Protein AF-0000000079571658 (afdb_homodimer)

Foldseek 3Di:
DDDLDFDDPCVVVQVVLLVLLQPFPVGFLEQADQAFDDDFDPLLVVLLVVQVPFDDFAAQLFDPLLLVLVQVLCCVPFVQPDFDSLFKTKFQAVLVCLLQVCVLQVHAAPAEEEAAQQADSSNCNSCSNRHHHYDHDPDDVPVPLDAHAEYEAEACGPPQSAHDDLVSLQRRLVVCVVRVHQYEYEDAWQLQFDDDDGGHDCSNCSRNPPALPRYKYKYDCCNLRVCVVLRITMMGTDSVSSVSSSVSCSVVVRGRGPSSSSSSSSSSVDCVSSVVSSVLLNVLCVLQVVLCVLLQKDFGRSRIDFWTWIFNQDFQVVVQNVLSNLSYHWAQSVSRHDVRRGTTIGGSNTDPVSSNSSSVSSNVD/DDDLDFDDPCVVVQVVLLVLLQPFPVGFLEQADQAFDDDFDPLLVVLLVVQVPFDDFAAQLFDPLLLVLVQVLCCVPFVQPDFDSLFKTKFQAVLVCLLQVCVLQVHAAPAEEEAAQQADSSNCNSCSNRHHHYDHDPDDVPVPLDAHAEYEAEACGPPQSAHDDLVSLLRRLVVCVVRVHQYEYEDAWQLQFDDDDGGHDCSNCSRNPPALPRYKYKYDCCNLRVCVVLRITMMGTDSVSSVSSSVSCSVVVRGRGPSSSSSSSSSSVDCVSSVVSSVLLNVLCVLQVVLCVLLQKDFGRSRIDFWTWIFNQDFQVVVQNVLSNLSYHWAQSVSRHDVRRGTTIGGSNTDPVSSNSSSVSSNVD

Secondary structure (DSSP, 8-state):
-----PPP-GGGGGHHHHHHHHTSTT--EE-SS----SPPPHHHHHHHHHT----SPPPTT--HHHHHHHHHHHHHHH---S--GGGEEEES-HHHHHHHHHHHTT--TT-EEEE-SS--THHHHHHHHHTPEEEE-SSSTTTTT---SEEEEESS-TTT-----HHHHHHHHHHHHHHTPEEEEE-TTTT-B-SSSPPPPTTSHHHHTT--TTEEEEEESTTTTT-TTTT-EEEEE-HHHHHHHHHHHHHHT----HHHHHHHHHHHT--HHHHHHHHHHHHHHHHHHHHHHHTT-EEE--SBSSEEEEE-SS-HHHHHHHHHTTTEE-EEGGGG-GGGTTEEEEES-S-HHHHHHHHHHHHT-/-----PPP-GGGGGHHHHHHHHTSTT--EE-SS----SPPPHHHHHHHHHT----SPPPTT--HHHHHHHHHHHHHHH---S--GGGEEEES-HHHHHHHHHHHTT--TT-EEEE-SS--THHHHHHHHHTPEEEE-SSSTTTTT---SEEEEESS-TTT-----HHHHHHHHHHHHHHTPEEEEE-TTTT-B-SSSPPPPTTSHHHHTT--TTEEEEEESTTTTT-TTTT-EEEEE-HHHHHHHHHHHHHHT----HHHHHHHHHHHT--HHHHHHHHHHHHHHHHHHHHHHHTT-EEE--SBSSEEEEE-SS-HHHHHHHHHHTTEE-EEGGGG-GGGTTEEEEES-S-HHHHHHHHHHHHT-

Nearest PDB structures (foldseek):
  1j32-assembly1_B  TM=8.745E-01  e=1.721E-25  Phormidium lapideum
  1ynu-assembly1_A  TM=8.406E-01  e=1.042E-19  Malus domestica
  8kdk-assembly1_A  TM=8.411E-01  e=1.159E-17  Streptomyces caelestis
  8kdk-assembly1_D  TM=7.987E-01  e=8.345E-18  Streptomyces caelestis
  8kdl-assembly1_A  TM=8.110E-01  e=7.888E-17  Streptomyces lincolnensis

Sequence (730 aa):
MREIALPDFPWDTLAPYGDKARAYPGGIVDLSIGTPVDSTPEVVQEAVRKAADAPGYPPTIGIPPLRSALVEAAERLYGITGLTEDMVLPVIGTKEFIGTLPTLLGIGAGDTVMIPELAYPTYAVSAAFAGAESIAADGYTRLGPAPVALCWVNSPSNPTGRVLGADHLRKMVDESRRRGTILASDECYLDLYYGDERPLSVLHPDVRGDSFDGVLAVHSLSKRSNFAGLRGGFVMGDPALISRLTEVRKHLGFLVPRPVQEAMIAAYSDDAHVEQQRARYAQRRRVLSTALIDAGFTIDHSEAGLYLWSTRGEDCWETVDFLATRGILVAPGSFYGPTGAQHVRVALTGTDDAIAEAARRLRASMREIALPDFPWDTLAPYGDKARAYPGGIVDLSIGTPVDSTPEVVQEAVRKAADAPGYPPTIGIPPLRSALVEAAERLYGITGLTEDMVLPVIGTKEFIGTLPTLLGIGAGDTVMIPELAYPTYAVSAAFAGAESIAADGYTRLGPAPVALCWVNSPSNPTGRVLGADHLRKMVDESRRRGTILASDECYLDLYYGDERPLSVLHPDVRGDSFDGVLAVHSLSKRSNFAGLRGGFVMGDPALISRLTEVRKHLGFLVPRPVQEAMIAAYSDDAHVEQQRARYAQRRRVLSTALIDAGFTIDHSEAGLYLWSTRGEDCWETVDFLATRGILVAPGSFYGPTGAQHVRVALTGTDDAIAEAARRLRAS

pLDDT: mean 96.29, std 5.07, range [61.19, 98.94]

Radius of gyration: 26.67 Å; Cα contacts (8 Å, |Δi|>4): 1720; chains: 2; bounding box: 55×86×61 Å

Organism: NCBI:txid1891644

InterPro domains:
  IPR004839 Aminotransferase, class I/classII, large domain [PF00155] (28-362)
  IPR015421 Pyridoxal phosphate-dependent transferase, major domain [G3DSA:3.40.640.10] (40-269)
  IPR015422 Pyridoxal phosphate-dependent transferase, small domain [G3DSA:3.90.1150.10] (26-351)
  IPR015424 Pyridoxal phosphate-dependent transferase [SSF53383] (20-363)
  IPR019880 4-dedimethylamino-4-oxo-anhydrotetracycline transaminase OxyQ [TIGR03539] (6-363)
  IPR050881 LL-diaminopimelate aminotransferase [PTHR42832] (6-364)

Structure (mmCIF, N/CA/C/O backbone):
data_AF-0000000079571658-model_v1
#
loop_
_entity.id
_entity.type
_entity.pdbx_description
1 polymer 'Succinyldiaminopimelate transaminase'
#
loop_
_atom_site.group_PDB
_atom_site.id
_atom_site.type_symbol
_atom_site.label_atom_id
_atom_site.label_alt_id
_atom_site.label_comp_id
_atom_site.label_asym_id
_atom_site.label_entity_id
_atom_site.label_seq_id
_atom_site.pdbx_PDB_ins_code
_atom_site.Cartn_x
_atom_site.Cartn_y
_atom_site.Cartn_z
_atom_site.occupancy
_atom_site.B_iso_or_equiv
_atom_site.auth_seq_id
_atom_site.auth_comp_id
_atom_site.auth_asym_id
_atom_site.auth_atom_id
_atom_site.pdbx_PDB_model_num
ATOM 1 N N . MET A 1 1 ? -24.219 4.652 -2.309 1 61.81 1 MET A N 1
ATOM 2 C CA . MET A 1 1 ? -22.906 4.008 -2.463 1 61.81 1 MET A CA 1
ATOM 3 C C . MET A 1 1 ? -23.031 2.748 -3.312 1 61.81 1 MET A C 1
ATOM 5 O O . MET A 1 1 ? -23.953 1.953 -3.133 1 61.81 1 MET A O 1
ATOM 9 N N . ARG A 1 2 ? -22.266 2.789 -4.371 1 69.5 2 ARG A N 1
ATOM 10 C CA . ARG A 1 2 ? -22.359 1.663 -5.297 1 69.5 2 ARG A CA 1
ATOM 11 C C . ARG A 1 2 ? -21.703 0.417 -4.707 1 69.5 2 ARG A C 1
ATOM 13 O O . ARG A 1 2 ? -20.703 0.513 -4.004 1 69.5 2 ARG A O 1
ATOM 20 N N . GLU A 1 3 ? -22.484 -0.564 -4.695 1 71.81 3 GLU A N 1
ATOM 21 C CA . GLU A 1 3 ? -21.906 -1.846 -4.301 1 71.81 3 GLU A CA 1
ATOM 22 C C . GLU A 1 3 ? -20.797 -2.275 -5.262 1 71.81 3 GLU A C 1
ATOM 24 O O . GLU A 1 3 ? -20.984 -2.238 -6.48 1 71.81 3 GLU A O 1
ATOM 29 N N . ILE A 1 4 ? -19.609 -2.328 -4.762 1 78.5 4 ILE A N 1
ATOM 30 C CA . ILE A 1 4 ? -18.547 -2.891 -5.582 1 78.5 4 ILE A CA 1
ATOM 31 C C . ILE A 1 4 ? -18.734 -4.398 -5.723 1 78.5 4 ILE A C 1
ATOM 33 O O . ILE A 1 4 ? -18.719 -5.129 -4.73 1 78.5 4 ILE A O 1
ATOM 37 N N . ALA A 1 5 ? -19.125 -4.848 -6.93 1 74.75 5 ALA A N 1
ATOM 38 C CA . ALA A 1 5 ? -19.391 -6.258 -7.188 1 74.75 5 ALA A CA 1
ATOM 39 C C . ALA A 1 5 ? -18.094 -7.039 -7.371 1 74.75 5 ALA A C 1
ATOM 41 O O . ALA A 1 5 ? -17.578 -7.133 -8.484 1 74.75 5 ALA A O 1
ATOM 42 N N . LEU A 1 6 ? -17.594 -7.5 -6.227 1 82.88 6 LEU A N 1
ATOM 43 C CA . LEU A 1 6 ? -16.406 -8.352 -6.301 1 82.88 6 LEU A CA 1
ATOM 44 C C . LEU A 1 6 ? -16.797 -9.82 -6.355 1 82.88 6 LEU A C 1
ATOM 46 O O . LEU A 1 6 ? -17.844 -10.211 -5.84 1 82.88 6 LEU A O 1
ATOM 50 N N . PRO A 1 7 ? -16.031 -10.578 -7.137 1 76.31 7 PRO A N 1
ATOM 51 C CA . PRO A 1 7 ? -16.297 -12.016 -7.117 1 76.31 7 PRO A CA 1
ATOM 52 C C . PRO A 1 7 ? -16.188 -12.617 -5.723 1 76.31 7 PRO A C 1
ATOM 54 O O . PRO A 1 7 ? -15.555 -12.031 -4.84 1 76.31 7 PRO A O 1
ATOM 57 N N . ASP A 1 8 ? -16.984 -13.672 -5.496 1 72.38 8 ASP A N 1
ATOM 58 C CA . ASP A 1 8 ? -16.891 -14.367 -4.219 1 72.38 8 ASP A CA 1
ATOM 59 C C . ASP A 1 8 ? -15.453 -14.789 -3.926 1 72.38 8 ASP A C 1
ATOM 61 O O . ASP A 1 8 ? -14.688 -15.094 -4.848 1 72.38 8 ASP A O 1
ATOM 65 N N . PHE A 1 9 ? -15.203 -14.609 -2.654 1 70.44 9 PHE A N 1
ATOM 66 C CA . PHE A 1 9 ? -13.922 -15.148 -2.225 1 70.44 9 PHE A CA 1
ATOM 67 C C . PHE A 1 9 ? -13.992 -16.656 -2.068 1 70.44 9 PHE A C 1
ATOM 69 O O . PHE A 1 9 ? -14.484 -17.172 -1.055 1 70.44 9 PHE A O 1
ATOM 76 N N . PRO A 1 10 ? -13.586 -17.359 -3.006 1 75.5 10 PRO A N 1
ATOM 77 C CA . PRO A 1 10 ? -13.906 -18.781 -3.117 1 75.5 10 PRO A CA 1
ATOM 78 C C . PRO A 1 10 ? -13.219 -19.625 -2.053 1 75.5 10 PRO A C 1
ATOM 80 O O . PRO A 1 10 ? -13.602 -20.781 -1.825 1 75.5 10 PRO A O 1
ATOM 83 N N . TRP A 1 11 ? -12.375 -19.047 -1.311 1 80.31 11 TRP A N 1
ATOM 84 C CA . TRP A 1 11 ? -11.562 -19.844 -0.383 1 80.31 11 TRP A CA 1
ATOM 85 C C . TRP A 1 11 ? -12.398 -20.312 0.803 1 80.31 11 TRP A C 1
ATOM 87 O O . TRP A 1 11 ? -12.062 -21.297 1.458 1 80.31 11 TRP A O 1
ATOM 97 N N . ASP A 1 12 ? -13.492 -19.672 0.986 1 82.69 12 ASP A N 1
ATOM 98 C CA . ASP A 1 12 ? -14.383 -20.078 2.07 1 82.69 12 ASP A CA 1
ATOM 99 C C . ASP A 1 12 ? -14.984 -21.469 1.798 1 82.69 12 ASP A C 1
ATOM 101 O O . ASP A 1 12 ? -15.273 -22.203 2.732 1 82.69 12 ASP A O 1
ATOM 105 N N . THR A 1 13 ? -15.086 -21.75 0.561 1 88.88 13 THR A N 1
ATOM 106 C CA . THR A 1 13 ? -15.664 -23.031 0.182 1 88.88 13 THR A CA 1
ATOM 107 C C . THR A 1 13 ? -14.719 -24.188 0.532 1 88.88 13 THR A C 1
ATOM 109 O O . THR A 1 13 ? -15.133 -25.344 0.576 1 88.88 13 THR A O 1
ATOM 112 N N . LEU A 1 14 ? -13.531 -23.844 0.797 1 95.06 14 LEU A N 1
ATOM 113 C CA . LEU A 1 14 ? -12.508 -24.844 1.096 1 95.06 14 LEU A CA 1
ATOM 114 C C . LEU A 1 14 ? -12.539 -25.219 2.57 1 95.06 14 LEU A C 1
ATOM 116 O O . LEU A 1 14 ? -11.938 -26.234 2.969 1 95.06 14 LEU A O 1
ATOM 120 N N . ALA A 1 15 ? -13.305 -24.5 3.381 1 94.12 15 ALA A N 1
ATOM 121 C CA . ALA A 1 15 ? -13.242 -24.594 4.836 1 94.12 15 ALA A CA 1
ATOM 122 C C . ALA A 1 15 ? -13.586 -26 5.309 1 94.12 15 ALA A C 1
ATOM 124 O O . ALA A 1 15 ? -12.867 -26.578 6.129 1 94.12 15 ALA A O 1
ATOM 125 N N . PRO A 1 16 ? -14.648 -26.656 4.766 1 96.62 16 PRO A N 1
ATOM 126 C CA . PRO A 1 16 ? -14.977 -28.016 5.23 1 96.62 16 PRO A CA 1
AT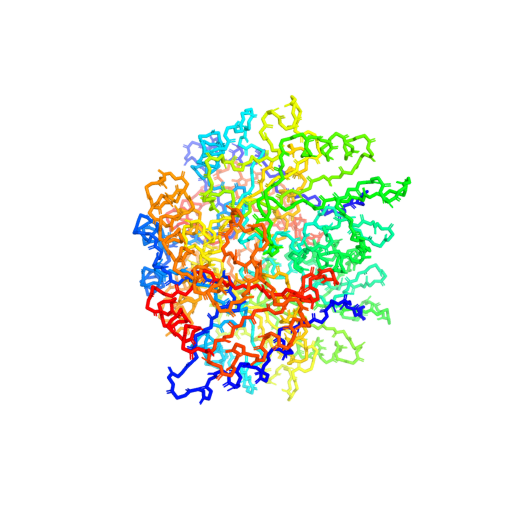OM 127 C C . PRO A 1 16 ? -13.875 -29.016 4.934 1 96.62 16 PRO A C 1
ATOM 129 O O . PRO A 1 16 ? -13.656 -29.953 5.711 1 96.62 16 PRO A O 1
ATOM 132 N N . TYR A 1 17 ? -13.211 -28.875 3.859 1 98.12 17 TYR A N 1
ATOM 133 C CA . TYR A 1 17 ? -12.117 -29.781 3.496 1 98.12 17 TYR A CA 1
ATOM 134 C C . TYR A 1 17 ? -10.898 -29.531 4.371 1 98.12 17 TYR A C 1
ATOM 136 O O . TYR A 1 17 ? -10.148 -30.453 4.68 1 98.12 17 TYR A O 1
ATOM 144 N N . GLY A 1 18 ? -10.719 -28.266 4.699 1 98.12 18 GLY A N 1
ATOM 145 C CA . GLY A 1 18 ? -9.695 -27.953 5.684 1 98.12 18 GLY A CA 1
ATOM 146 C C . GLY A 1 18 ? -9.938 -28.609 7.027 1 98.12 18 GLY A C 1
ATOM 147 O O . GLY A 1 18 ? -9.008 -29.156 7.633 1 98.12 18 GLY A O 1
ATOM 148 N N . ASP A 1 19 ? -11.148 -28.547 7.473 1 98 19 ASP A N 1
ATOM 149 C CA . ASP A 1 19 ? -11.523 -29.219 8.719 1 98 19 ASP A CA 1
ATOM 150 C C . ASP A 1 19 ? -11.266 -30.719 8.641 1 98 19 ASP A C 1
ATOM 152 O O . ASP A 1 19 ? -10.742 -31.312 9.586 1 98 19 ASP A O 1
ATOM 156 N N . LYS A 1 20 ? -11.633 -31.328 7.531 1 98 20 LYS A N 1
ATOM 157 C CA . LYS A 1 20 ? -11.406 -32.75 7.305 1 98 20 LYS A CA 1
ATOM 158 C C . LYS A 1 20 ? -9.922 -33.094 7.344 1 98 20 LYS A C 1
ATOM 160 O O . LYS A 1 20 ? -9.516 -34.062 7.98 1 98 20 LYS A O 1
ATOM 165 N N . ALA A 1 21 ? -9.148 -32.312 6.676 1 98.44 21 ALA A N 1
ATOM 166 C CA . ALA A 1 21 ? -7.707 -32.531 6.656 1 98.44 21 ALA A CA 1
ATOM 167 C C . ALA A 1 21 ? -7.109 -32.406 8.055 1 98.44 21 ALA A C 1
ATOM 169 O O . ALA A 1 21 ? -6.215 -33.156 8.43 1 98.44 21 ALA A O 1
ATOM 170 N N . ARG A 1 22 ? -7.574 -31.438 8.836 1 98.19 22 ARG A N 1
ATOM 171 C CA . ARG A 1 22 ? -7.074 -31.188 10.188 1 98.19 22 ARG A CA 1
ATOM 172 C C . ARG A 1 22 ? -7.41 -32.344 11.117 1 98.19 22 ARG A C 1
ATOM 174 O O . ARG A 1 22 ? -6.691 -32.594 12.086 1 98.19 22 ARG A O 1
ATOM 181 N N . ALA A 1 23 ? -8.492 -33.031 10.844 1 97.94 23 ALA A N 1
ATOM 182 C CA . ALA A 1 23 ? -8.953 -34.156 11.672 1 97.94 23 ALA A CA 1
ATOM 183 C C . ALA A 1 23 ? -8.109 -35.406 11.43 1 97.94 23 ALA A C 1
ATOM 185 O O . ALA A 1 23 ? -8.203 -36.375 12.188 1 97.94 23 ALA A O 1
ATOM 186 N N . TYR A 1 24 ? -7.32 -35.438 10.438 1 97.56 24 TYR A N 1
ATOM 187 C CA . TYR A 1 24 ? -6.434 -36.562 10.18 1 97.56 24 TYR A CA 1
ATOM 188 C C . TYR A 1 24 ? -5.5 -36.781 11.359 1 97.56 24 TYR A C 1
ATOM 190 O O . TYR A 1 24 ? -4.961 -35.844 11.938 1 97.56 24 TYR A O 1
ATOM 198 N N . PRO A 1 25 ? -5.324 -37.969 11.906 1 95.44 25 PRO A N 1
ATOM 199 C CA . PRO A 1 25 ? -4.52 -38.25 13.102 1 95.44 25 PRO A CA 1
ATOM 200 C C . PRO A 1 25 ? -3.123 -37.656 13.023 1 95.44 25 PRO A C 1
ATOM 202 O O . PRO A 1 25 ? -2.59 -37.188 14.039 1 95.44 25 PRO A O 1
ATOM 205 N N . GLY A 1 26 ? -2.557 -37.562 11.891 1 95.38 26 GLY A N 1
ATOM 206 C CA . GLY A 1 26 ? -1.237 -36.969 11.734 1 95.38 26 GLY A CA 1
ATOM 207 C C . GLY A 1 26 ? -1.28 -35.469 11.5 1 95.38 26 GLY A C 1
ATOM 208 O O . GLY A 1 26 ? -0.24 -34.812 11.305 1 95.38 26 GLY A O 1
ATOM 209 N N . GLY A 1 27 ? -2.426 -34.812 11.641 1 97.44 27 GLY A N 1
ATOM 210 C CA . GLY A 1 27 ? -2.584 -33.375 11.43 1 97.44 27 GLY A CA 1
ATOM 211 C C . GLY A 1 27 ? -2.58 -33 9.969 1 97.44 27 GLY A C 1
ATOM 212 O O . GLY A 1 27 ? -2.318 -33.812 9.094 1 97.44 27 GLY A O 1
ATOM 213 N N . ILE A 1 28 ? -2.748 -31.719 9.688 1 98.44 28 ILE A N 1
ATOM 214 C CA . ILE A 1 28 ? -2.932 -31.219 8.328 1 98.44 28 ILE A CA 1
ATOM 215 C C . ILE A 1 28 ? -1.572 -30.953 7.688 1 98.44 28 ILE A C 1
ATOM 217 O O . ILE A 1 28 ? -0.646 -30.484 8.352 1 98.44 28 ILE A O 1
ATOM 221 N N . VAL A 1 29 ? -1.389 -31.312 6.465 1 98.56 29 VAL A N 1
ATOM 222 C CA . VAL A 1 29 ? -0.41 -30.766 5.539 1 98.56 29 VAL A CA 1
ATOM 223 C C . VAL A 1 29 ? -1.108 -29.828 4.555 1 98.56 29 VAL A C 1
ATOM 225 O O . VAL A 1 29 ? -1.777 -30.281 3.623 1 98.56 29 VAL A O 1
ATOM 228 N N . ASP A 1 30 ? -0.963 -28.547 4.762 1 98.19 30 ASP A N 1
ATOM 229 C CA . ASP A 1 30 ? -1.67 -27.547 3.959 1 98.19 30 ASP A CA 1
ATOM 230 C C . ASP A 1 30 ? -0.84 -27.125 2.746 1 98.19 30 ASP A C 1
ATOM 232 O O . ASP A 1 30 ? 0.13 -26.375 2.881 1 98.19 30 ASP A O 1
ATOM 236 N N . LEU A 1 31 ? -1.195 -27.578 1.604 1 98.5 31 LEU A N 1
ATOM 237 C CA . LEU A 1 31 ? -0.548 -27.234 0.34 1 98.5 31 LEU A CA 1
ATOM 238 C C . LEU A 1 31 ? -1.499 -26.469 -0.572 1 98.5 31 LEU A C 1
ATOM 240 O O . LEU A 1 31 ? -1.4 -26.562 -1.798 1 98.5 31 LEU A O 1
ATOM 244 N N . SER A 1 32 ? -2.49 -25.781 0.061 1 96.88 32 SER A N 1
ATOM 245 C CA . SER A 1 32 ? -3.521 -25.078 -0.704 1 96.88 32 SER A CA 1
ATOM 246 C C . SER A 1 32 ? -3.062 -23.688 -1.107 1 96.88 32 SER A C 1
ATOM 248 O O . SER A 1 32 ? -3.576 -23.109 -2.07 1 96.88 32 SER A O 1
ATOM 250 N N . ILE A 1 33 ? -2.127 -23.062 -0.373 1 91.81 33 ILE A N 1
ATOM 251 C CA . ILE A 1 33 ? -1.762 -21.672 -0.605 1 91.81 33 ILE A CA 1
ATOM 252 C C . ILE A 1 33 ? -0.285 -21.578 -0.982 1 91.81 33 ILE A C 1
ATOM 254 O O . ILE A 1 33 ? 0.543 -22.328 -0.455 1 91.81 33 ILE A O 1
ATOM 258 N N . GLY A 1 34 ? 0.001 -20.688 -1.895 1 93.38 34 GLY A N 1
ATOM 259 C CA . GLY A 1 34 ? 1.367 -20.453 -2.34 1 93.38 34 GLY A CA 1
ATOM 260 C C . GLY A 1 34 ? 2.111 -19.453 -1.486 1 93.38 34 GLY A C 1
ATOM 261 O O . GLY A 1 34 ? 2.691 -18.5 -2.008 1 93.38 34 GLY A O 1
ATOM 262 N N . THR A 1 35 ? 2.17 -19.609 -0.169 1 95.56 35 THR A N 1
ATOM 263 C CA . THR A 1 35 ? 2.889 -18.719 0.743 1 95.56 35 THR A CA 1
ATOM 264 C C . THR A 1 35 ? 4.238 -19.328 1.127 1 95.56 35 THR A C 1
ATOM 266 O O . THR A 1 35 ? 4.297 -20.422 1.667 1 95.56 35 THR A O 1
ATOM 269 N N . PRO A 1 36 ? 5.336 -18.578 0.89 1 97.38 36 PRO A N 1
ATOM 270 C CA . PRO A 1 36 ? 6.648 -19.109 1.27 1 97.38 36 PRO A CA 1
ATOM 271 C C . PRO A 1 36 ? 6.766 -19.359 2.77 1 97.38 36 PRO A C 1
ATOM 273 O O . PRO A 1 36 ? 6.254 -18.594 3.578 1 97.38 36 PRO A O 1
ATOM 276 N N . VAL A 1 37 ? 7.441 -20.469 3.082 1 97.38 37 VAL A N 1
ATOM 277 C CA . VAL A 1 37 ? 7.559 -20.844 4.488 1 97.38 37 VAL A CA 1
ATOM 278 C C . VAL A 1 37 ? 9.023 -20.797 4.918 1 97.38 37 VAL A C 1
ATOM 280 O O . VAL A 1 37 ? 9.328 -20.828 6.113 1 97.38 37 VAL A O 1
ATOM 283 N N . ASP A 1 38 ? 9.906 -20.812 3.922 1 98.31 38 ASP A N 1
ATOM 284 C CA . ASP A 1 38 ? 11.336 -20.75 4.246 1 98.31 38 ASP A CA 1
ATOM 285 C C . ASP A 1 38 ? 11.734 -19.344 4.676 1 98.31 38 ASP A C 1
ATOM 287 O O . ASP A 1 38 ? 11.109 -18.359 4.281 1 98.31 38 ASP A O 1
ATOM 291 N N . SER A 1 39 ? 12.797 -19.281 5.43 1 98.56 39 SER A N 1
ATOM 292 C CA . SER A 1 39 ? 13.219 -18 5.992 1 98.56 39 SER A CA 1
ATOM 293 C C . SER A 1 39 ? 13.562 -17 4.895 1 98.56 39 SER A C 1
ATOM 295 O O . SER A 1 39 ? 14.094 -17.375 3.852 1 98.56 39 SER A O 1
ATOM 297 N N . THR A 1 40 ? 13.258 -15.734 5.18 1 98.88 40 THR A N 1
ATOM 298 C CA . THR A 1 40 ? 13.797 -14.664 4.348 1 98.88 40 THR A CA 1
ATOM 299 C C . THR A 1 40 ? 15.32 -14.719 4.32 1 98.88 40 THR A C 1
ATOM 301 O O . THR A 1 40 ? 15.961 -14.93 5.352 1 98.88 40 THR A O 1
ATOM 304 N N . PRO A 1 41 ? 15.898 -14.562 3.117 1 98.81 41 PRO A N 1
ATOM 305 C CA . PRO A 1 41 ? 17.359 -14.633 3.037 1 98.81 41 PRO A CA 1
ATOM 306 C C . PRO A 1 41 ? 18.047 -13.664 3.992 1 98.81 41 PRO A C 1
ATOM 308 O O . PRO A 1 41 ? 17.578 -12.539 4.184 1 98.81 41 PRO A O 1
ATOM 311 N N . GLU A 1 42 ? 19.203 -14.094 4.504 1 98.69 42 GLU A N 1
ATOM 312 C CA . GLU A 1 42 ? 19.922 -13.312 5.508 1 98.69 42 GLU A CA 1
ATOM 313 C C . GLU A 1 42 ? 20.297 -11.938 4.969 1 98.69 42 GLU A C 1
ATOM 315 O O . GLU A 1 42 ? 20.219 -10.938 5.691 1 98.69 42 GLU A O 1
ATOM 320 N N . VAL A 1 43 ? 20.75 -11.797 3.717 1 98.81 43 VAL A N 1
ATOM 321 C CA . VAL A 1 43 ? 21.141 -10.516 3.131 1 98.81 43 VAL A CA 1
ATOM 322 C C . VAL A 1 43 ? 19.969 -9.555 3.133 1 98.81 43 VAL A C 1
ATOM 324 O O . VAL A 1 43 ? 20.141 -8.352 3.32 1 98.81 43 VAL A O 1
ATOM 327 N N . VAL A 1 44 ? 18.781 -10.055 2.951 1 98.94 44 VAL A N 1
ATOM 328 C CA . VAL A 1 44 ? 17.547 -9.266 2.949 1 98.94 44 VAL A CA 1
ATOM 329 C C . VAL A 1 44 ? 17.219 -8.836 4.375 1 98.94 44 VAL A C 1
ATOM 331 O O . VAL A 1 44 ? 16.891 -7.668 4.617 1 98.94 44 VAL A O 1
ATOM 334 N N . GLN A 1 45 ? 17.281 -9.797 5.332 1 98.94 45 GLN A N 1
ATOM 335 C CA . GLN A 1 45 ? 17.016 -9.484 6.734 1 98.94 45 GLN A CA 1
ATOM 336 C C . GLN A 1 45 ? 17.953 -8.391 7.242 1 98.94 45 GLN A C 1
ATOM 338 O O . GLN A 1 45 ? 17.531 -7.473 7.941 1 98.94 45 GLN A O 1
ATOM 343 N N . GLU A 1 46 ? 19.219 -8.492 6.883 1 98.94 46 GLU A N 1
ATOM 344 C CA . GLU A 1 46 ? 20.203 -7.516 7.309 1 98.94 46 GLU A CA 1
ATOM 345 C C . GLU A 1 46 ? 19.875 -6.121 6.785 1 98.94 46 GLU A C 1
ATOM 347 O O . GLU A 1 46 ? 20.047 -5.129 7.496 1 98.94 46 GLU A O 1
ATOM 352 N N . ALA A 1 47 ? 19.453 -6.023 5.531 1 98.94 47 ALA A N 1
ATOM 353 C CA . ALA A 1 47 ? 19.047 -4.746 4.945 1 98.94 47 ALA A CA 1
ATOM 354 C C . ALA A 1 47 ? 17.891 -4.121 5.719 1 98.94 47 ALA A C 1
ATOM 356 O O . ALA A 1 47 ? 17.875 -2.908 5.953 1 98.94 47 ALA A O 1
ATOM 357 N N . VAL A 1 48 ? 16.891 -4.938 6.141 1 98.94 48 VAL A N 1
ATOM 358 C CA . VAL A 1 48 ? 15.773 -4.449 6.938 1 98.94 48 VAL A CA 1
ATOM 359 C C . VAL A 1 48 ? 16.281 -3.904 8.266 1 98.94 48 VAL A C 1
ATOM 361 O O . VAL A 1 48 ? 15.93 -2.793 8.672 1 98.94 48 VAL A O 1
ATOM 364 N N . ARG A 1 49 ? 17.141 -4.676 8.922 1 98.94 49 ARG A N 1
ATOM 365 C CA . ARG A 1 49 ? 17.656 -4.285 10.227 1 98.94 49 ARG A CA 1
ATOM 366 C C . ARG A 1 49 ? 18.422 -2.967 10.148 1 98.94 49 ARG A C 1
ATOM 368 O O . ARG A 1 49 ? 18.25 -2.098 11.008 1 98.94 49 ARG A O 1
ATOM 375 N N . LYS A 1 50 ? 19.172 -2.779 9.094 1 98.81 50 LYS A N 1
ATOM 376 C CA . LYS A 1 50 ? 20 -1.593 8.93 1 98.81 50 LYS A CA 1
ATOM 377 C C . LYS A 1 50 ? 19.156 -0.361 8.633 1 98.81 50 LYS A C 1
ATOM 379 O O . LYS A 1 50 ? 19.578 0.769 8.891 1 98.81 50 LYS A O 1
ATOM 384 N N . ALA A 1 51 ? 17.953 -0.598 8.148 1 98.81 51 ALA A N 1
ATOM 385 C CA . ALA A 1 51 ? 17.109 0.511 7.703 1 98.81 51 ALA A CA 1
ATOM 386 C C . ALA A 1 51 ? 15.969 0.767 8.695 1 98.81 51 ALA A C 1
ATOM 388 O O . ALA A 1 51 ? 14.961 1.374 8.344 1 98.81 51 ALA A O 1
ATOM 389 N N . ALA A 1 52 ? 16.156 0.321 9.945 1 98.81 52 ALA A N 1
ATOM 390 C CA . ALA A 1 52 ? 15.094 0.392 10.945 1 98.81 52 ALA A CA 1
ATOM 391 C C . ALA A 1 52 ? 14.797 1.84 11.312 1 98.81 52 ALA A C 1
ATOM 393 O O . ALA A 1 52 ? 13.672 2.162 11.719 1 98.81 52 ALA A O 1
ATOM 394 N N . ASP A 1 53 ? 15.773 2.775 11.289 1 98.81 53 ASP A N 1
ATOM 395 C CA . ASP A 1 53 ? 15.531 4.203 11.492 1 98.81 53 ASP A CA 1
ATOM 396 C C . ASP A 1 53 ? 15.016 4.852 10.211 1 98.81 53 ASP A C 1
ATOM 398 O O . ASP A 1 53 ? 15.789 5.133 9.289 1 98.81 53 ASP A O 1
ATOM 402 N N . ALA A 1 54 ? 13.711 5.07 10.156 1 98.44 54 ALA A N 1
ATOM 403 C CA . ALA A 1 54 ? 13.047 5.547 8.945 1 98.44 54 ALA A CA 1
ATOM 404 C C . ALA A 1 54 ? 12.062 6.672 9.266 1 98.44 54 ALA A C 1
ATOM 406 O O . ALA A 1 54 ? 10.859 6.527 9.062 1 98.44 54 ALA A O 1
ATOM 407 N N . PRO A 1 55 ? 12.547 7.828 9.664 1 97.88 55 PRO A N 1
ATOM 408 C CA . PRO A 1 55 ? 11.664 8.891 10.141 1 97.88 55 PRO A CA 1
ATOM 409 C C . PRO A 1 55 ? 10.953 9.633 9.008 1 97.88 55 PRO A C 1
ATOM 411 O O . PRO A 1 55 ? 9.82 10.094 9.172 1 97.88 55 PRO A O 1
ATOM 414 N N . GLY A 1 56 ? 11.594 9.805 7.801 1 96.94 56 GLY A N 1
ATOM 415 C CA . GLY A 1 56 ? 11.039 10.594 6.715 1 96.94 56 GLY A CA 1
ATOM 416 C C . GLY A 1 56 ? 10.367 9.75 5.645 1 96.94 56 GLY A C 1
ATOM 417 O O . GLY A 1 56 ? 10.594 8.539 5.566 1 96.94 56 GLY A O 1
ATOM 418 N N . TYR A 1 57 ? 9.523 10.391 4.828 1 96.31 57 TYR A N 1
ATOM 419 C CA . TYR A 1 57 ? 8.82 9.711 3.746 1 96.31 57 TYR A CA 1
ATOM 420 C C . TYR A 1 57 ? 9.781 9.32 2.633 1 96.31 57 TYR A C 1
ATOM 422 O O . TYR A 1 57 ? 10.602 10.125 2.195 1 96.31 57 TYR A O 1
ATOM 430 N N . PRO A 1 58 ? 9.68 8.055 2.17 1 95.88 58 PRO A N 1
ATOM 431 C CA . PRO A 1 58 ? 10.414 7.719 0.951 1 95.88 58 PRO A CA 1
ATOM 432 C C . PRO A 1 58 ? 9.727 8.234 -0.314 1 95.88 58 PRO A C 1
ATOM 434 O O . PRO A 1 58 ? 8.523 8.477 -0.31 1 95.88 58 PRO A O 1
ATOM 437 N N . PRO A 1 59 ? 10.539 8.469 -1.352 1 94.69 59 PRO A N 1
ATOM 438 C CA . PRO A 1 59 ? 9.875 8.844 -2.602 1 94.69 59 PRO A CA 1
ATOM 439 C C . PRO A 1 59 ? 9.055 7.707 -3.199 1 94.69 59 PRO A C 1
ATOM 441 O O . PRO A 1 59 ? 9.453 6.543 -3.121 1 94.69 59 PRO A O 1
ATOM 444 N N . THR A 1 60 ? 7.961 8.023 -3.861 1 95.12 60 THR A N 1
ATOM 445 C CA . THR A 1 60 ? 7.102 7.047 -4.527 1 95.12 60 THR A CA 1
ATOM 446 C C . THR A 1 60 ? 7.879 6.281 -5.594 1 95.12 60 THR A C 1
ATOM 448 O O . THR A 1 60 ? 7.68 5.078 -5.766 1 95.12 60 THR A O 1
ATOM 451 N N . ILE A 1 61 ? 8.844 6.91 -6.281 1 97.31 61 ILE A N 1
ATOM 452 C CA . ILE A 1 61 ? 9.586 6.324 -7.395 1 97.31 61 ILE A CA 1
ATOM 453 C C . ILE A 1 61 ? 10.688 5.414 -6.855 1 97.31 61 ILE A C 1
ATOM 455 O O . ILE A 1 61 ? 11.336 4.699 -7.617 1 97.31 61 ILE A O 1
ATOM 459 N N . GLY A 1 62 ? 10.852 5.387 -5.562 1 97.75 62 GLY A N 1
ATOM 460 C CA . GLY A 1 62 ? 11.969 4.668 -4.969 1 97.75 62 GLY A CA 1
ATOM 461 C C . GLY A 1 62 ? 13.211 5.531 -4.793 1 97.75 62 GLY A C 1
ATOM 462 O O . GLY A 1 62 ? 13.438 6.457 -5.57 1 97.75 62 GLY A O 1
ATOM 463 N N . ILE A 1 63 ? 13.977 5.195 -3.762 1 97.94 63 ILE A N 1
ATOM 464 C CA . ILE A 1 63 ? 15.25 5.883 -3.566 1 97.94 63 ILE A CA 1
ATOM 465 C C . ILE A 1 63 ? 16.172 5.586 -4.742 1 97.94 63 ILE A C 1
ATOM 467 O O . ILE A 1 63 ? 16.047 4.559 -5.406 1 97.94 63 ILE A O 1
ATOM 471 N N . PRO A 1 64 ? 17.109 6.457 -4.973 1 97.62 64 PRO A N 1
ATOM 472 C CA . PRO A 1 64 ? 17.938 6.336 -6.18 1 97.62 64 PRO A CA 1
ATOM 473 C C . PRO A 1 64 ? 18.625 4.98 -6.285 1 97.62 64 PRO A C 1
ATOM 475 O O . PRO A 1 64 ? 18.578 4.34 -7.34 1 97.62 64 PRO A O 1
ATOM 478 N N . PRO A 1 65 ? 19.219 4.434 -5.211 1 98.56 65 PRO A N 1
ATOM 479 C CA . PRO A 1 65 ? 19.875 3.131 -5.344 1 98.56 65 PRO A CA 1
ATOM 480 C C . PRO A 1 65 ? 18.891 2.018 -5.715 1 98.56 65 PRO A C 1
ATOM 482 O O . PRO A 1 65 ? 19.266 1.06 -6.395 1 98.56 65 PRO A O 1
ATOM 485 N N . LEU A 1 66 ? 17.625 2.131 -5.312 1 98.75 66 LEU A N 1
ATOM 486 C CA . LEU A 1 66 ? 16.641 1.111 -5.664 1 98.75 66 LEU A CA 1
ATOM 487 C C . LEU A 1 66 ? 16.344 1.136 -7.156 1 98.75 66 LEU A C 1
ATOM 489 O O . LEU A 1 66 ? 16.312 0.088 -7.809 1 98.75 66 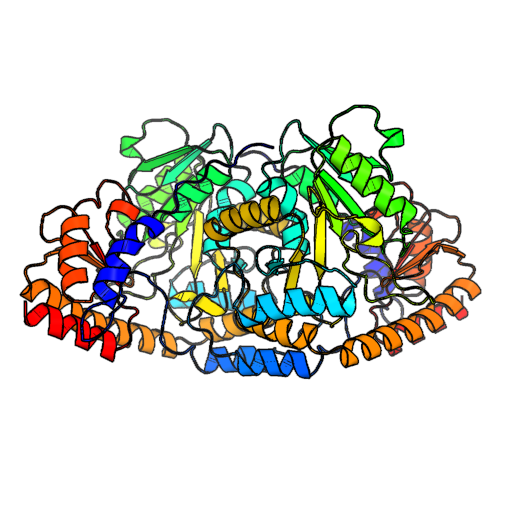LEU A O 1
ATOM 493 N N . ARG A 1 67 ? 16.109 2.273 -7.711 1 98.31 67 ARG A N 1
ATOM 494 C CA . ARG A 1 67 ? 15.805 2.393 -9.133 1 98.31 67 ARG A CA 1
ATOM 495 C C . ARG A 1 67 ? 16.938 1.82 -9.984 1 98.31 67 ARG A C 1
ATOM 497 O O . ARG A 1 67 ? 16.688 1.104 -10.953 1 98.31 67 ARG A O 1
ATOM 504 N N . SER A 1 68 ? 18.188 2.146 -9.547 1 98.5 68 SER A N 1
ATOM 505 C CA . SER A 1 68 ? 19.344 1.601 -10.25 1 98.5 68 SER A CA 1
ATOM 506 C C . SER A 1 68 ? 19.391 0.081 -10.141 1 98.5 68 SER A C 1
ATOM 508 O O . SER A 1 68 ? 19.672 -0.611 -11.117 1 98.5 68 SER A O 1
ATOM 510 N N . ALA A 1 69 ? 19.109 -0.393 -8.953 1 98.56 69 ALA A N 1
ATOM 511 C CA . ALA A 1 69 ? 19.141 -1.833 -8.711 1 98.56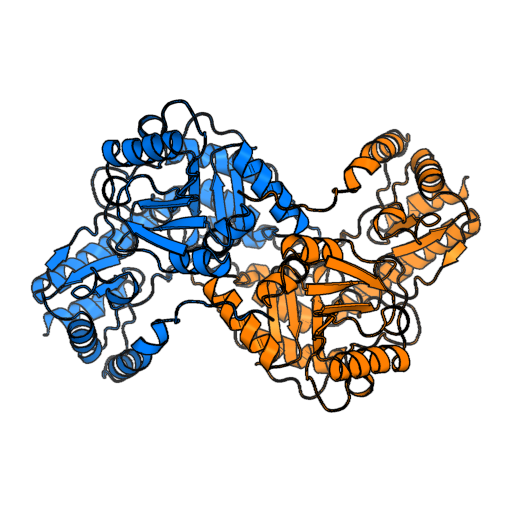 69 ALA A CA 1
ATOM 512 C C . ALA A 1 69 ? 18.094 -2.557 -9.562 1 98.56 69 ALA A C 1
ATOM 514 O O . ALA A 1 69 ? 18.359 -3.656 -10.062 1 98.56 69 ALA A O 1
ATOM 515 N N . LEU A 1 70 ? 16.953 -1.978 -9.719 1 98.56 70 LEU A N 1
ATOM 516 C CA . LEU A 1 70 ? 15.875 -2.59 -10.5 1 98.56 70 LEU A CA 1
ATOM 517 C C . LEU A 1 70 ? 16.266 -2.699 -11.969 1 98.56 70 LEU A C 1
ATOM 519 O O . LEU A 1 70 ? 16.078 -3.752 -12.586 1 98.56 70 LEU A O 1
ATOM 523 N N . VAL A 1 71 ? 16.797 -1.628 -12.492 1 98.69 71 VAL A N 1
ATOM 524 C CA . VAL A 1 71 ? 17.203 -1.603 -13.898 1 98.69 71 VAL A CA 1
ATOM 525 C C . VAL A 1 71 ? 18.328 -2.617 -14.133 1 98.69 71 VAL A C 1
ATOM 527 O O . VAL A 1 71 ? 18.266 -3.4 -15.078 1 98.69 71 VAL A O 1
ATOM 530 N N . GLU A 1 72 ? 19.297 -2.594 -13.25 1 98.44 72 GLU A N 1
ATOM 531 C CA . GLU A 1 72 ? 20.438 -3.506 -13.375 1 98.44 72 GLU A CA 1
ATOM 532 C C . GLU A 1 72 ? 19.984 -4.961 -13.281 1 98.44 72 GLU A C 1
ATOM 534 O O . GLU A 1 72 ? 20.438 -5.805 -14.055 1 98.44 72 GLU A O 1
ATOM 539 N N . ALA A 1 73 ? 19.156 -5.262 -12.352 1 97.69 73 ALA A N 1
ATOM 540 C CA . ALA A 1 73 ? 18.656 -6.625 -12.164 1 97.69 73 ALA A CA 1
ATOM 541 C C . ALA A 1 73 ? 17.875 -7.09 -13.383 1 97.69 73 ALA A C 1
ATOM 543 O O . ALA A 1 73 ? 18.016 -8.242 -13.812 1 97.69 73 ALA A O 1
ATOM 544 N N . ALA A 1 74 ? 17.016 -6.211 -13.953 1 98.19 74 ALA A N 1
ATOM 545 C CA . ALA A 1 74 ? 16.203 -6.562 -15.125 1 98.19 74 ALA A CA 1
ATOM 546 C C . ALA A 1 74 ? 17.094 -6.965 -16.297 1 98.19 74 ALA A C 1
ATOM 548 O O . ALA A 1 74 ? 16.797 -7.918 -17.016 1 98.19 74 ALA A O 1
ATOM 549 N N . GLU A 1 75 ? 18.141 -6.246 -16.438 1 98.19 75 GLU A N 1
ATOM 550 C CA . GLU A 1 75 ? 19.062 -6.559 -17.516 1 98.19 75 GLU A CA 1
ATOM 551 C C . GLU A 1 75 ? 19.844 -7.836 -17.219 1 98.19 75 GLU A C 1
ATOM 553 O O . GLU A 1 75 ? 19.938 -8.727 -18.078 1 98.19 75 GLU A O 1
ATOM 558 N N . ARG A 1 76 ? 20.375 -7.961 -16.062 1 96.94 76 ARG A N 1
ATOM 559 C CA . ARG A 1 76 ? 21.234 -9.07 -15.688 1 96.94 76 ARG A CA 1
ATOM 560 C C . ARG A 1 76 ? 20.453 -10.375 -15.625 1 96.94 76 ARG A C 1
ATOM 562 O O . ARG A 1 76 ? 20.922 -11.414 -16.109 1 96.94 76 ARG A O 1
ATOM 569 N N . LEU A 1 77 ? 19.297 -10.336 -15.07 1 94.88 77 LEU A N 1
ATOM 570 C CA . LEU A 1 77 ? 18.547 -11.547 -14.766 1 94.88 77 LEU A CA 1
ATOM 571 C C . LEU A 1 77 ? 17.656 -11.938 -15.945 1 94.88 77 LEU A C 1
ATOM 573 O O . LEU A 1 77 ? 17.484 -13.133 -16.219 1 94.88 77 LEU A O 1
ATOM 577 N N . TYR A 1 78 ? 17.125 -10.953 -16.672 1 96.62 78 TYR A N 1
ATOM 578 C CA . TYR A 1 78 ? 16.047 -11.273 -17.609 1 96.62 78 TYR A CA 1
ATOM 579 C C . TYR A 1 78 ? 16.422 -10.836 -19.016 1 96.62 78 TYR A C 1
ATOM 581 O O . TYR A 1 78 ? 15.617 -10.992 -19.953 1 96.62 78 TYR A O 1
ATOM 589 N N . GLY A 1 79 ? 17.609 -10.227 -19.172 1 97.5 79 GLY A N 1
ATOM 590 C CA . GLY A 1 79 ? 18.078 -9.828 -20.484 1 97.5 79 GLY A CA 1
ATOM 591 C C . GLY A 1 79 ? 17.297 -8.664 -21.062 1 97.5 79 GLY A C 1
ATOM 592 O O . GLY A 1 79 ? 17.266 -8.477 -22.281 1 97.5 79 GLY A O 1
ATOM 593 N N . ILE A 1 80 ? 16.625 -7.926 -20.234 1 98.38 80 ILE A N 1
ATOM 594 C CA . ILE A 1 80 ? 15.852 -6.77 -20.688 1 98.38 80 ILE A CA 1
ATOM 595 C C . ILE A 1 80 ? 16.781 -5.578 -20.906 1 98.38 80 ILE A C 1
ATOM 597 O O . ILE A 1 80 ? 17.281 -4.988 -19.938 1 98.38 80 ILE A O 1
ATOM 601 N N . THR A 1 81 ? 17.016 -5.234 -22.094 1 98.19 81 THR A N 1
ATOM 602 C CA . THR A 1 81 ? 17.938 -4.148 -22.422 1 98.19 81 THR A CA 1
ATOM 603 C C . THR A 1 81 ? 17.172 -2.861 -22.719 1 98.19 81 THR A C 1
ATOM 605 O O . THR A 1 81 ? 15.992 -2.9 -23.062 1 98.19 81 THR A O 1
ATOM 608 N N . GLY A 1 82 ? 17.828 -1.732 -22.5 1 97.88 82 GLY A N 1
ATOM 609 C CA . GLY A 1 82 ? 17.266 -0.451 -22.891 1 97.88 82 GLY A CA 1
ATOM 610 C C . GLY A 1 82 ? 16.391 0.16 -21.797 1 97.88 82 GLY A C 1
ATOM 611 O O . GLY A 1 82 ? 15.867 1.267 -21.969 1 97.88 82 GLY A O 1
ATOM 612 N N . LEU A 1 83 ? 16.219 -0.5 -20.703 1 98 83 LEU A N 1
ATOM 613 C CA . LEU A 1 83 ? 15.461 0.045 -19.594 1 98 83 LEU A CA 1
ATOM 614 C C . LEU A 1 83 ? 16.219 1.193 -18.922 1 98 83 LEU A C 1
ATOM 616 O O . LEU A 1 83 ? 17.422 1.113 -18.734 1 98 83 LEU A O 1
ATOM 620 N N . THR A 1 84 ? 15.57 2.275 -18.688 1 98.44 84 THR A N 1
ATOM 621 C CA . THR A 1 84 ? 16.094 3.375 -17.875 1 98.44 84 THR A CA 1
ATOM 622 C C . THR A 1 84 ? 15.32 3.51 -16.578 1 98.44 84 THR A C 1
ATOM 624 O O . THR A 1 84 ? 14.297 2.85 -16.391 1 98.44 84 THR A O 1
ATOM 627 N N . GLU A 1 85 ? 15.812 4.297 -15.688 1 98.38 85 GLU A N 1
ATOM 628 C CA . GLU A 1 85 ? 15.273 4.383 -14.336 1 98.38 85 GLU A CA 1
ATOM 629 C C . GLU A 1 85 ? 13.852 4.945 -14.344 1 98.38 85 GLU A C 1
ATOM 631 O O . GLU A 1 85 ? 13.07 4.691 -13.422 1 98.38 85 GLU A O 1
ATOM 636 N N . ASP A 1 86 ? 13.484 5.73 -15.328 1 98.06 86 ASP A N 1
ATOM 637 C CA . ASP A 1 86 ? 12.141 6.289 -15.406 1 98.06 86 ASP A CA 1
ATOM 638 C C . ASP A 1 86 ? 11.148 5.262 -15.953 1 98.06 86 ASP A C 1
ATOM 640 O O . ASP A 1 86 ? 9.961 5.555 -16.109 1 98.06 86 ASP A O 1
ATOM 644 N N . MET A 1 87 ? 11.664 4.012 -16.234 1 98.81 87 MET A N 1
ATOM 645 C CA . MET A 1 87 ? 10.82 2.951 -16.766 1 98.81 87 MET A CA 1
ATOM 646 C C . MET A 1 87 ? 10.539 1.885 -15.719 1 98.81 87 MET A C 1
ATOM 648 O O . MET A 1 87 ? 10.055 0.797 -16.047 1 98.81 87 MET A O 1
ATOM 652 N N . VAL A 1 88 ? 10.938 2.158 -14.477 1 98.81 88 VAL A N 1
ATOM 653 C CA . VAL A 1 88 ? 10.68 1.226 -13.383 1 98.81 88 VAL A CA 1
ATOM 654 C C . VAL A 1 88 ? 9.977 1.951 -12.242 1 98.81 88 VAL A C 1
ATOM 656 O O . VAL A 1 88 ? 10.219 3.139 -12.008 1 98.81 88 VAL A O 1
ATOM 659 N N . LEU A 1 89 ? 9.102 1.294 -11.547 1 98.88 89 LEU A N 1
ATOM 660 C CA . LEU A 1 89 ? 8.352 1.82 -10.406 1 98.88 89 LEU A CA 1
ATOM 661 C C . LEU A 1 89 ? 8.164 0.749 -9.344 1 98.88 89 LEU A C 1
ATOM 663 O O . LEU A 1 89 ? 7.523 -0.275 -9.586 1 98.88 89 LEU A O 1
ATOM 667 N N . PRO A 1 90 ? 8.789 0.925 -8.109 1 98.75 90 PRO A N 1
ATOM 668 C CA . PRO A 1 90 ? 8.539 -0.029 -7.027 1 98.75 90 PRO A CA 1
ATOM 669 C C . PRO A 1 90 ? 7.094 0.001 -6.539 1 98.75 90 PRO A C 1
ATOM 671 O O . PRO A 1 90 ? 6.445 1.05 -6.578 1 98.75 90 PRO A O 1
ATOM 674 N N . VAL A 1 91 ? 6.605 -1.113 -6.117 1 98.31 91 VAL A N 1
ATOM 675 C CA . VAL A 1 91 ? 5.23 -1.211 -5.641 1 98.31 91 VAL A CA 1
ATOM 676 C C . VAL A 1 91 ? 5.195 -2.008 -4.34 1 98.31 91 VAL A C 1
ATOM 678 O O . VAL A 1 91 ? 6.152 -2.705 -4 1 98.31 91 VAL A O 1
ATOM 681 N N . ILE A 1 92 ? 4.16 -1.868 -3.531 1 95.31 92 ILE A N 1
ATOM 682 C CA . ILE A 1 92 ? 3.99 -2.477 -2.215 1 95.31 92 ILE A CA 1
ATOM 683 C C . ILE A 1 92 ? 3.291 -3.826 -2.355 1 95.31 92 ILE A C 1
ATOM 685 O O . ILE A 1 92 ? 2.117 -3.963 -2.004 1 95.31 92 ILE A O 1
ATOM 689 N N . GLY A 1 93 ? 4.008 -4.828 -2.783 1 94.5 93 GLY A N 1
ATOM 690 C CA . GLY A 1 93 ? 3.416 -6.086 -3.209 1 94.5 93 GLY A CA 1
ATOM 691 C C . GLY A 1 93 ? 2.709 -5.988 -4.547 1 94.5 93 GLY A C 1
ATOM 692 O O . GLY A 1 93 ? 2.088 -4.969 -4.855 1 94.5 93 GLY A O 1
ATOM 693 N N . THR A 1 94 ? 2.791 -7.043 -5.297 1 97.81 94 THR A N 1
ATOM 694 C CA . THR A 1 94 ? 2.293 -6.941 -6.664 1 97.81 94 THR A CA 1
ATOM 695 C C . THR A 1 94 ? 0.802 -7.262 -6.723 1 97.81 94 THR A C 1
ATOM 697 O O . THR A 1 94 ? 0.12 -6.895 -7.68 1 97.81 94 THR A O 1
ATOM 700 N N . LYS A 1 95 ? 0.239 -7.938 -5.68 1 97.38 95 LYS A N 1
ATOM 701 C CA . LYS A 1 95 ? -1.209 -8.117 -5.68 1 97.38 95 LYS A CA 1
ATOM 702 C C . LYS A 1 95 ? -1.933 -6.777 -5.641 1 97.38 95 LYS A C 1
ATOM 704 O O . LYS A 1 95 ? -2.908 -6.57 -6.367 1 97.38 95 LYS A O 1
ATOM 709 N N . GLU A 1 96 ? -1.45 -5.859 -4.789 1 97.38 96 GLU A N 1
ATOM 710 C CA . GLU A 1 96 ? -2.014 -4.512 -4.73 1 97.38 96 GLU A CA 1
ATOM 711 C C . GLU A 1 96 ? -1.963 -3.836 -6.098 1 97.38 96 GLU A C 1
ATOM 713 O O . GLU A 1 96 ? -2.953 -3.256 -6.547 1 97.38 96 GLU A O 1
ATOM 718 N N . PHE A 1 97 ? -0.81 -3.922 -6.746 1 98.62 97 PHE A N 1
ATOM 719 C CA . PHE A 1 97 ? -0.628 -3.273 -8.039 1 98.62 97 PHE A CA 1
ATOM 720 C C . PHE A 1 97 ? -1.549 -3.887 -9.086 1 98.62 97 PHE A C 1
ATOM 722 O O . PHE A 1 97 ? -2.246 -3.168 -9.805 1 98.62 97 PHE A O 1
ATOM 729 N N . ILE A 1 98 ? -1.545 -5.238 -9.148 1 98.75 98 ILE A N 1
ATOM 730 C CA . ILE A 1 98 ? -2.383 -5.953 -10.102 1 98.75 98 ILE A CA 1
ATOM 731 C C . ILE A 1 98 ? -3.854 -5.625 -9.852 1 98.75 98 ILE A C 1
ATOM 733 O O . ILE A 1 98 ? -4.598 -5.312 -10.781 1 98.75 98 ILE A O 1
ATOM 737 N N . GLY A 1 99 ? -4.258 -5.656 -8.641 1 97.88 99 GLY A N 1
ATOM 738 C CA . GLY A 1 99 ? -5.641 -5.414 -8.266 1 97.88 99 GLY A CA 1
ATOM 739 C C . GLY A 1 99 ? -6.117 -4.012 -8.594 1 97.88 99 GLY A C 1
ATOM 740 O O . GLY A 1 99 ? -7.309 -3.789 -8.82 1 97.88 99 GLY A O 1
ATOM 741 N N . THR A 1 100 ? -5.168 -3.029 -8.703 1 98 100 THR A N 1
ATOM 742 C CA . THR A 1 100 ? -5.59 -1.642 -8.859 1 98 100 THR A CA 1
ATOM 743 C C . THR A 1 100 ? -5.195 -1.112 -10.234 1 98 100 THR A C 1
ATOM 745 O O . THR A 1 100 ? -5.582 -0.006 -10.617 1 98 100 THR A O 1
ATOM 748 N N . LEU A 1 101 ? -4.477 -1.871 -11.016 1 98.62 101 LEU A N 1
ATOM 749 C CA . LEU A 1 101 ? -3.877 -1.387 -12.258 1 98.62 101 LEU A CA 1
ATOM 750 C C . LEU A 1 101 ? -4.941 -0.825 -13.188 1 98.62 101 LEU A C 1
ATOM 752 O O . LEU A 1 101 ? -4.812 0.298 -13.68 1 98.62 101 LEU A O 1
ATOM 756 N N . PRO A 1 102 ? -6.105 -1.558 -13.453 1 98.19 102 PRO A N 1
ATOM 757 C CA . PRO A 1 102 ? -7.102 -0.971 -14.352 1 98.19 102 PRO A CA 1
ATOM 758 C C . PRO A 1 102 ? -7.605 0.388 -13.867 1 98.19 102 PRO A C 1
ATOM 760 O O . PRO A 1 102 ? -7.691 1.333 -14.656 1 98.19 102 PRO A O 1
ATOM 763 N N . THR A 1 103 ? -7.859 0.487 -12.555 1 96.94 103 THR A N 1
ATOM 764 C CA . THR A 1 103 ? -8.367 1.729 -11.977 1 96.94 103 THR A CA 1
ATOM 765 C C . THR A 1 103 ? -7.34 2.85 -12.125 1 96.94 103 THR A C 1
ATOM 767 O O . THR A 1 103 ? -7.688 3.977 -12.477 1 96.94 103 THR A O 1
ATOM 770 N N . LEU A 1 104 ? -6.074 2.562 -11.875 1 97.5 104 LEU A N 1
ATOM 771 C CA . LEU A 1 104 ? -5.004 3.551 -11.945 1 97.5 104 LEU A CA 1
ATOM 772 C C . LEU A 1 104 ? -4.805 4.031 -13.383 1 97.5 104 LEU A C 1
ATOM 774 O O . LEU A 1 104 ? -4.289 5.129 -13.609 1 97.5 104 LEU A O 1
ATOM 778 N N . LEU A 1 105 ? -5.18 3.197 -14.305 1 97.44 105 LEU A N 1
ATOM 779 C CA . LEU A 1 105 ? -5.012 3.535 -15.711 1 97.44 105 LEU A CA 1
ATOM 780 C C . LEU A 1 105 ? -6.266 4.203 -16.266 1 97.44 105 LEU A C 1
ATOM 782 O O . LEU A 1 105 ? -6.332 4.52 -17.453 1 97.44 105 LEU A O 1
ATOM 786 N N . GLY A 1 106 ? -7.316 4.359 -15.477 1 95.38 106 GLY A N 1
ATOM 787 C CA . GLY A 1 106 ? -8.547 5.012 -15.906 1 95.38 106 GLY A CA 1
ATOM 788 C C . GLY A 1 106 ? -9.477 4.086 -16.656 1 95.38 106 GLY A C 1
ATOM 789 O O . GLY A 1 106 ? -10.375 4.543 -17.375 1 95.38 106 GLY A O 1
ATOM 790 N N . ILE A 1 107 ? -9.18 2.775 -16.625 1 96.75 107 ILE A N 1
ATOM 791 C CA . ILE A 1 107 ? -10.07 1.768 -17.188 1 96.75 107 ILE A CA 1
ATOM 792 C C . ILE A 1 107 ? -11.312 1.624 -16.312 1 96.75 107 ILE A C 1
ATOM 794 O O . ILE A 1 107 ? -11.211 1.623 -15.078 1 96.75 107 ILE A O 1
ATOM 798 N N . GLY A 1 108 ? -12.469 1.488 -16.891 1 94.62 108 GLY A N 1
ATOM 799 C CA . GLY A 1 108 ? -13.711 1.443 -16.141 1 94.62 108 GLY A CA 1
ATOM 800 C C . GLY A 1 108 ? -14.891 0.949 -16.938 1 94.62 108 GLY A C 1
ATOM 801 O O . GLY A 1 108 ? -14.734 0.084 -17.812 1 94.62 108 GLY A O 1
ATOM 802 N N . ALA A 1 109 ? -16.078 1.488 -16.547 1 92.88 109 ALA A N 1
ATOM 803 C CA . ALA A 1 109 ? -17.328 1.077 -17.172 1 92.88 109 ALA A CA 1
ATOM 804 C C . ALA A 1 109 ? -17.234 1.217 -18.703 1 92.88 109 ALA A C 1
ATOM 806 O O . ALA A 1 109 ? -16.828 2.258 -19.203 1 92.88 109 ALA A O 1
ATOM 807 N N . GLY A 1 110 ? -17.594 0.151 -19.375 1 94.69 110 GLY A N 1
ATOM 808 C CA . GLY A 1 110 ? -17.578 0.153 -20.844 1 94.69 110 GLY A CA 1
ATOM 809 C C . GLY A 1 110 ? -16.297 -0.431 -21.406 1 94.69 110 GLY A C 1
ATOM 810 O O . GLY A 1 110 ? -16.234 -0.737 -22.609 1 94.69 110 GLY A O 1
ATOM 811 N N . ASP A 1 111 ? -15.297 -0.583 -20.578 1 96.75 111 ASP A N 1
ATOM 812 C CA . ASP A 1 111 ? -14.031 -1.161 -21.031 1 96.75 111 ASP A CA 1
ATOM 813 C C . ASP A 1 111 ? -13.992 -2.664 -20.766 1 96.75 111 ASP A C 1
ATOM 815 O O . ASP A 1 111 ? -14.773 -3.18 -19.969 1 96.75 111 ASP A O 1
ATOM 819 N N . THR A 1 112 ? -13.102 -3.312 -21.516 1 96.94 112 THR A N 1
ATOM 820 C CA . THR A 1 112 ? -12.922 -4.754 -21.375 1 96.94 112 THR A CA 1
ATOM 821 C C . THR A 1 112 ? -11.484 -5.09 -21.016 1 96.94 112 THR A C 1
ATOM 823 O O . THR A 1 112 ? -10.547 -4.512 -21.562 1 96.94 112 THR A O 1
ATOM 826 N N . VAL A 1 113 ? -11.336 -5.949 -20.031 1 97.88 113 VAL A N 1
ATOM 827 C CA . VAL A 1 113 ? -10.055 -6.512 -19.641 1 97.88 113 VAL A CA 1
ATOM 828 C C . VAL A 1 113 ? -10 -7.992 -20.016 1 97.88 113 VAL A C 1
ATOM 830 O O . VAL A 1 113 ? -10.867 -8.773 -19.609 1 97.88 113 VAL A O 1
ATOM 833 N N . MET A 1 114 ? -9.023 -8.359 -20.828 1 98 114 MET A N 1
ATOM 834 C CA . MET A 1 114 ? -8.836 -9.758 -21.188 1 98 114 MET A CA 1
ATOM 835 C C . MET A 1 114 ? -7.922 -10.461 -20.188 1 98 114 MET A C 1
ATOM 837 O O . MET A 1 114 ? -6.852 -9.953 -19.859 1 98 114 MET A O 1
ATOM 841 N N . ILE A 1 115 ? -8.367 -11.617 -19.672 1 97.62 115 ILE A N 1
ATOM 842 C CA . ILE A 1 115 ? -7.586 -12.422 -18.734 1 97.62 115 ILE A CA 1
ATOM 843 C C . ILE A 1 115 ? -7.441 -13.844 -19.281 1 97.62 115 ILE A C 1
ATOM 845 O O . ILE A 1 115 ? -8.242 -14.281 -20.109 1 97.62 115 ILE A O 1
ATOM 849 N N . PRO A 1 116 ? -6.395 -14.594 -18.828 1 97.31 116 PRO A N 1
ATOM 850 C CA . PRO A 1 116 ? -6.285 -15.992 -19.25 1 97.31 116 PRO A CA 1
ATOM 851 C C . PRO A 1 116 ? -7.488 -16.828 -18.828 1 97.31 116 PRO A C 1
ATOM 853 O O . PRO A 1 116 ? -8.148 -16.516 -17.828 1 97.31 116 PRO A O 1
ATOM 856 N N . GLU A 1 117 ? -7.754 -17.938 -19.562 1 96.25 117 GLU A N 1
ATOM 857 C CA . GLU A 1 117 ? -8.859 -18.844 -19.25 1 96.25 117 GLU A CA 1
ATOM 858 C C . GLU A 1 117 ? -8.672 -19.484 -17.875 1 96.25 117 GLU A C 1
ATOM 860 O O . GLU A 1 117 ? -9.648 -19.688 -17.156 1 96.25 117 GLU A O 1
ATOM 865 N N . LEU A 1 118 ? -7.5 -19.906 -17.578 1 97.06 118 LEU A N 1
ATOM 866 C CA . LEU A 1 118 ? -7.066 -20.25 -16.234 1 97.06 118 LEU A CA 1
ATOM 867 C C . LEU A 1 118 ? -6.168 -19.156 -15.656 1 97.06 118 LEU A C 1
ATOM 869 O O . LEU A 1 118 ? -5.066 -18.938 -16.156 1 97.06 118 LEU A O 1
ATOM 873 N N . ALA A 1 119 ? -6.711 -18.484 -14.641 1 96.5 119 ALA A N 1
ATOM 874 C CA . ALA A 1 119 ? -6.051 -17.234 -14.281 1 96.5 119 ALA A CA 1
ATOM 875 C C . ALA A 1 119 ? -5.941 -17.078 -12.766 1 96.5 119 ALA A C 1
ATOM 877 O O . ALA A 1 119 ? -6.805 -17.562 -12.023 1 96.5 119 ALA A O 1
ATOM 878 N N . TYR A 1 120 ? -4.844 -16.453 -12.336 1 96.25 120 TYR A N 1
ATOM 879 C CA . TYR A 1 120 ? -4.828 -15.859 -11.008 1 96.25 120 TYR A CA 1
ATOM 880 C C . TYR A 1 120 ? -6.07 -15 -10.773 1 96.25 120 TYR A C 1
ATOM 882 O O . TYR A 1 120 ? -6.363 -14.094 -11.555 1 96.25 120 TYR A O 1
ATOM 890 N N . PRO A 1 121 ? -6.816 -15.188 -9.703 1 94.94 121 PRO A N 1
ATOM 891 C CA . PRO A 1 121 ? -8.148 -14.609 -9.539 1 94.94 121 PRO A CA 1
ATOM 892 C C . PRO A 1 121 ? -8.125 -13.086 -9.469 1 94.94 121 PRO A C 1
ATOM 894 O O . PRO A 1 121 ? -9.102 -12.43 -9.836 1 94.94 121 PRO A O 1
ATOM 897 N N . THR A 1 122 ? -7.027 -12.484 -9.055 1 96.75 122 THR A N 1
ATOM 898 C CA . THR A 1 122 ? -6.945 -11.047 -8.828 1 96.75 122 THR A CA 1
ATOM 899 C C . THR A 1 122 ? -7.117 -10.281 -10.141 1 96.75 122 THR A C 1
ATOM 901 O O . THR A 1 122 ? -7.488 -9.102 -10.133 1 96.75 122 THR A O 1
ATOM 904 N N . TYR A 1 123 ? -6.848 -10.922 -11.312 1 97.94 123 TYR A N 1
ATOM 905 C CA . TYR A 1 123 ? -7.039 -10.234 -12.586 1 97.94 123 TYR A CA 1
ATOM 906 C C . TYR A 1 123 ? -8.508 -9.859 -12.789 1 97.94 123 TYR A C 1
ATOM 908 O O . TYR A 1 123 ? -8.82 -8.719 -13.133 1 97.94 123 TYR A O 1
ATOM 916 N N . ALA A 1 124 ? -9.383 -10.852 -12.547 1 96.44 124 ALA A N 1
ATOM 917 C CA . ALA A 1 124 ? -10.812 -10.586 -12.68 1 96.44 124 ALA A CA 1
ATOM 918 C C . ALA A 1 124 ? -11.289 -9.617 -11.602 1 96.44 124 ALA A C 1
ATOM 920 O O . ALA A 1 124 ? -12.148 -8.773 -11.859 1 96.44 124 ALA A O 1
ATOM 921 N N . VAL A 1 125 ? -10.773 -9.773 -10.414 1 96.12 125 VAL A N 1
ATOM 922 C CA . VAL A 1 125 ? -11.086 -8.875 -9.32 1 96.12 125 VAL A CA 1
ATOM 923 C C . VAL A 1 125 ? -10.75 -7.438 -9.711 1 96.12 125 VAL A C 1
ATOM 925 O O . VAL A 1 125 ? -11.523 -6.516 -9.453 1 96.12 125 VAL A O 1
ATOM 928 N N . SER A 1 126 ? -9.57 -7.219 -10.32 1 97.31 126 SER A N 1
ATOM 929 C CA . SER A 1 126 ? -9.125 -5.883 -10.695 1 97.31 126 SER A CA 1
ATOM 930 C C . SER A 1 126 ? -10.07 -5.25 -11.711 1 97.31 126 SER A C 1
ATOM 932 O O . SER A 1 126 ? -10.352 -4.055 -11.641 1 97.31 126 SER A O 1
ATOM 934 N N . ALA A 1 127 ? -10.547 -6.027 -12.695 1 97.19 127 ALA A N 1
ATOM 935 C CA . ALA A 1 127 ? -11.516 -5.539 -13.672 1 97.19 127 ALA A CA 1
ATOM 936 C C . ALA A 1 127 ? -12.82 -5.129 -12.992 1 97.19 127 ALA A C 1
ATOM 938 O O . ALA A 1 127 ? -13.336 -4.031 -13.219 1 97.19 127 ALA A O 1
ATOM 939 N N . ALA A 1 128 ? -13.289 -6.035 -12.133 1 96.62 128 ALA A N 1
ATOM 940 C CA . ALA A 1 128 ? -14.539 -5.773 -11.422 1 96.62 128 ALA A CA 1
ATOM 941 C C . ALA A 1 128 ? -14.43 -4.52 -10.555 1 96.62 128 ALA A C 1
ATOM 943 O O . ALA A 1 128 ? -15.344 -3.691 -10.539 1 96.62 128 ALA A O 1
ATOM 944 N N . PHE A 1 129 ? -13.367 -4.359 -9.867 1 96.62 129 PHE A N 1
ATOM 945 C CA . PHE A 1 129 ? -13.141 -3.213 -8.992 1 96.62 129 PHE A CA 1
ATOM 946 C C . PHE A 1 129 ? -13.156 -1.913 -9.789 1 96.62 129 PHE A C 1
ATOM 948 O O . PHE A 1 129 ? -13.672 -0.896 -9.312 1 96.62 129 PHE A O 1
ATOM 955 N N . ALA A 1 130 ? -12.602 -1.941 -10.977 1 95.94 130 ALA A N 1
ATOM 956 C CA . ALA A 1 130 ? -12.562 -0.771 -11.852 1 95.94 130 ALA A CA 1
ATOM 957 C C . ALA A 1 130 ? -13.922 -0.509 -12.492 1 95.94 130 ALA A C 1
ATOM 959 O O . ALA A 1 130 ? -14.133 0.533 -13.117 1 95.94 130 ALA A O 1
ATOM 960 N N . GLY A 1 131 ? -14.852 -1.472 -12.375 1 94.81 131 GLY A N 1
ATOM 961 C CA . GLY A 1 131 ? -16.141 -1.378 -13.047 1 94.81 131 GLY A CA 1
ATOM 962 C C . GLY A 1 131 ? -16.094 -1.846 -14.484 1 94.81 131 GLY A C 1
ATOM 963 O O . GLY A 1 131 ? -17.031 -1.585 -15.258 1 94.81 131 GLY A O 1
ATOM 964 N N . ALA A 1 132 ? -15 -2.494 -14.898 1 96.44 132 ALA A N 1
ATOM 965 C CA . ALA A 1 132 ? -14.844 -3.021 -16.25 1 96.44 132 ALA A CA 1
ATOM 966 C C . ALA A 1 132 ? -15.312 -4.469 -16.328 1 96.44 132 ALA A C 1
ATOM 968 O O . ALA A 1 132 ? -15.602 -5.098 -15.312 1 96.44 132 ALA A O 1
ATOM 969 N N . GLU A 1 133 ? -15.445 -4.93 -17.547 1 95.62 133 GLU A N 1
ATOM 970 C CA . GLU A 1 133 ? -15.781 -6.332 -17.797 1 95.62 133 GLU A CA 1
ATOM 971 C C . GLU A 1 133 ? -14.531 -7.152 -18.109 1 95.62 133 GLU A C 1
ATOM 973 O O . GLU A 1 133 ? -13.633 -6.684 -18.797 1 95.62 133 GLU A O 1
ATOM 978 N N . SER A 1 134 ? -14.469 -8.305 -17.531 1 96.19 134 SER A N 1
ATOM 979 C CA . SER A 1 134 ? -13.375 -9.195 -17.891 1 96.19 134 SER A CA 1
ATOM 980 C C . SER A 1 134 ? -13.836 -10.281 -18.859 1 96.19 134 SER A C 1
ATOM 982 O O . SER A 1 134 ? -14.977 -10.758 -18.766 1 96.19 134 SER A O 1
ATOM 984 N N . ILE A 1 135 ? -13.023 -10.617 -19.797 1 96.12 135 ILE A N 1
ATOM 985 C CA . ILE A 1 135 ? -13.266 -11.719 -20.719 1 96.12 135 ILE A CA 1
ATOM 986 C C . ILE A 1 135 ? -12.102 -12.711 -20.656 1 96.12 135 ILE A C 1
ATOM 988 O O . ILE A 1 135 ? -10.938 -12.305 -20.609 1 96.12 135 ILE A O 1
ATOM 992 N N . ALA A 1 136 ? -12.43 -14.008 -20.578 1 95.88 136 ALA A N 1
ATOM 993 C CA . ALA A 1 136 ? -11.406 -15.047 -20.516 1 95.88 136 ALA A CA 1
ATOM 994 C C . ALA A 1 136 ? -11.031 -15.539 -21.906 1 95.88 136 ALA A C 1
ATOM 996 O O . ALA A 1 136 ? -11.883 -16.016 -22.656 1 95.88 136 ALA A O 1
ATOM 997 N N . ALA A 1 137 ? -9.789 -15.336 -22.25 1 95.69 137 ALA A N 1
ATOM 998 C CA . ALA A 1 137 ? -9.258 -15.812 -23.531 1 95.69 137 ALA A CA 1
ATOM 999 C C . ALA A 1 137 ? -7.738 -15.93 -23.484 1 95.69 137 ALA A C 1
ATOM 1001 O O . ALA A 1 137 ? -7.062 -15.094 -22.875 1 95.69 137 ALA A O 1
ATOM 1002 N N . ASP A 1 138 ? -7.168 -16.938 -24.109 1 93.69 138 ASP A N 1
ATOM 1003 C CA . ASP A 1 138 ? -5.719 -17.125 -24.125 1 93.69 138 ASP A CA 1
ATOM 1004 C C . ASP A 1 138 ? -5.09 -16.453 -25.344 1 93.69 138 ASP A C 1
ATOM 1006 O O . ASP A 1 138 ? -3.879 -16.531 -25.547 1 93.69 138 ASP A O 1
ATOM 1010 N N . GLY A 1 139 ? -5.91 -15.773 -26.141 1 91.06 139 GLY A N 1
ATOM 1011 C CA . GLY A 1 139 ? -5.473 -15.062 -27.344 1 91.06 139 GLY A CA 1
ATOM 1012 C C . GLY A 1 139 ? -6.57 -14.234 -27.969 1 91.06 139 GLY A C 1
ATOM 1013 O O . GLY A 1 139 ? -7.738 -14.344 -27.594 1 91.06 139 GLY A O 1
ATOM 1014 N N . TYR A 1 140 ? -6.199 -13.422 -28.875 1 91.06 140 TYR A N 1
ATOM 1015 C CA . TYR A 1 140 ? -7.109 -12.453 -29.484 1 91.06 140 TYR A CA 1
ATOM 1016 C C . TYR A 1 140 ? -7.977 -13.125 -30.547 1 91.06 140 TYR A C 1
ATOM 1018 O O . TYR A 1 140 ? -9.016 -12.586 -30.938 1 91.06 140 TYR A O 1
ATOM 1026 N N . THR A 1 141 ? -7.488 -14.188 -31.109 1 85.25 141 THR A N 1
ATOM 1027 C CA . THR A 1 141 ? -8.188 -14.844 -32.219 1 85.25 141 THR A CA 1
ATOM 1028 C C . THR A 1 141 ? -9.641 -15.125 -31.828 1 85.25 141 THR A C 1
ATOM 1030 O O . THR A 1 141 ? -10.539 -15 -32.656 1 85.25 141 THR A O 1
ATOM 1033 N N . ARG A 1 142 ? -9.961 -15.352 -30.625 1 81.06 142 ARG A N 1
ATOM 1034 C CA . ARG A 1 142 ? -11.297 -15.734 -30.18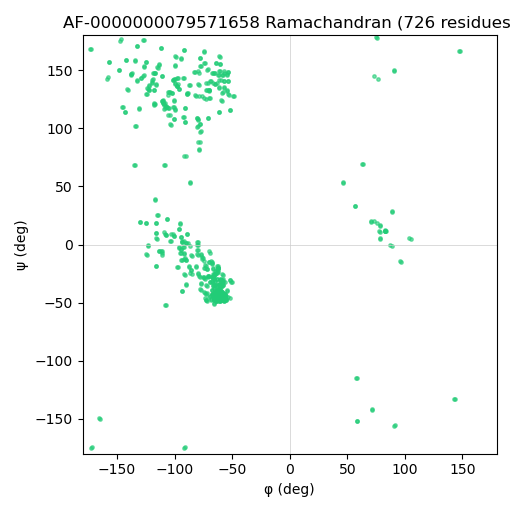8 1 81.06 142 ARG A CA 1
ATOM 1035 C C . ARG A 1 142 ? -12.141 -14.508 -29.844 1 81.06 142 ARG A C 1
ATOM 1037 O O . ARG A 1 142 ? -13.344 -14.625 -29.625 1 81.06 142 ARG A O 1
ATOM 1044 N N . LEU A 1 143 ? -11.617 -13.344 -29.703 1 85.69 143 LEU A N 1
ATOM 1045 C CA . LEU A 1 143 ? -12.352 -12.188 -29.203 1 85.69 143 LEU A CA 1
ATOM 1046 C C . LEU A 1 143 ? -12.875 -11.336 -30.359 1 85.69 143 LEU A C 1
ATOM 1048 O O . LEU A 1 143 ? -13.773 -10.516 -30.172 1 85.69 143 LEU A O 1
ATOM 1052 N N . GLY A 1 144 ? -12.633 -11.602 -31.625 1 80.12 144 GLY A N 1
ATOM 1053 C CA . GLY A 1 144 ? -13.062 -10.719 -32.719 1 80.12 144 GLY A CA 1
ATOM 1054 C C . GLY A 1 144 ? -12.508 -9.312 -32.594 1 80.12 144 GLY A C 1
ATOM 1055 O O . GLY A 1 144 ? -11.43 -9.117 -32.031 1 80.12 144 GLY A O 1
ATOM 1056 N N . PRO A 1 145 ? -13.234 -8.312 -33.125 1 81.06 145 PRO A N 1
ATOM 1057 C CA . PRO A 1 145 ? -12.719 -6.945 -33.219 1 81.06 145 PRO A CA 1
ATOM 1058 C C . PRO A 1 145 ? -13.039 -6.098 -32 1 81.06 145 PRO A C 1
ATOM 1060 O O . PRO A 1 145 ? -12.617 -4.941 -31.922 1 81.06 145 PRO A O 1
ATOM 1063 N N . ALA A 1 146 ? -13.664 -6.648 -31.078 1 86.38 146 ALA A N 1
ATOM 1064 C CA . ALA A 1 146 ? -14.062 -5.867 -29.906 1 86.38 146 ALA A CA 1
ATOM 1065 C C . ALA A 1 146 ? -12.836 -5.309 -29.188 1 86.38 146 ALA A C 1
ATOM 1067 O O . ALA A 1 146 ? -11.828 -6 -29.031 1 86.38 146 ALA A O 1
ATOM 1068 N N . PRO A 1 147 ? -12.922 -4.027 -28.828 1 93.31 147 PRO A N 1
ATOM 1069 C CA . PRO A 1 147 ? -11.781 -3.387 -28.172 1 93.31 147 PRO A CA 1
ATOM 1070 C C . PRO A 1 147 ? -11.469 -3.979 -26.797 1 93.31 147 PRO A C 1
ATOM 1072 O O . PRO A 1 147 ? -12.383 -4.336 -26.062 1 93.31 147 PRO A O 1
ATOM 1075 N N . VAL A 1 148 ? -10.242 -4.18 -26.484 1 97.25 148 VAL A N 1
ATOM 1076 C CA . VAL A 1 148 ? -9.695 -4.59 -25.203 1 97.25 148 VAL A CA 1
ATOM 1077 C C . VAL A 1 148 ? -8.773 -3.504 -24.656 1 97.25 148 VAL A C 1
ATOM 1079 O O . VAL A 1 148 ? -7.812 -3.109 -25.328 1 97.25 148 VAL A O 1
ATOM 1082 N N . ALA A 1 149 ? -9.172 -3.023 -23.438 1 98.12 149 ALA A N 1
ATOM 1083 C CA . ALA A 1 149 ? -8.375 -1.94 -22.875 1 98.12 149 ALA A CA 1
ATOM 1084 C C . ALA A 1 149 ? -7.074 -2.471 -22.281 1 98.12 149 ALA A C 1
ATOM 1086 O O . ALA A 1 149 ? -6.027 -1.827 -22.375 1 98.12 149 ALA A O 1
ATOM 1087 N N . LEU A 1 150 ? -7.109 -3.592 -21.641 1 98.69 150 LEU A N 1
ATOM 1088 C CA . LEU A 1 150 ? -5.988 -4.215 -20.938 1 98.69 150 LEU A CA 1
ATOM 1089 C C . LEU A 1 150 ? -6 -5.727 -21.141 1 98.69 150 LEU A C 1
ATOM 1091 O O . LEU A 1 150 ? -7.059 -6.359 -21.062 1 98.69 150 LEU A O 1
ATOM 1095 N N . CYS A 1 151 ? -4.848 -6.289 -21.469 1 98.38 151 CYS A N 1
ATOM 1096 C CA . CYS A 1 151 ? -4.652 -7.73 -21.609 1 98.38 151 CYS A CA 1
ATOM 1097 C C . CYS A 1 151 ? -3.643 -8.234 -20.594 1 98.38 151 CYS A C 1
ATOM 1099 O O . CYS A 1 151 ? -2.488 -7.805 -20.578 1 98.38 151 CYS A O 1
ATOM 1101 N N . TRP A 1 152 ? -4.082 -9.188 -19.719 1 98.69 152 TRP A N 1
ATOM 1102 C CA . TRP A 1 152 ? -3.17 -9.828 -18.781 1 98.69 152 TRP A CA 1
ATOM 1103 C C . TRP A 1 152 ? -2.537 -11.07 -19.406 1 98.69 152 TRP A C 1
ATOM 1105 O O . TRP A 1 152 ? -3.236 -11.906 -19.984 1 98.69 152 TRP A O 1
ATOM 1115 N N . VAL A 1 153 ? -1.243 -11.164 -19.312 1 98.5 153 VAL A N 1
ATOM 1116 C CA . VAL A 1 153 ? -0.463 -12.367 -19.609 1 98.5 153 VAL A CA 1
ATOM 1117 C C . VAL A 1 153 ? 0.232 -12.852 -18.328 1 98.5 153 VAL A C 1
ATOM 1119 O O . VAL A 1 153 ? 0.66 -12.039 -17.5 1 98.5 153 VAL A O 1
ATOM 1122 N N . ASN A 1 154 ? 0.238 -14.094 -18.109 1 98.56 154 ASN A N 1
ATOM 1123 C CA . ASN A 1 154 ? 0.892 -14.703 -16.953 1 98.56 154 ASN A CA 1
ATOM 1124 C C . ASN A 1 154 ? 1.713 -15.93 -17.359 1 98.56 154 ASN A C 1
ATOM 1126 O O . ASN A 1 154 ? 1.157 -17 -17.609 1 98.56 154 ASN A O 1
ATOM 1130 N N . SER A 1 155 ? 2.986 -15.727 -17.438 1 97.81 155 SER A N 1
ATOM 1131 C CA . SER A 1 155 ? 3.934 -16.766 -17.844 1 97.81 155 SER A CA 1
ATOM 1132 C C . SER A 1 155 ? 5.258 -16.609 -17.094 1 97.81 155 SER A C 1
ATOM 1134 O O . SER A 1 155 ? 5.973 -15.625 -17.281 1 97.81 155 SER A O 1
ATOM 1136 N N . PRO A 1 156 ? 5.695 -17.609 -16.281 1 97.5 156 PRO A N 1
ATOM 1137 C CA . PRO A 1 156 ? 4.977 -18.828 -15.93 1 97.5 156 PRO A CA 1
ATOM 1138 C C . PRO A 1 156 ? 3.654 -18.562 -15.219 1 97.5 156 PRO A C 1
ATOM 1140 O O . PRO A 1 156 ? 3.535 -17.578 -14.484 1 97.5 156 PRO A O 1
ATOM 1143 N N . SER A 1 157 ? 2.727 -19.453 -15.43 1 97.44 157 SER A N 1
ATOM 1144 C CA . SER A 1 157 ? 1.354 -19.125 -15.055 1 97.44 157 SER A CA 1
ATOM 1145 C C . SER A 1 157 ? 1.003 -19.703 -13.688 1 97.44 157 SER A C 1
ATOM 1147 O O . SER A 1 157 ? 1.561 -20.719 -13.273 1 97.44 157 SER A O 1
ATOM 1149 N N . ASN A 1 158 ? 0.272 -19.078 -12.898 1 97.31 158 ASN A N 1
ATOM 1150 C CA . ASN A 1 158 ? -0.584 -19.578 -11.836 1 97.31 158 ASN A CA 1
ATOM 1151 C C . ASN A 1 158 ? -2.008 -19.828 -12.328 1 97.31 158 ASN A C 1
ATOM 1153 O O . ASN A 1 158 ? -2.703 -18.875 -12.711 1 97.31 158 ASN A O 1
ATOM 1157 N N . PRO A 1 159 ? -2.461 -21 -12.453 1 97.31 159 PRO A N 1
ATOM 1158 C CA . PRO A 1 159 ? -2.123 -22.125 -11.555 1 97.31 159 PRO A CA 1
ATOM 1159 C C . PRO A 1 159 ? -1.28 -23.188 -12.242 1 97.31 159 PRO A C 1
ATOM 1161 O O . PRO A 1 159 ? -0.792 -24.109 -11.586 1 97.31 159 PRO A O 1
ATOM 1164 N N . THR A 1 160 ? -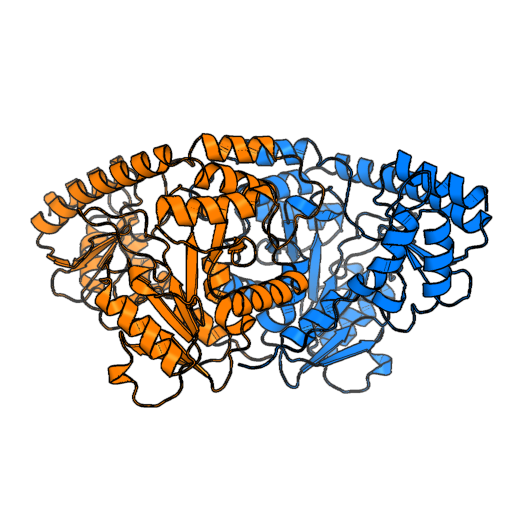1.009 -23.141 -13.516 1 97.44 160 THR A N 1
ATOM 1165 C CA . THR A 1 160 ? -0.634 -24.328 -14.25 1 97.44 160 THR A CA 1
ATOM 1166 C C . THR A 1 160 ? 0.88 -24.516 -14.25 1 97.44 160 THR A C 1
ATOM 1168 O O . THR A 1 160 ? 1.376 -25.625 -14.492 1 97.44 160 THR A O 1
ATOM 1171 N N . GLY A 1 161 ? 1.572 -23.391 -14.102 1 96.81 161 GLY A N 1
ATOM 1172 C CA . GLY A 1 161 ? 3.018 -23.453 -14.25 1 96.81 161 GLY A CA 1
ATOM 1173 C C . GLY A 1 161 ? 3.465 -23.5 -15.695 1 96.81 161 GLY A C 1
ATOM 1174 O O . GLY A 1 161 ? 4.656 -23.656 -15.977 1 96.81 161 GLY A O 1
ATOM 1175 N N . ARG A 1 162 ? 2.51 -23.359 -16.609 1 96.38 162 ARG A N 1
ATOM 1176 C CA . ARG A 1 162 ? 2.822 -23.375 -18.047 1 96.38 162 ARG A CA 1
ATOM 1177 C C . ARG A 1 162 ? 3.695 -22.172 -18.422 1 96.38 162 ARG A C 1
ATOM 1179 O O . ARG A 1 162 ? 3.486 -21.062 -17.922 1 96.38 162 ARG A O 1
ATOM 1186 N N . VAL A 1 163 ? 4.695 -22.406 -19.266 1 97.38 163 VAL A N 1
ATOM 1187 C CA . VAL A 1 163 ? 5.574 -21.375 -19.797 1 97.38 163 VAL A CA 1
ATOM 1188 C C . VAL A 1 163 ? 5.266 -21.125 -21.266 1 97.38 163 VAL A C 1
ATOM 1190 O O . VAL A 1 163 ? 5.305 -22.062 -22.078 1 97.38 163 VAL A O 1
ATOM 1193 N N . LEU A 1 164 ? 4.875 -19.875 -21.578 1 96.62 164 LEU A N 1
ATOM 1194 C CA . LEU A 1 164 ? 4.621 -19.516 -22.969 1 96.62 164 LEU A CA 1
ATOM 1195 C C . LEU A 1 164 ? 5.926 -19.234 -23.703 1 96.62 164 LEU A C 1
ATOM 1197 O O . LEU A 1 164 ? 6.848 -18.641 -23.156 1 96.62 164 LEU A O 1
ATOM 1201 N N . GLY A 1 165 ? 6.047 -19.703 -24.906 1 95.31 165 GLY A N 1
ATOM 1202 C CA . GLY A 1 165 ? 7.238 -19.5 -25.719 1 95.31 165 GLY A CA 1
ATOM 1203 C C . GLY A 1 165 ? 7.344 -18.078 -26.266 1 95.31 165 GLY A C 1
ATOM 1204 O O . GLY A 1 165 ? 6.371 -17.328 -26.234 1 95.31 165 GLY A O 1
ATOM 1205 N N . ALA A 1 166 ? 8.516 -17.734 -26.75 1 96.94 166 ALA A N 1
ATOM 1206 C CA . ALA A 1 166 ? 8.812 -16.406 -27.266 1 96.94 166 ALA A CA 1
ATOM 1207 C C . ALA A 1 166 ? 7.871 -16.031 -28.406 1 96.94 166 ALA A C 1
ATOM 1209 O O . ALA A 1 166 ? 7.406 -14.891 -28.484 1 96.94 166 ALA A O 1
ATOM 1210 N N . ASP A 1 167 ? 7.613 -16.938 -29.297 1 97.06 167 ASP A N 1
ATOM 1211 C CA . ASP A 1 167 ? 6.766 -16.656 -30.453 1 97.06 167 ASP A CA 1
ATOM 1212 C C . ASP A 1 167 ? 5.355 -16.266 -30.016 1 97.06 167 ASP A C 1
ATOM 1214 O O . ASP A 1 167 ? 4.785 -15.305 -30.531 1 97.06 167 ASP A O 1
ATOM 1218 N N . HIS A 1 168 ? 4.84 -17.047 -29.125 1 96.38 168 HIS A N 1
ATOM 1219 C CA . HIS A 1 168 ? 3.502 -16.75 -28.625 1 96.38 168 HIS A CA 1
ATOM 1220 C C . HIS A 1 168 ? 3.457 -15.391 -27.938 1 96.38 168 HIS A C 1
ATOM 1222 O O . HIS A 1 168 ? 2.539 -14.602 -28.188 1 96.38 168 HIS A O 1
ATOM 1228 N N . LEU A 1 169 ? 4.395 -15.094 -27.094 1 98.25 169 LEU A N 1
ATOM 1229 C CA . LEU A 1 169 ? 4.457 -13.82 -26.375 1 98.25 169 LEU A CA 1
ATOM 1230 C C . LEU A 1 169 ? 4.59 -12.656 -27.359 1 98.25 169 LEU A C 1
ATOM 1232 O O . LEU A 1 169 ? 3.941 -11.625 -27.188 1 98.25 169 LEU A O 1
ATOM 1236 N N . ARG A 1 170 ? 5.414 -12.852 -28.328 1 98.12 170 ARG A N 1
ATOM 1237 C CA . ARG A 1 170 ? 5.594 -11.828 -29.344 1 98.12 170 ARG A CA 1
ATOM 1238 C C . ARG A 1 170 ? 4.285 -11.531 -30.078 1 98.12 170 ARG A C 1
ATOM 1240 O O . ARG A 1 170 ? 3.945 -10.375 -30.312 1 98.12 170 ARG A O 1
ATOM 1247 N N . LYS A 1 171 ? 3.584 -12.57 -30.438 1 97.06 171 LYS A N 1
ATOM 1248 C CA . LYS A 1 171 ? 2.291 -12.406 -31.094 1 97.06 171 LYS A CA 1
ATOM 1249 C C . LYS A 1 171 ? 1.325 -11.617 -30.203 1 97.06 171 LYS A C 1
ATOM 1251 O O . LYS A 1 171 ? 0.58 -10.766 -30.703 1 97.06 171 LYS A O 1
ATOM 1256 N N . MET A 1 172 ? 1.322 -11.953 -28.922 1 97.44 172 MET A N 1
ATOM 1257 C CA . MET A 1 172 ? 0.468 -11.234 -27.969 1 97.44 172 MET A CA 1
ATOM 1258 C C . MET A 1 172 ? 0.844 -9.758 -27.906 1 97.44 172 MET A C 1
ATOM 1260 O O . MET A 1 172 ? -0.031 -8.891 -27.906 1 97.44 172 MET A O 1
ATOM 1264 N N . VAL A 1 173 ? 2.146 -9.391 -27.859 1 98.5 173 VAL A N 1
ATOM 1265 C CA . VAL A 1 173 ? 2.639 -8.016 -27.797 1 98.5 173 VAL A CA 1
ATOM 1266 C C . VAL A 1 173 ? 2.258 -7.277 -29.078 1 98.5 173 VAL A C 1
ATOM 1268 O O . VAL A 1 173 ? 1.678 -6.188 -29.031 1 98.5 173 VAL A O 1
ATOM 1271 N N . ASP A 1 174 ? 2.518 -7.914 -30.203 1 97.62 174 ASP A N 1
ATOM 1272 C CA . ASP A 1 174 ? 2.266 -7.289 -31.484 1 97.62 174 ASP A CA 1
ATOM 1273 C C . ASP A 1 174 ? 0.777 -7.004 -31.688 1 97.62 174 ASP A C 1
ATOM 1275 O O . ASP A 1 174 ? 0.4 -5.918 -32.125 1 97.62 174 ASP A O 1
ATOM 1279 N N . GLU A 1 175 ? -0.024 -7.988 -31.406 1 96.56 175 GLU A N 1
ATOM 1280 C CA . GLU A 1 175 ? -1.464 -7.82 -31.562 1 96.56 175 GLU A CA 1
ATOM 1281 C C . GLU A 1 175 ? -2.008 -6.758 -30.609 1 96.56 175 GLU A C 1
ATOM 1283 O O . GLU A 1 175 ? -2.895 -5.984 -30.984 1 96.56 175 GLU A O 1
ATOM 1288 N N . SER A 1 176 ? -1.524 -6.727 -29.359 1 97.69 176 SER A N 1
ATOM 1289 C CA . SER A 1 176 ? -1.934 -5.695 -28.422 1 97.69 176 SER A CA 1
ATOM 1290 C C . SER A 1 176 ? -1.603 -4.301 -28.938 1 97.69 176 SER A C 1
ATOM 1292 O O . SER A 1 176 ? -2.439 -3.398 -28.891 1 97.69 176 SER A O 1
ATOM 1294 N N . ARG A 1 177 ? -0.434 -4.148 -29.5 1 97.38 177 ARG A N 1
ATOM 1295 C CA . ARG A 1 177 ? -0.015 -2.865 -30.047 1 97.38 177 ARG A CA 1
ATOM 1296 C C . ARG A 1 177 ? -0.895 -2.463 -31.234 1 97.38 177 ARG A C 1
ATOM 1298 O O . ARG A 1 177 ? -1.328 -1.312 -31.328 1 97.38 177 ARG A O 1
ATOM 1305 N N . ARG A 1 178 ? -1.108 -3.4 -32.062 1 95.69 178 ARG A N 1
ATOM 1306 C CA . ARG A 1 178 ? -1.948 -3.137 -33.219 1 95.69 178 ARG A CA 1
ATOM 1307 C C . ARG A 1 178 ? -3.332 -2.652 -32.812 1 95.69 178 ARG A C 1
ATOM 1309 O O . ARG A 1 178 ? -3.912 -1.775 -33.438 1 95.69 178 ARG A O 1
ATOM 1316 N N . ARG A 1 179 ? -3.838 -3.139 -31.75 1 95.69 179 ARG A N 1
ATOM 1317 C CA . ARG A 1 179 ? -5.195 -2.855 -31.297 1 95.69 179 ARG A CA 1
ATOM 1318 C C . ARG A 1 179 ? -5.223 -1.651 -30.359 1 95.69 179 ARG A C 1
ATOM 1320 O O . ARG A 1 179 ? -6.297 -1.134 -30.031 1 95.69 179 ARG A O 1
ATOM 1327 N N . GLY A 1 180 ? -4.059 -1.213 -29.906 1 96.5 180 GLY A N 1
ATOM 1328 C CA . GLY A 1 180 ? -4.008 -0.17 -28.891 1 96.5 180 GLY A CA 1
ATOM 1329 C C . GLY A 1 180 ? -4.297 -0.681 -27.5 1 96.5 180 GLY A C 1
ATOM 1330 O O . GLY A 1 180 ? -4.703 0.087 -26.625 1 96.5 180 GLY A O 1
ATOM 1331 N N . THR A 1 181 ? -4.227 -2 -27.281 1 97.94 181 THR A N 1
ATOM 1332 C CA . THR A 1 181 ? -4.426 -2.656 -25.984 1 97.94 181 THR A CA 1
ATOM 1333 C C . THR A 1 181 ? -3.15 -2.602 -25.156 1 97.94 181 THR A C 1
ATOM 1335 O O . THR A 1 181 ? -2.062 -2.908 -25.641 1 97.94 181 THR A O 1
ATOM 1338 N N . ILE A 1 182 ? -3.252 -2.133 -23.891 1 98.75 182 ILE A N 1
ATOM 1339 C CA . ILE A 1 182 ? -2.125 -2.266 -22.984 1 98.75 182 ILE A CA 1
ATOM 1340 C C . ILE A 1 182 ? -1.931 -3.734 -22.609 1 98.75 182 ILE A C 1
ATOM 1342 O O . ILE A 1 182 ? -2.891 -4.426 -22.266 1 98.75 182 ILE A O 1
ATOM 1346 N N . LEU A 1 183 ? -0.786 -4.285 -22.781 1 98.88 183 LEU A N 1
ATOM 1347 C CA . LEU A 1 183 ? -0.474 -5.637 -22.344 1 98.88 183 LEU A CA 1
ATOM 1348 C C . LEU A 1 183 ? 0.321 -5.613 -21.047 1 98.88 183 LEU A C 1
ATOM 1350 O O . LEU A 1 183 ? 1.383 -4.992 -20.969 1 98.88 183 LEU A O 1
ATOM 1354 N N . ALA A 1 184 ? -0.181 -6.176 -19.984 1 98.94 184 ALA A N 1
ATOM 1355 C CA . ALA A 1 184 ? 0.511 -6.348 -18.703 1 98.94 184 ALA A CA 1
ATOM 1356 C C . ALA A 1 184 ? 0.831 -7.816 -18.453 1 98.94 184 ALA A C 1
ATOM 1358 O O . ALA A 1 184 ? -0.064 -8.664 -18.453 1 98.94 184 ALA A O 1
ATOM 1359 N N . SER A 1 185 ? 2.078 -8.109 -18.234 1 98.94 185 SER A N 1
ATOM 1360 C CA . SER A 1 185 ? 2.52 -9.469 -17.953 1 98.94 185 SER A CA 1
ATOM 1361 C C . SER A 1 185 ? 2.871 -9.648 -16.484 1 98.94 185 SER A C 1
ATOM 1363 O O . SER A 1 185 ? 3.744 -8.945 -15.961 1 98.94 185 SER A O 1
ATOM 1365 N N . ASP A 1 186 ? 2.127 -10.531 -15.797 1 98.69 186 ASP A N 1
ATOM 1366 C CA . ASP A 1 186 ? 2.463 -10.953 -14.438 1 98.69 186 ASP A CA 1
ATOM 1367 C C . ASP A 1 186 ? 3.551 -12.023 -14.453 1 98.69 186 ASP A C 1
ATOM 1369 O O . ASP A 1 186 ? 3.287 -13.18 -14.781 1 98.69 186 ASP A O 1
ATOM 1373 N N . GLU A 1 187 ? 4.738 -11.617 -14.016 1 98.5 187 GLU A N 1
ATOM 1374 C CA . GLU A 1 187 ? 5.91 -12.469 -14.188 1 98.5 187 GLU A CA 1
ATOM 1375 C C . GLU A 1 187 ? 6.488 -12.891 -12.836 1 98.5 187 GLU A C 1
ATOM 1377 O O . GLU A 1 187 ? 7.707 -12.938 -12.664 1 98.5 187 GLU A O 1
ATOM 1382 N N . CYS A 1 188 ? 5.648 -13.164 -11.93 1 96.75 188 CYS A N 1
ATOM 1383 C CA . CYS A 1 188 ? 5.953 -13.492 -10.547 1 96.75 188 CYS A CA 1
ATOM 1384 C C . CYS A 1 188 ? 6.855 -14.711 -10.461 1 96.75 188 CYS A C 1
ATOM 1386 O O . CYS A 1 188 ? 7.66 -14.828 -9.531 1 96.75 188 CYS A O 1
ATOM 1388 N N . TYR A 1 189 ? 6.863 -15.617 -11.438 1 97.31 189 TYR A N 1
ATOM 1389 C CA . TYR A 1 189 ? 7.504 -16.922 -11.289 1 97.31 189 TYR A CA 1
ATOM 1390 C C . TYR A 1 189 ? 8.664 -17.078 -12.266 1 97.31 189 TYR A C 1
ATOM 1392 O O . TYR A 1 189 ? 9.133 -18.188 -12.523 1 97.31 189 TYR A O 1
ATOM 1400 N N . LEU A 1 190 ? 9.164 -15.961 -12.805 1 97.12 190 LEU A N 1
ATOM 1401 C CA . LEU A 1 190 ? 10.195 -16 -13.828 1 97.12 190 LEU A CA 1
ATOM 1402 C C . LEU A 1 190 ? 11.43 -16.734 -13.328 1 97.12 190 LEU A C 1
ATOM 1404 O O . LEU A 1 190 ? 12.133 -17.406 -14.102 1 97.12 190 LEU A O 1
ATOM 1408 N N . ASP A 1 191 ? 11.711 -16.656 -12.062 1 96.75 191 ASP A N 1
ATOM 1409 C CA . ASP A 1 191 ? 12.938 -17.203 -11.5 1 96.75 191 ASP A CA 1
ATOM 1410 C C . ASP A 1 191 ? 12.742 -18.625 -11.016 1 96.75 191 ASP A C 1
ATOM 1412 O O . ASP A 1 191 ? 13.695 -19.297 -10.625 1 96.75 191 ASP A O 1
ATOM 1416 N N . LEU A 1 192 ? 11.531 -19.109 -11.023 1 97.38 192 LEU A N 1
ATOM 1417 C CA . LEU A 1 192 ? 11.211 -20.406 -10.453 1 97.38 192 LEU A CA 1
ATOM 1418 C C . LEU A 1 192 ? 10.883 -21.406 -11.555 1 97.38 192 LEU A C 1
ATOM 1420 O O . LEU A 1 192 ? 9.758 -21.906 -11.641 1 97.38 192 LEU A O 1
ATOM 1424 N N . TYR A 1 193 ? 11.883 -21.766 -12.328 1 96.75 193 TYR A N 1
ATOM 1425 C CA . TYR A 1 193 ? 11.75 -22.703 -13.438 1 96.75 193 TYR A CA 1
ATOM 1426 C C . TYR A 1 193 ? 12.57 -23.969 -13.172 1 96.75 193 TYR A C 1
ATOM 1428 O O . TYR A 1 193 ? 13.578 -23.922 -12.469 1 96.75 193 TYR A O 1
ATOM 1436 N N . TYR A 1 194 ? 12.164 -25.094 -13.734 1 94.5 194 TYR A N 1
ATOM 1437 C CA . TYR A 1 194 ? 12.781 -26.391 -13.43 1 94.5 194 TYR A CA 1
ATOM 1438 C C . TYR A 1 194 ? 13.25 -27.078 -14.703 1 94.5 194 TYR A C 1
ATOM 1440 O O . TYR A 1 194 ? 13.922 -28.109 -14.641 1 94.5 194 TYR A O 1
ATOM 1448 N N . GLY A 1 195 ? 12.93 -26.562 -15.789 1 85.19 195 GLY A N 1
ATOM 1449 C CA . GLY A 1 195 ? 13.445 -27.062 -17.047 1 85.19 195 GLY A CA 1
ATOM 1450 C C . GLY A 1 195 ? 14.727 -26.391 -17.484 1 85.19 195 GLY A C 1
ATOM 1451 O O . GLY A 1 195 ? 15.336 -25.641 -16.719 1 85.19 195 GLY A O 1
ATOM 1452 N N . ASP A 1 196 ? 15.195 -26.703 -18.656 1 84.19 196 ASP A N 1
ATOM 1453 C CA . ASP A 1 196 ? 16.484 -26.25 -19.172 1 84.19 196 ASP A CA 1
ATOM 1454 C C . ASP A 1 196 ? 16.391 -24.812 -19.672 1 84.19 196 ASP A C 1
ATOM 1456 O O . ASP A 1 196 ? 17.391 -24.078 -19.656 1 84.19 196 ASP A O 1
ATOM 1460 N N . GLU A 1 197 ? 15.242 -24.453 -20.062 1 86.88 197 GLU A N 1
ATOM 1461 C CA . GLU A 1 197 ? 15.125 -23.109 -20.641 1 86.88 197 GLU A CA 1
ATOM 1462 C C . GLU A 1 197 ? 14.453 -22.156 -19.656 1 86.88 197 GLU A C 1
ATOM 1464 O O . GLU A 1 197 ? 13.406 -22.469 -19.094 1 86.88 197 GLU A O 1
ATOM 1469 N N . ARG A 1 198 ? 15.109 -21.016 -19.516 1 91.25 198 ARG A N 1
ATOM 1470 C CA . ARG A 1 198 ? 14.539 -19.969 -18.672 1 91.25 198 ARG A CA 1
ATOM 1471 C C . ARG A 1 198 ? 13.336 -19.328 -19.344 1 91.25 198 ARG A C 1
ATOM 1473 O O . ARG A 1 198 ? 13.391 -18.984 -20.531 1 91.25 198 ARG A O 1
ATOM 1480 N N . PRO A 1 199 ? 12.219 -19.156 -18.594 1 96.69 199 PRO A N 1
ATOM 1481 C CA . PRO A 1 199 ? 11.109 -18.359 -19.141 1 96.69 199 PRO A CA 1
ATOM 1482 C C . PRO A 1 199 ? 11.523 -16.938 -19.5 1 96.69 199 PRO A C 1
ATOM 1484 O O . PRO A 1 199 ? 12.359 -16.344 -18.812 1 96.69 199 PRO A O 1
ATOM 1487 N N . LEU A 1 200 ? 10.938 -16.391 -20.531 1 97.75 200 LEU A N 1
ATOM 1488 C CA . LEU A 1 200 ? 11.289 -15.055 -20.984 1 97.75 200 LEU A CA 1
ATOM 1489 C C . LEU A 1 200 ? 10.273 -14.031 -20.5 1 97.75 200 LEU A C 1
ATOM 1491 O O . LEU A 1 200 ? 9.07 -14.32 -20.453 1 97.75 200 LEU A O 1
ATOM 1495 N N . SER A 1 201 ? 10.773 -12.867 -20.141 1 98.62 201 SER A N 1
ATOM 1496 C CA . SER A 1 201 ? 9.906 -11.719 -19.922 1 98.62 201 SER A CA 1
ATOM 1497 C C . SER A 1 201 ? 9.328 -11.195 -21.234 1 98.62 201 SER A C 1
ATOM 1499 O O . SER A 1 201 ? 9.977 -11.273 -22.281 1 98.62 201 SER A O 1
ATOM 1501 N N . VAL A 1 202 ? 8.164 -10.609 -21.219 1 98.75 202 VAL A N 1
ATOM 1502 C CA . VAL A 1 202 ? 7.566 -9.961 -22.391 1 98.75 202 VAL A CA 1
ATOM 1503 C C . VAL A 1 202 ? 8.438 -8.789 -22.828 1 98.75 202 VAL A C 1
ATOM 1505 O O . VAL A 1 202 ? 8.328 -8.32 -23.969 1 98.75 202 VAL A O 1
ATOM 1508 N N . LEU A 1 203 ? 9.312 -8.32 -21.922 1 98.81 203 LEU A N 1
ATOM 1509 C CA . LEU A 1 203 ? 10.125 -7.152 -22.234 1 98.81 203 LEU A CA 1
ATOM 1510 C C . LEU A 1 203 ? 11.484 -7.566 -22.781 1 98.81 203 LEU A C 1
ATOM 1512 O O . LEU A 1 203 ? 12.32 -6.715 -23.094 1 98.81 203 LEU A O 1
ATOM 1516 N N . HIS A 1 204 ? 11.766 -8.867 -22.828 1 98.62 204 HIS A N 1
ATOM 1517 C CA . HIS A 1 204 ? 12.969 -9.328 -23.516 1 98.62 204 HIS A CA 1
ATOM 1518 C C . HIS A 1 204 ? 12.969 -8.875 -24.969 1 98.62 204 HIS A C 1
ATOM 1520 O O . HIS A 1 204 ? 11.93 -8.914 -25.641 1 98.62 204 HIS A O 1
ATOM 1526 N N . PRO A 1 205 ? 14.117 -8.477 -25.469 1 98.06 205 PRO A N 1
ATOM 1527 C CA . PRO A 1 205 ? 14.156 -7.977 -26.844 1 98.06 205 PRO A CA 1
ATOM 1528 C C . PRO A 1 205 ? 13.648 -8.992 -27.859 1 98.06 205 PRO A C 1
ATOM 1530 O O . PRO A 1 205 ? 13.07 -8.617 -28.891 1 98.06 205 PRO A O 1
ATOM 1533 N N . ASP A 1 206 ? 13.82 -10.242 -27.609 1 97.5 206 ASP A N 1
ATOM 1534 C CA . ASP A 1 206 ? 13.344 -11.297 -28.5 1 97.5 206 ASP A CA 1
ATOM 1535 C C . ASP A 1 206 ? 11.812 -11.352 -28.531 1 97.5 206 ASP A C 1
ATOM 1537 O O . ASP A 1 206 ? 11.227 -11.977 -29.406 1 97.5 206 ASP A O 1
ATOM 1541 N N . VAL A 1 207 ? 11.148 -10.742 -27.562 1 98.5 207 VAL A N 1
ATOM 1542 C CA . VAL A 1 207 ? 9.688 -10.758 -27.469 1 98.5 207 VAL A CA 1
ATOM 1543 C C . VAL A 1 207 ? 9.125 -9.391 -27.844 1 98.5 207 VAL A C 1
ATOM 1545 O O . VAL A 1 207 ? 8.328 -9.281 -28.781 1 98.5 207 VAL A O 1
ATOM 1548 N N . ARG A 1 208 ? 9.617 -8.32 -27.219 1 97.88 208 ARG A N 1
ATOM 1549 C CA . ARG A 1 208 ? 9.016 -6.996 -27.344 1 97.88 208 ARG A CA 1
ATOM 1550 C C . ARG A 1 208 ? 9.469 -6.309 -28.625 1 97.88 208 ARG A C 1
ATOM 1552 O O . ARG A 1 208 ? 8.875 -5.32 -29.062 1 97.88 208 ARG A O 1
ATOM 1559 N N . GLY A 1 209 ? 10.578 -6.75 -29.266 1 96.88 209 GLY A N 1
ATOM 1560 C CA . GLY A 1 209 ? 11.211 -5.98 -30.328 1 96.88 209 GLY A CA 1
ATOM 1561 C C . GLY A 1 209 ? 11.914 -4.734 -29.828 1 96.88 209 GLY A C 1
ATOM 1562 O O . GLY A 1 209 ? 12.547 -4.758 -28.766 1 96.88 209 GLY A O 1
ATOM 1563 N N . ASP A 1 210 ? 11.852 -3.67 -30.547 1 95.88 210 ASP A N 1
ATOM 1564 C CA . ASP A 1 210 ? 12.672 -2.498 -30.25 1 95.88 210 ASP A CA 1
ATOM 1565 C C . ASP A 1 210 ? 11.867 -1.436 -29.516 1 95.88 210 ASP A C 1
ATOM 1567 O O . ASP A 1 210 ? 12.344 -0.32 -29.297 1 95.88 210 ASP A O 1
ATOM 1571 N N . SER A 1 211 ? 10.719 -1.819 -29.172 1 97.62 211 SER A N 1
ATOM 1572 C CA . SER A 1 211 ? 9.852 -0.825 -28.562 1 97.62 211 SER A CA 1
ATOM 1573 C C . SER A 1 211 ? 9.273 -1.343 -27.25 1 97.62 211 SER A C 1
ATOM 1575 O O . SER A 1 211 ? 8.969 -2.531 -27.125 1 97.62 211 SER A O 1
ATOM 1577 N N . PHE A 1 212 ? 9.125 -0.482 -26.25 1 98.56 212 PHE A N 1
ATOM 1578 C CA . PHE A 1 212 ? 8.453 -0.794 -25 1 98.56 212 PHE A CA 1
ATOM 1579 C C . PHE A 1 212 ? 6.984 -0.393 -25.047 1 98.56 212 PHE A C 1
ATOM 1581 O O . PHE A 1 212 ? 6.246 -0.599 -24.094 1 98.56 212 PHE A O 1
ATOM 1588 N N . ASP A 1 213 ? 6.488 0.118 -26.172 1 98.31 213 ASP A N 1
ATOM 1589 C CA . ASP A 1 213 ? 5.18 0.754 -26.281 1 98.31 213 ASP A CA 1
ATOM 1590 C C . ASP A 1 213 ? 4.066 -0.209 -25.875 1 98.31 213 ASP A C 1
ATOM 1592 O O . ASP A 1 213 ? 3.986 -1.326 -26.391 1 98.31 213 ASP A O 1
ATOM 1596 N N . GLY A 1 214 ? 3.312 0.215 -24.938 1 98.56 214 GLY A N 1
ATOM 1597 C CA . GLY A 1 214 ? 2.078 -0.463 -24.578 1 98.56 214 GLY A CA 1
ATOM 1598 C C . GLY A 1 214 ? 2.301 -1.707 -23.734 1 98.56 214 GLY A C 1
ATOM 1599 O O . GLY A 1 214 ? 1.375 -2.494 -23.531 1 98.56 214 GLY A O 1
ATOM 1600 N N . VAL A 1 215 ? 3.518 -1.925 -23.234 1 98.88 215 VAL A N 1
ATOM 1601 C CA . VAL A 1 215 ? 3.801 -3.186 -22.547 1 98.88 215 VAL A CA 1
ATOM 1602 C C . VAL A 1 215 ? 4.324 -2.912 -21.141 1 98.88 215 VAL A C 1
ATOM 1604 O O . VAL A 1 215 ? 5.199 -2.064 -20.953 1 98.88 215 VAL A O 1
ATOM 1607 N N . LEU A 1 216 ? 3.721 -3.576 -20.156 1 98.94 216 LEU A N 1
ATOM 1608 C CA . LEU A 1 216 ? 4.164 -3.578 -18.766 1 98.94 216 LEU A CA 1
ATOM 1609 C C . LEU A 1 216 ? 4.504 -4.992 -18.297 1 98.94 216 LEU A C 1
ATOM 1611 O O . LEU A 1 216 ? 3.826 -5.953 -18.688 1 98.94 216 LEU A O 1
ATOM 1615 N N . ALA A 1 217 ? 5.582 -5.141 -17.531 1 98.94 217 ALA A N 1
ATOM 1616 C CA . ALA A 1 217 ? 5.914 -6.375 -16.828 1 98.94 217 ALA A CA 1
ATOM 1617 C C . ALA A 1 217 ? 5.934 -6.156 -15.32 1 98.94 217 ALA A C 1
ATOM 1619 O O . ALA A 1 217 ? 6.488 -5.164 -14.836 1 98.94 217 ALA A O 1
ATOM 1620 N N . VAL A 1 218 ? 5.305 -7.023 -14.594 1 98.75 218 VAL A N 1
ATOM 1621 C CA . VAL A 1 218 ? 5.199 -6.945 -13.141 1 98.75 218 VAL A CA 1
ATOM 1622 C C . VAL A 1 218 ? 6.016 -8.07 -12.508 1 98.75 218 VAL A C 1
ATOM 1624 O O . VAL A 1 218 ? 5.805 -9.242 -12.805 1 98.75 218 VAL A O 1
ATOM 1627 N N . HIS A 1 219 ? 6.953 -7.699 -11.641 1 98.06 219 HIS A N 1
ATOM 1628 C CA . HIS A 1 219 ? 7.836 -8.664 -11 1 98.06 219 HIS A CA 1
ATOM 1629 C C . HIS A 1 219 ? 7.727 -8.586 -9.477 1 98.06 219 HIS A C 1
ATOM 1631 O O . HIS A 1 219 ? 7.645 -7.496 -8.914 1 98.06 219 HIS A O 1
ATOM 1637 N N . SER A 1 220 ? 7.664 -9.711 -8.805 1 97.25 220 SER A N 1
ATOM 1638 C CA . SER A 1 220 ? 7.504 -9.812 -7.359 1 97.25 220 SER A CA 1
ATOM 1639 C C . SER A 1 220 ? 8.711 -10.484 -6.715 1 97.25 220 SER A C 1
ATOM 1641 O O . SER A 1 220 ? 9.336 -11.359 -7.309 1 97.25 220 SER A O 1
ATOM 1643 N N . LEU A 1 221 ? 9.039 -10.086 -5.508 1 98.19 221 LEU A N 1
ATOM 1644 C CA . LEU A 1 221 ? 10.078 -10.734 -4.719 1 98.19 221 LEU A CA 1
ATOM 1645 C C . LEU A 1 221 ? 9.492 -11.789 -3.793 1 98.19 221 LEU A C 1
ATOM 1647 O O . LEU A 1 221 ? 10.227 -12.555 -3.162 1 98.19 221 LEU A O 1
ATOM 1651 N N . SER A 1 222 ? 8.172 -11.867 -3.719 1 97.69 222 SER A N 1
ATOM 1652 C CA . SER A 1 222 ? 7.512 -12.695 -2.715 1 97.69 222 SER A CA 1
ATOM 1653 C C . SER A 1 222 ? 8 -14.141 -2.777 1 97.69 222 SER A C 1
ATOM 1655 O O . SER A 1 222 ? 8.375 -14.719 -1.754 1 97.69 222 SER A O 1
ATOM 1657 N N . LYS A 1 223 ? 8.023 -14.672 -4.016 1 96.62 223 LYS A N 1
ATOM 1658 C CA . LYS A 1 223 ? 8.242 -16.109 -4.164 1 96.62 223 LYS A CA 1
ATOM 1659 C C . LYS A 1 223 ? 9.719 -16.422 -4.383 1 96.62 223 LYS A C 1
ATOM 1661 O O . LYS A 1 223 ? 10.242 -17.391 -3.828 1 96.62 223 LYS A O 1
ATOM 1666 N N . ARG A 1 224 ? 10.375 -15.641 -5.141 1 96.25 224 ARG A N 1
ATOM 1667 C CA . ARG A 1 224 ? 11.766 -15.898 -5.477 1 96.25 224 ARG A CA 1
ATOM 1668 C C . ARG A 1 224 ? 12.672 -15.672 -4.266 1 96.25 224 ARG A C 1
ATOM 1670 O O . ARG A 1 224 ? 13.719 -16.312 -4.141 1 96.25 224 ARG A O 1
ATOM 1677 N N . SER A 1 225 ? 12.289 -14.797 -3.305 1 98.44 225 SER A N 1
ATOM 1678 C CA . SER A 1 225 ? 13.203 -14.383 -2.246 1 98.44 225 SER A CA 1
ATOM 1679 C C . SER A 1 225 ? 12.555 -14.516 -0.873 1 98.44 225 SER A C 1
ATOM 1681 O O . SER A 1 225 ? 12.984 -13.883 0.091 1 98.44 225 SER A O 1
ATOM 1683 N N . ASN A 1 226 ? 11.477 -15.344 -0.787 1 98.5 226 ASN A N 1
ATOM 1684 C CA . ASN A 1 226 ? 10.773 -15.453 0.485 1 98.5 226 ASN A CA 1
ATOM 1685 C C . ASN A 1 226 ? 10.516 -14.086 1.104 1 98.5 226 ASN A C 1
ATOM 1687 O O . ASN A 1 226 ? 10.82 -13.859 2.275 1 98.5 226 ASN A O 1
ATOM 1691 N N . PHE A 1 227 ? 9.922 -13.219 0.358 1 98.62 227 PHE A N 1
ATOM 1692 C CA . PHE A 1 227 ? 9.797 -11.789 0.598 1 98.62 227 PHE A CA 1
ATOM 1693 C C . PHE A 1 227 ? 8.336 -11.398 0.791 1 98.62 227 PHE A C 1
ATOM 1695 O O . PHE A 1 227 ? 8 -10.211 0.821 1 98.62 227 PHE A O 1
ATOM 1702 N N . ALA A 1 228 ? 7.422 -12.398 0.929 1 98.44 228 ALA A N 1
ATOM 1703 C CA . ALA A 1 228 ? 5.98 -12.148 0.913 1 98.44 228 ALA A CA 1
ATOM 1704 C C . ALA A 1 228 ? 5.57 -11.234 2.059 1 98.44 228 ALA A C 1
ATOM 1706 O O . ALA A 1 228 ? 4.75 -10.328 1.874 1 98.44 228 ALA A O 1
ATOM 1707 N N . GLY A 1 229 ? 6.145 -11.383 3.203 1 98.5 229 GLY A N 1
ATOM 1708 C CA . GLY A 1 229 ? 5.777 -10.578 4.355 1 98.5 229 GLY A CA 1
ATOM 1709 C C . GLY A 1 229 ? 6.289 -9.148 4.277 1 98.5 229 GLY A C 1
ATOM 1710 O O . GLY A 1 229 ? 5.82 -8.273 5.004 1 98.5 229 GLY A O 1
ATOM 1711 N N . LEU A 1 230 ? 7.301 -8.898 3.463 1 98.75 230 LEU A N 1
ATOM 1712 C CA . LEU A 1 230 ? 7.875 -7.57 3.307 1 98.75 230 LEU A CA 1
ATOM 1713 C C . LEU A 1 230 ? 7.109 -6.77 2.258 1 98.75 230 LEU A C 1
ATOM 1715 O O . LEU A 1 230 ? 7.164 -5.535 2.254 1 98.75 230 LEU A O 1
ATOM 1719 N N . ARG A 1 231 ? 6.398 -7.457 1.374 1 98.06 231 ARG A N 1
ATOM 1720 C CA . ARG A 1 231 ? 5.539 -6.844 0.365 1 98.06 231 ARG A CA 1
ATOM 1721 C C . ARG A 1 231 ? 6.355 -5.996 -0.605 1 98.06 231 ARG A C 1
ATOM 1723 O O . ARG A 1 231 ? 6.117 -4.793 -0.74 1 98.06 231 ARG A O 1
ATOM 1730 N N . GLY A 1 232 ? 7.156 -6.559 -1.431 1 97.81 232 GLY A N 1
ATOM 1731 C CA . GLY A 1 232 ? 7.973 -5.809 -2.373 1 97.81 232 GLY A CA 1
ATOM 1732 C C . GLY A 1 232 ? 7.918 -6.367 -3.783 1 97.81 232 GLY A C 1
ATOM 1733 O O . GLY A 1 232 ? 7.859 -7.582 -3.973 1 97.81 232 GLY A O 1
ATOM 1734 N N . GLY A 1 233 ? 7.895 -5.559 -4.738 1 98 233 GLY A N 1
ATOM 1735 C CA . GLY A 1 233 ? 7.938 -5.82 -6.172 1 98 233 GLY A CA 1
ATOM 1736 C C . GLY A 1 233 ? 8.07 -4.559 -7.004 1 98 233 GLY A C 1
ATOM 1737 O O . GLY A 1 233 ? 8.367 -3.484 -6.473 1 98 233 GLY A O 1
ATOM 1738 N N . PHE A 1 234 ? 8.016 -4.684 -8.297 1 98.69 234 PHE A N 1
ATOM 1739 C CA . PHE A 1 234 ? 8.07 -3.486 -9.125 1 98.69 234 PHE A CA 1
ATOM 1740 C C . PHE A 1 234 ? 7.438 -3.748 -10.492 1 98.69 234 PHE A C 1
ATOM 1742 O O . PHE A 1 234 ? 7.227 -4.902 -10.875 1 98.69 234 PHE A O 1
ATOM 1749 N N . VAL A 1 235 ? 7.012 -2.734 -11.141 1 98.88 235 VAL A N 1
ATOM 1750 C CA . VAL A 1 235 ? 6.535 -2.754 -12.516 1 98.88 235 VAL A CA 1
ATOM 1751 C C . VAL A 1 235 ? 7.52 -2.002 -13.414 1 98.88 235 VAL A C 1
ATOM 1753 O O . VAL A 1 235 ? 8.164 -1.049 -12.969 1 98.88 235 VAL A O 1
ATOM 1756 N N . MET A 1 236 ? 7.68 -2.447 -14.586 1 98.88 236 MET A N 1
ATOM 1757 C CA . MET A 1 236 ? 8.57 -1.83 -15.562 1 98.88 236 MET A CA 1
ATOM 1758 C C . MET A 1 236 ? 7.961 -1.892 -16.969 1 98.88 236 MET A C 1
ATOM 1760 O O . MET A 1 236 ? 7.082 -2.713 -17.234 1 98.88 236 MET A O 1
ATOM 1764 N N . GLY A 1 237 ? 8.406 -1.011 -17.891 1 98.81 237 GLY A N 1
ATOM 1765 C CA . GLY A 1 237 ? 7.988 -1.075 -19.281 1 98.81 237 GLY A CA 1
ATOM 1766 C C . GLY A 1 237 ? 7.809 0.291 -19.922 1 98.81 237 GLY A C 1
ATOM 1767 O O . GLY A 1 237 ? 8.695 1.145 -19.828 1 98.81 237 GLY A O 1
ATOM 1768 N N . ASP A 1 238 ? 6.656 0.495 -20.641 1 98.88 238 ASP A N 1
ATOM 1769 C CA . ASP A 1 238 ? 6.34 1.706 -21.391 1 98.88 238 ASP A CA 1
ATOM 1770 C C . ASP A 1 238 ? 6.508 2.951 -20.516 1 98.88 238 ASP A C 1
ATOM 1772 O O . ASP A 1 238 ? 5.785 3.133 -19.547 1 98.88 238 ASP A O 1
ATOM 1776 N N . PRO A 1 239 ? 7.5 3.834 -20.906 1 98.5 239 PRO A N 1
ATOM 1777 C CA . PRO A 1 239 ? 7.766 4.996 -20.062 1 98.5 239 PRO A CA 1
ATOM 1778 C C . PRO A 1 239 ? 6.551 5.914 -19.922 1 98.5 239 PRO A C 1
ATOM 1780 O O . PRO A 1 239 ? 6.371 6.547 -18.875 1 98.5 239 PRO A O 1
ATOM 1783 N N . ALA A 1 240 ? 5.711 5.977 -20.922 1 98.06 240 ALA A N 1
ATOM 1784 C CA . ALA A 1 240 ? 4.512 6.805 -20.828 1 98.06 240 ALA A CA 1
ATOM 1785 C C . ALA A 1 240 ? 3.539 6.242 -19.781 1 98.06 240 ALA A C 1
ATOM 1787 O O . ALA A 1 240 ? 2.949 6.996 -19.016 1 98.06 240 ALA A O 1
ATOM 1788 N N . LEU A 1 241 ? 3.357 4.941 -19.797 1 98.44 241 LEU A N 1
ATOM 1789 C CA . LEU A 1 241 ? 2.479 4.301 -18.812 1 98.44 241 LEU A CA 1
ATOM 1790 C C . LEU A 1 241 ? 3.055 4.41 -17.406 1 98.44 241 LEU A C 1
ATOM 1792 O O . LEU A 1 241 ? 2.324 4.688 -16.453 1 98.44 241 LEU A O 1
ATOM 1796 N N . ILE A 1 242 ? 4.402 4.188 -17.25 1 98.69 242 ILE A N 1
ATOM 1797 C CA . ILE A 1 242 ? 5.059 4.281 -15.961 1 98.69 242 ILE A CA 1
ATOM 1798 C C . ILE A 1 242 ? 4.918 5.703 -15.414 1 98.69 242 ILE A C 1
ATOM 1800 O O . ILE A 1 242 ? 4.652 5.895 -14.227 1 98.69 242 ILE A O 1
ATOM 1804 N N . SER A 1 243 ? 5.082 6.664 -16.266 1 97.31 243 SER A N 1
ATOM 1805 C CA . SER A 1 243 ? 4.934 8.055 -15.859 1 97.31 243 SER A CA 1
ATOM 1806 C C . SER A 1 243 ? 3.525 8.336 -15.352 1 97.31 243 SER A C 1
ATOM 1808 O O . SER A 1 243 ? 3.35 8.992 -14.32 1 97.31 243 SER A O 1
ATOM 1810 N N . ARG A 1 244 ? 2.551 7.879 -16.047 1 96.38 244 ARG A N 1
ATOM 1811 C CA . ARG A 1 244 ? 1.156 8.062 -15.641 1 96.38 244 ARG A CA 1
ATOM 1812 C C . ARG A 1 244 ? 0.874 7.379 -14.305 1 96.38 244 ARG A C 1
ATOM 1814 O O . ARG A 1 244 ? 0.254 7.973 -13.422 1 96.38 244 ARG A O 1
ATOM 1821 N N . LEU A 1 245 ? 1.317 6.148 -14.219 1 97.88 245 LEU A N 1
ATOM 1822 C CA . LEU A 1 245 ? 1.138 5.402 -12.977 1 97.88 245 LEU A CA 1
ATOM 1823 C C . LEU A 1 245 ? 1.829 6.109 -11.82 1 97.88 245 LEU A C 1
ATOM 1825 O O . LEU A 1 245 ? 1.279 6.184 -10.719 1 97.88 245 LEU A O 1
ATOM 1829 N N . THR A 1 246 ? 3.035 6.625 -12.07 1 96.69 246 THR A N 1
ATOM 1830 C CA . THR A 1 246 ? 3.807 7.332 -11.055 1 96.69 246 THR A CA 1
ATOM 1831 C C . THR A 1 246 ? 3.045 8.555 -10.547 1 96.69 246 THR A C 1
ATOM 1833 O O . THR A 1 246 ? 2.951 8.781 -9.344 1 96.69 246 THR A O 1
ATOM 1836 N N . GLU A 1 247 ? 2.514 9.305 -11.43 1 94.44 247 GLU A N 1
ATOM 1837 C CA . GLU A 1 247 ? 1.788 10.516 -11.062 1 94.44 247 GLU A CA 1
ATOM 1838 C C . GLU A 1 247 ? 0.594 10.195 -10.172 1 94.44 247 GLU A C 1
ATOM 1840 O O . GLU A 1 247 ? 0.421 10.812 -9.109 1 94.44 247 GLU A O 1
ATOM 1845 N N . VAL A 1 248 ? -0.21 9.234 -10.539 1 96 248 VAL A N 1
ATOM 1846 C CA . VAL A 1 248 ? -1.407 8.883 -9.781 1 96 248 VAL A CA 1
ATOM 1847 C C . VAL A 1 248 ? -1.012 8.32 -8.422 1 96 248 VAL A C 1
ATOM 1849 O O . VAL A 1 248 ? -1.592 8.688 -7.398 1 96 248 VAL A O 1
ATOM 1852 N N . ARG A 1 249 ? -0.011 7.465 -8.438 1 96.62 249 ARG A N 1
ATOM 1853 C CA . ARG A 1 249 ? 0.401 6.812 -7.195 1 96.62 249 ARG A CA 1
ATOM 1854 C C . ARG A 1 249 ? 1.047 7.812 -6.242 1 96.62 249 ARG A C 1
ATOM 1856 O O . ARG A 1 249 ? 0.902 7.695 -5.023 1 96.62 249 ARG A O 1
ATOM 1863 N N . LYS A 1 250 ? 1.749 8.859 -6.801 1 94.75 250 LYS A N 1
ATOM 1864 C CA . LYS A 1 250 ? 2.268 9.945 -5.973 1 94.75 250 LYS A CA 1
ATOM 1865 C C . LYS A 1 250 ? 1.137 10.695 -5.273 1 94.75 250 LYS A C 1
ATOM 1867 O O . LYS A 1 250 ? 1.191 10.922 -4.062 1 94.75 250 LYS A O 1
ATOM 1872 N N . HIS A 1 251 ? 0.106 11 -5.992 1 94.31 251 HIS A N 1
ATOM 1873 C CA . HIS A 1 251 ? -1.028 11.75 -5.457 1 94.31 251 HIS A CA 1
ATOM 1874 C C . HIS A 1 251 ? -1.754 10.945 -4.379 1 94.31 251 HIS A C 1
ATOM 1876 O O . HIS A 1 251 ? -2.26 11.516 -3.41 1 94.31 251 HIS A O 1
ATOM 1882 N N . LEU A 1 252 ? -1.741 9.648 -4.52 1 95.75 252 LEU A N 1
ATOM 1883 C CA . LEU A 1 252 ? -2.551 8.805 -3.645 1 95.75 252 LEU A CA 1
ATOM 1884 C C . LEU A 1 252 ? -1.734 8.312 -2.453 1 95.75 252 LEU A C 1
ATOM 1886 O O . LEU A 1 252 ? -2.285 7.734 -1.514 1 95.75 252 LEU A O 1
ATOM 1890 N N . GLY A 1 253 ? -0.463 8.469 -2.514 1 94.88 253 GLY A N 1
ATOM 1891 C CA . GLY A 1 253 ? 0.36 8.133 -1.363 1 94.88 253 GLY A CA 1
ATOM 1892 C C . GLY A 1 253 ? 0.811 6.684 -1.354 1 94.88 253 GLY A C 1
ATOM 1893 O O . GLY A 1 253 ? 1.016 6.102 -0.289 1 94.88 253 GLY A O 1
ATOM 1894 N N . PHE A 1 254 ? 0.952 6.07 -2.559 1 96.56 254 PHE A N 1
ATOM 1895 C CA . PHE A 1 254 ? 1.468 4.707 -2.652 1 96.56 254 PHE A CA 1
ATOM 1896 C C . PHE A 1 254 ? 2.986 4.695 -2.516 1 96.56 254 PHE A C 1
ATOM 1898 O O . PHE A 1 254 ? 3.703 4.598 -3.514 1 96.56 254 PHE A O 1
ATOM 1905 N N . LEU A 1 255 ? 3.463 4.75 -1.283 1 97.12 255 LEU A N 1
ATOM 1906 C CA . LEU A 1 255 ? 4.891 4.75 -0.983 1 97.12 255 LEU A CA 1
ATOM 1907 C C . LEU A 1 255 ? 5.332 3.404 -0.421 1 97.12 255 LEU A C 1
ATOM 1909 O O . LEU A 1 255 ? 4.715 2.883 0.511 1 97.12 255 LEU A O 1
ATOM 1913 N N . VAL A 1 256 ? 6.355 2.879 -1 1 98.44 256 VAL A N 1
ATOM 1914 C CA . VAL A 1 256 ? 6.957 1.678 -0.428 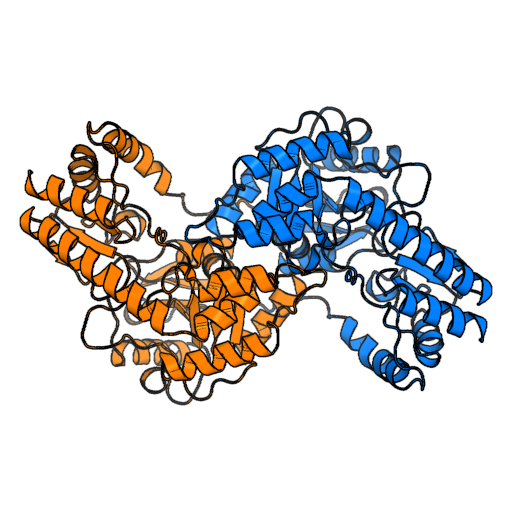1 98.44 256 VAL A CA 1
ATOM 1915 C C . VAL A 1 256 ? 7.789 2.049 0.798 1 98.44 256 VAL A C 1
ATOM 1917 O O . VAL A 1 256 ? 8.633 2.943 0.734 1 98.44 256 VAL A O 1
ATOM 1920 N N . PRO A 1 257 ? 7.531 1.365 1.958 1 98.69 257 PRO A N 1
ATOM 1921 C CA . PRO A 1 257 ? 8.305 1.71 3.156 1 98.69 257 PRO A CA 1
ATOM 1922 C C . PRO A 1 257 ? 9.812 1.659 2.924 1 98.69 257 PRO A C 1
ATOM 1924 O O . PRO A 1 257 ? 10.297 0.812 2.168 1 98.69 257 PRO A O 1
ATOM 1927 N N . ARG A 1 258 ? 10.539 2.494 3.611 1 98.62 258 ARG A N 1
ATOM 1928 C CA . ARG A 1 258 ? 11.977 2.645 3.426 1 98.62 258 ARG A CA 1
ATOM 1929 C C . ARG A 1 258 ? 12.703 1.331 3.691 1 98.62 258 ARG A C 1
ATOM 1931 O O . ARG A 1 258 ? 13.516 0.89 2.879 1 98.62 258 ARG A O 1
ATOM 1938 N N . PRO A 1 259 ? 12.438 0.592 4.801 1 98.81 259 PRO A N 1
ATOM 1939 C CA . PRO A 1 259 ? 13.148 -0.672 5.016 1 98.81 259 PRO A CA 1
ATOM 1940 C C . PRO A 1 259 ? 12.875 -1.694 3.916 1 98.81 259 PRO A C 1
ATOM 1942 O O . PRO A 1 259 ? 13.75 -2.496 3.58 1 98.81 259 PRO A O 1
ATOM 1945 N N . VAL A 1 260 ? 11.672 -1.69 3.385 1 98.81 260 VAL A N 1
ATOM 1946 C CA . VAL A 1 260 ? 11.32 -2.609 2.307 1 98.81 260 VAL A CA 1
ATOM 1947 C C . VAL A 1 260 ? 12.141 -2.273 1.06 1 98.81 260 VAL A C 1
ATOM 1949 O O . VAL A 1 260 ? 12.625 -3.17 0.369 1 98.81 260 VAL A O 1
ATOM 1952 N N . GLN A 1 261 ? 12.281 -0.994 0.749 1 98.88 261 GLN A N 1
ATOM 1953 C CA . GLN A 1 261 ? 13.07 -0.589 -0.409 1 98.88 261 GLN A CA 1
ATOM 1954 C C . GLN A 1 261 ? 14.516 -1.052 -0.276 1 98.88 261 GLN A C 1
ATOM 1956 O O . GLN A 1 261 ? 15.109 -1.553 -1.236 1 98.88 261 GLN A O 1
ATOM 1961 N N . GLU A 1 262 ? 15.078 -0.87 0.949 1 98.88 262 GLU A N 1
ATOM 1962 C CA . GLU A 1 262 ? 16.438 -1.338 1.191 1 98.88 262 GLU A CA 1
ATOM 1963 C C . GLU A 1 262 ? 16.547 -2.854 1.036 1 98.88 262 GLU A C 1
ATOM 1965 O O . GLU A 1 262 ? 17.516 -3.363 0.492 1 98.88 262 GLU A O 1
ATOM 1970 N N . ALA A 1 263 ? 15.562 -3.521 1.516 1 98.94 263 ALA A N 1
ATOM 1971 C CA . ALA A 1 263 ? 15.5 -4.977 1.378 1 98.94 263 ALA A CA 1
ATOM 1972 C C . ALA A 1 263 ? 15.414 -5.383 -0.089 1 98.94 263 ALA A C 1
ATOM 1974 O O . ALA A 1 263 ? 16 -6.387 -0.497 1 98.94 263 ALA A O 1
ATOM 1975 N N . MET A 1 264 ? 14.656 -4.672 -0.882 1 98.94 264 MET A N 1
ATOM 1976 C CA . MET A 1 264 ? 14.547 -4.945 -2.311 1 98.94 264 MET A CA 1
ATOM 1977 C C . MET A 1 264 ? 15.898 -4.812 -3 1 98.94 264 MET A C 1
ATOM 1979 O O . MET A 1 264 ? 16.25 -5.633 -3.846 1 98.94 264 MET A O 1
ATOM 1983 N N . ILE A 1 265 ? 16.641 -3.75 -2.623 1 98.88 265 ILE A N 1
ATOM 1984 C CA . ILE A 1 265 ? 17.984 -3.559 -3.186 1 98.88 265 ILE A CA 1
ATOM 1985 C C . ILE A 1 265 ? 18.844 -4.789 -2.908 1 98.88 265 ILE A C 1
ATOM 1987 O O . ILE A 1 265 ? 19.484 -5.324 -3.814 1 98.88 265 ILE A O 1
ATOM 1991 N N . ALA A 1 266 ? 18.797 -5.23 -1.653 1 98.88 266 ALA A N 1
ATOM 1992 C CA . ALA A 1 266 ? 19.594 -6.391 -1.262 1 98.88 266 ALA A CA 1
ATOM 1993 C C . ALA A 1 266 ? 19.172 -7.637 -2.037 1 98.88 266 ALA A C 1
ATOM 1995 O O . ALA A 1 266 ? 20.016 -8.391 -2.529 1 98.88 266 ALA A O 1
ATOM 1996 N N . ALA A 1 267 ? 17.906 -7.875 -2.17 1 98.81 267 ALA A N 1
ATOM 1997 C CA . ALA A 1 267 ? 17.375 -9.062 -2.83 1 98.81 267 ALA A CA 1
ATOM 1998 C C . ALA A 1 267 ? 17.734 -9.078 -4.312 1 98.81 267 ALA A C 1
ATOM 2000 O O . ALA A 1 267 ? 18.109 -10.117 -4.855 1 98.81 267 ALA A O 1
ATOM 2001 N N . TYR A 1 268 ? 17.641 -7.91 -4.973 1 98.19 268 TYR A N 1
ATOM 2002 C CA . TYR A 1 268 ? 17.875 -7.836 -6.41 1 98.19 268 TYR A CA 1
ATOM 2003 C C . TYR A 1 268 ? 19.375 -7.805 -6.707 1 98.19 268 TYR A C 1
ATOM 2005 O O . TYR A 1 268 ? 19.781 -7.957 -7.859 1 98.19 268 TYR A O 1
ATOM 2013 N N . SER A 1 269 ? 20.188 -7.672 -5.66 1 97.81 269 SER A N 1
ATOM 2014 C CA . SER A 1 269 ? 21.625 -7.605 -5.844 1 97.81 269 SER A CA 1
ATOM 2015 C C . SER A 1 269 ? 22.297 -8.922 -5.465 1 97.81 269 SER A C 1
ATOM 2017 O O . SER A 1 269 ? 23.516 -9.031 -5.484 1 97.81 269 SER A O 1
ATOM 2019 N N . ASP A 1 270 ? 21.531 -9.93 -5.094 1 97.88 270 ASP A N 1
ATOM 2020 C CA . ASP A 1 270 ? 22.062 -11.227 -4.684 1 97.88 270 ASP A CA 1
ATOM 2021 C C . ASP A 1 270 ? 21.344 -12.367 -5.41 1 97.88 270 ASP A C 1
ATOM 2023 O O . ASP A 1 270 ? 20.156 -12.609 -5.188 1 97.88 270 ASP A O 1
ATOM 2027 N N . ASP A 1 271 ? 22.047 -13.086 -6.16 1 96.25 271 ASP A N 1
ATOM 2028 C CA . ASP A 1 271 ? 21.438 -14.164 -6.938 1 96.25 271 ASP A CA 1
ATOM 2029 C C . ASP A 1 271 ? 21.609 -15.508 -6.238 1 96.25 271 ASP A C 1
ATOM 2031 O O . ASP A 1 271 ? 20.906 -16.469 -6.551 1 96.25 271 ASP A O 1
ATOM 2035 N N . ALA A 1 272 ? 22.562 -15.586 -5.316 1 97.88 272 ALA A N 1
ATOM 2036 C CA . ALA A 1 272 ? 22.844 -16.859 -4.656 1 97.88 272 ALA A CA 1
ATOM 2037 C C . ALA A 1 272 ? 21.625 -17.375 -3.902 1 97.88 272 ALA A C 1
ATOM 2039 O O . ALA A 1 272 ? 21.328 -18.578 -3.938 1 97.88 272 ALA A O 1
ATOM 2040 N N . HIS A 1 273 ? 20.906 -16.484 -3.207 1 98.38 273 HIS A N 1
ATOM 2041 C CA . HIS A 1 273 ? 19.766 -16.953 -2.436 1 98.38 273 HIS A CA 1
ATOM 2042 C C . HIS A 1 273 ? 18.656 -17.453 -3.35 1 98.38 273 HIS A C 1
ATOM 2044 O O . HIS A 1 273 ? 17.875 -18.328 -2.959 1 98.38 273 HIS A O 1
ATOM 2050 N N . VAL A 1 274 ? 18.578 -16.922 -4.551 1 97.75 274 VAL A N 1
ATOM 2051 C CA . VAL A 1 274 ? 17.562 -17.328 -5.512 1 97.75 274 VAL A CA 1
ATOM 2052 C C . VAL A 1 274 ? 17.844 -18.75 -5.996 1 97.75 274 VAL A C 1
ATOM 2054 O O . VAL A 1 274 ? 16.938 -19.578 -6.086 1 97.75 274 VAL A O 1
ATOM 2057 N N . GLU A 1 275 ? 19.109 -19 -6.301 1 97 275 GLU A N 1
ATOM 2058 C CA . GLU A 1 275 ? 19.516 -20.328 -6.73 1 97 275 GLU A CA 1
ATOM 2059 C C . GLU A 1 275 ? 19.234 -21.359 -5.641 1 97 275 GLU A C 1
ATOM 2061 O O . GLU A 1 275 ? 18.766 -22.469 -5.934 1 97 275 GLU A O 1
ATOM 2066 N N . GLN A 1 276 ? 19.516 -20.984 -4.441 1 97.69 276 GLN A N 1
ATOM 2067 C CA . GLN A 1 276 ? 19.266 -21.859 -3.309 1 97.69 276 GLN A CA 1
ATOM 2068 C C . GLN A 1 276 ? 17.781 -22.172 -3.16 1 97.69 276 GLN A C 1
ATOM 2070 O O . GLN A 1 276 ? 17.391 -23.312 -2.939 1 97.69 276 GLN A O 1
ATOM 2075 N N . GLN A 1 277 ? 16.984 -21.125 -3.242 1 97.56 277 GLN A N 1
ATOM 2076 C CA . GLN A 1 277 ? 15.539 -21.312 -3.082 1 97.56 277 GLN A CA 1
ATOM 2077 C C . GLN A 1 277 ? 14.953 -22.141 -4.223 1 97.56 277 GLN A C 1
ATOM 2079 O O . GLN A 1 277 ? 14.086 -22.984 -4.004 1 97.56 277 GLN A O 1
ATOM 2084 N N . ARG A 1 278 ? 15.391 -21.844 -5.465 1 97.25 278 ARG A N 1
ATOM 2085 C CA . ARG A 1 278 ? 14.938 -22.625 -6.609 1 97.25 278 ARG A CA 1
ATOM 2086 C C . ARG A 1 278 ? 15.305 -24.094 -6.449 1 97.25 278 ARG A C 1
ATOM 2088 O O . ARG A 1 278 ? 14.508 -24.984 -6.77 1 97.25 278 ARG A O 1
ATOM 2095 N N . ALA A 1 279 ? 16.516 -24.391 -5.953 1 97.5 279 ALA A N 1
ATOM 2096 C CA . ALA A 1 279 ? 16.938 -25.766 -5.723 1 97.5 279 ALA A CA 1
ATOM 2097 C C . ALA A 1 279 ? 16.047 -26.438 -4.684 1 97.5 279 ALA A C 1
ATOM 2099 O O . ALA A 1 279 ? 15.742 -27.625 -4.805 1 97.5 279 ALA A O 1
ATOM 2100 N N . ARG A 1 280 ? 15.672 -25.719 -3.65 1 97.75 280 ARG A N 1
ATOM 2101 C CA . ARG A 1 280 ? 14.781 -26.234 -2.623 1 97.75 280 ARG A CA 1
ATOM 2102 C C . ARG A 1 280 ? 13.43 -26.625 -3.217 1 97.75 280 ARG A C 1
ATOM 2104 O O . ARG A 1 280 ? 12.922 -27.719 -2.959 1 97.75 280 ARG A O 1
ATOM 2111 N N . TYR A 1 281 ? 12.867 -25.75 -3.998 1 98.19 281 TYR A N 1
ATOM 2112 C CA . TYR A 1 281 ? 11.578 -26.031 -4.625 1 98.19 281 TYR A CA 1
ATOM 2113 C C . TYR A 1 281 ? 11.703 -27.172 -5.621 1 98.19 281 TYR A C 1
ATOM 2115 O O . TYR A 1 281 ? 10.781 -27.969 -5.781 1 98.19 281 TYR A O 1
ATOM 2123 N N . ALA A 1 282 ? 12.875 -27.266 -6.316 1 97.88 282 ALA A N 1
ATOM 2124 C CA . ALA A 1 282 ? 13.109 -28.359 -7.25 1 97.88 282 ALA A CA 1
ATOM 2125 C C . ALA A 1 282 ? 13.086 -29.703 -6.531 1 97.88 282 ALA A C 1
ATOM 2127 O O . ALA A 1 282 ? 12.539 -30.688 -7.043 1 97.88 282 ALA A O 1
ATOM 2128 N N . GLN A 1 283 ? 13.672 -29.75 -5.41 1 98.19 283 GLN A N 1
ATOM 2129 C CA . GLN A 1 283 ? 13.688 -30.969 -4.617 1 98.19 283 GLN A CA 1
ATOM 2130 C C . GLN A 1 283 ? 12.281 -31.328 -4.141 1 98.19 283 GLN A C 1
ATOM 2132 O O . GLN A 1 283 ? 11.859 -32.5 -4.238 1 98.19 283 GLN A O 1
ATOM 2137 N N . ARG A 1 284 ? 11.578 -30.375 -3.605 1 98.62 284 ARG A N 1
ATOM 2138 C CA . ARG A 1 284 ? 10.203 -30.594 -3.17 1 98.62 284 ARG A CA 1
ATOM 2139 C C . ARG A 1 284 ? 9.328 -31.062 -4.328 1 98.62 284 ARG A C 1
ATOM 2141 O O . ARG A 1 284 ? 8.492 -31.953 -4.16 1 98.62 284 ARG A O 1
ATOM 2148 N N . ARG A 1 285 ? 9.523 -30.422 -5.465 1 98.44 285 ARG A N 1
ATOM 2149 C CA . ARG A 1 285 ? 8.797 -30.797 -6.68 1 98.44 285 ARG A CA 1
ATOM 2150 C C . ARG A 1 285 ? 9.031 -32.25 -7.027 1 98.44 285 ARG A C 1
ATOM 2152 O O . ARG A 1 285 ? 8.086 -32.969 -7.359 1 98.44 285 ARG A O 1
ATOM 2159 N N . ARG A 1 286 ? 10.258 -32.688 -7.008 1 98.06 286 ARG A N 1
ATOM 2160 C CA . ARG A 1 286 ? 10.594 -34.094 -7.332 1 98.06 286 ARG A CA 1
ATOM 2161 C C . ARG A 1 286 ? 9.883 -35.062 -6.395 1 98.06 286 ARG A C 1
ATOM 2163 O O . ARG A 1 286 ? 9.281 -36.031 -6.84 1 98.06 286 ARG A O 1
ATOM 2170 N N . VAL A 1 287 ? 9.914 -34.719 -5.156 1 98.56 287 VAL A N 1
ATOM 2171 C CA . VAL A 1 287 ? 9.32 -35.594 -4.137 1 98.56 287 VAL A CA 1
ATOM 2172 C C . VAL A 1 287 ? 7.812 -35.656 -4.34 1 98.56 287 VAL A C 1
ATOM 2174 O O . VAL A 1 287 ? 7.242 -36.75 -4.402 1 98.56 287 VAL A O 1
ATOM 2177 N N . LEU A 1 288 ? 7.164 -34.562 -4.457 1 98.44 288 LEU A N 1
ATOM 2178 C CA . LEU A 1 288 ? 5.707 -34.5 -4.504 1 98.44 288 LEU A CA 1
ATOM 2179 C C . LEU A 1 288 ? 5.188 -35.031 -5.84 1 98.44 288 LEU A C 1
ATOM 2181 O O . LEU A 1 288 ? 4.148 -35.688 -5.891 1 98.44 288 LEU A O 1
ATOM 2185 N N . SER A 1 289 ? 5.887 -34.625 -6.926 1 98.31 289 SER A N 1
ATOM 2186 C CA . SER A 1 289 ? 5.445 -35.094 -8.234 1 98.31 289 SER A CA 1
ATOM 2187 C C . SER A 1 289 ? 5.5 -36.625 -8.328 1 98.31 289 SER A C 1
ATOM 2189 O O . SER A 1 289 ? 4.578 -37.25 -8.852 1 98.31 289 SER A O 1
ATOM 2191 N N . THR A 1 290 ? 6.566 -37.219 -7.848 1 98.31 290 THR A N 1
ATOM 2192 C CA . THR A 1 290 ? 6.691 -38.656 -7.852 1 98.31 290 THR A CA 1
ATOM 2193 C C . THR A 1 290 ? 5.555 -39.312 -7.066 1 98.31 290 THR A C 1
ATOM 2195 O O . THR A 1 290 ? 4.926 -40.25 -7.543 1 98.31 290 THR A O 1
ATOM 2198 N N . ALA A 1 291 ? 5.301 -38.781 -5.934 1 98.56 291 ALA A N 1
ATOM 2199 C CA . ALA A 1 291 ? 4.254 -39.312 -5.07 1 98.56 291 ALA A CA 1
ATOM 2200 C C . ALA A 1 291 ? 2.881 -39.219 -5.727 1 98.56 291 ALA A C 1
ATOM 2202 O O . ALA A 1 291 ? 2.059 -40.125 -5.633 1 98.56 291 ALA A O 1
ATOM 2203 N N . LEU A 1 292 ? 2.584 -38.062 -6.32 1 98.69 292 LEU A N 1
ATOM 2204 C CA . LEU A 1 292 ? 1.307 -37.844 -6.992 1 98.69 292 LEU A CA 1
ATOM 2205 C C . LEU A 1 292 ? 1.128 -38.812 -8.148 1 98.69 292 LEU A C 1
ATOM 2207 O O . LEU A 1 292 ? 0.073 -39.438 -8.281 1 98.69 292 LEU A O 1
ATOM 2211 N N . ILE A 1 293 ? 2.156 -38.969 -8.969 1 98.25 293 ILE A N 1
ATOM 2212 C CA . ILE A 1 293 ? 2.098 -39.875 -10.109 1 98.25 293 ILE A CA 1
ATOM 2213 C C . ILE A 1 293 ? 1.897 -41.312 -9.625 1 98.25 293 ILE A C 1
ATOM 2215 O O . ILE A 1 293 ? 1.061 -42.031 -10.164 1 98.25 293 ILE A O 1
ATOM 2219 N N . ASP A 1 294 ? 2.617 -41.688 -8.641 1 97.62 294 ASP A N 1
ATOM 2220 C CA . ASP A 1 294 ? 2.48 -43.031 -8.07 1 97.62 294 ASP A CA 1
ATOM 2221 C C . ASP A 1 294 ? 1.065 -43.25 -7.547 1 97.62 294 ASP A C 1
ATOM 2223 O O . ASP A 1 294 ? 0.574 -44.375 -7.547 1 97.62 294 ASP A O 1
ATOM 2227 N N . ALA A 1 295 ? 0.44 -42.219 -7.129 1 97.44 295 ALA A N 1
ATOM 2228 C CA . ALA A 1 295 ? -0.903 -42.312 -6.562 1 97.44 295 ALA A CA 1
ATOM 2229 C C . ALA A 1 295 ? -1.965 -42.25 -7.656 1 97.44 295 ALA A C 1
ATOM 2231 O O . ALA A 1 295 ? -3.162 -42.188 -7.363 1 97.44 295 ALA A O 1
ATOM 2232 N N . GLY A 1 296 ? -1.529 -42.094 -8.891 1 97.12 296 GLY A N 1
ATOM 2233 C CA . GLY A 1 296 ? -2.461 -42.188 -10 1 97.12 296 GLY A CA 1
ATOM 2234 C C . GLY A 1 296 ? -2.789 -40.844 -10.602 1 97.12 296 GLY A C 1
ATOM 2235 O O . GLY A 1 296 ? -3.656 -40.719 -11.477 1 97.12 296 GLY A O 1
ATOM 2236 N N . PHE A 1 297 ? -2.168 -39.781 -10.172 1 98.56 297 PHE A N 1
ATOM 2237 C CA . PHE A 1 297 ? -2.4 -38.469 -10.734 1 98.56 297 PHE A CA 1
ATOM 2238 C C . PHE A 1 297 ? -1.64 -38.281 -12.039 1 98.56 297 PHE A C 1
ATOM 2240 O O . PHE A 1 297 ? -0.584 -38.875 -12.234 1 98.56 297 PHE A O 1
ATOM 2247 N N . THR A 1 298 ? -2.221 -37.5 -12.883 1 98.56 298 THR A N 1
ATOM 2248 C CA . THR A 1 298 ? -1.486 -36.875 -13.977 1 98.56 298 THR A CA 1
ATOM 2249 C C . THR A 1 298 ? -1.125 -35.438 -13.633 1 98.56 298 THR A C 1
ATOM 2251 O O . THR A 1 298 ? -1.92 -34.719 -13.023 1 98.56 298 THR A O 1
ATOM 2254 N N . ILE A 1 299 ? 0.059 -35.031 -13.953 1 98.5 299 ILE A N 1
ATOM 2255 C CA . ILE A 1 299 ? 0.507 -33.656 -13.773 1 98.5 299 ILE A CA 1
ATOM 2256 C C . ILE A 1 299 ? 0.631 -32.969 -15.133 1 98.5 299 ILE A C 1
ATOM 2258 O O . ILE A 1 299 ? 1.375 -33.438 -16 1 98.5 299 ILE A O 1
ATOM 2262 N N . ASP A 1 300 ? -0.145 -31.938 -15.344 1 97.75 300 ASP A N 1
ATOM 2263 C CA . ASP A 1 300 ? -0.103 -31.172 -16.594 1 97.75 300 ASP A CA 1
ATOM 2264 C C . ASP A 1 300 ? 0.752 -29.922 -16.438 1 97.75 300 ASP A C 1
ATOM 2266 O O . ASP A 1 300 ? 0.679 -29.234 -15.406 1 97.75 300 ASP A O 1
ATOM 2270 N N . HIS A 1 301 ? 1.657 -29.578 -17.469 1 94.81 301 HIS A N 1
ATOM 2271 C CA . HIS A 1 301 ? 2.531 -28.422 -17.438 1 94.81 301 HIS A CA 1
ATOM 2272 C C . HIS A 1 301 ? 3.457 -28.453 -16.219 1 94.81 301 HIS A C 1
ATOM 2274 O O . HIS A 1 301 ? 4.273 -29.359 -16.094 1 94.81 301 HIS A O 1
ATOM 2280 N N . SER A 1 302 ? 3.273 -27.5 -15.328 1 94.44 302 SER A N 1
ATOM 2281 C CA . SER A 1 302 ? 4.047 -27.406 -14.102 1 94.44 302 SER A CA 1
ATOM 2282 C C . SER A 1 302 ? 5.543 -27.328 -14.391 1 94.44 302 SER A C 1
ATOM 2284 O O . SER A 1 302 ? 6.355 -27.859 -13.633 1 94.44 302 SER A O 1
ATOM 2286 N N . GLU A 1 303 ? 5.91 -26.688 -15.531 1 94.38 303 GLU A N 1
ATOM 2287 C CA . GLU A 1 303 ? 7.305 -26.5 -15.922 1 94.38 303 GLU A CA 1
ATOM 2288 C C . GLU A 1 303 ? 7.996 -25.484 -15.016 1 94.38 303 GLU A C 1
ATOM 2290 O O . GLU A 1 303 ? 9.227 -25.484 -14.883 1 94.38 303 GLU A O 1
ATOM 2295 N N . ALA A 1 304 ? 7.23 -24.578 -14.469 1 97.25 304 ALA A N 1
ATOM 2296 C CA . ALA A 1 304 ? 7.723 -23.484 -13.625 1 97.25 304 ALA A CA 1
ATOM 2297 C C . ALA A 1 304 ? 6.703 -23.125 -12.547 1 97.25 304 ALA A C 1
ATOM 2299 O O . ALA A 1 304 ? 5.645 -23.75 -12.445 1 97.25 304 ALA A O 1
ATOM 2300 N N . GLY A 1 305 ? 7.078 -22.25 -11.703 1 96.75 305 GLY A N 1
ATOM 2301 C CA . GLY A 1 305 ? 6.188 -21.797 -10.648 1 96.75 305 GLY A CA 1
ATOM 2302 C C . GLY A 1 305 ? 6.32 -22.594 -9.367 1 96.75 305 GLY A C 1
ATOM 2303 O O . GLY A 1 305 ? 7.395 -23.109 -9.062 1 96.75 305 GLY A O 1
ATOM 2304 N N . LEU A 1 306 ? 5.242 -22.578 -8.586 1 97.69 306 LEU A N 1
ATOM 2305 C CA . LEU A 1 306 ? 5.293 -23.156 -7.25 1 97.69 306 LEU A CA 1
ATOM 2306 C C . LEU A 1 306 ? 4.203 -24.203 -7.07 1 97.69 306 LEU A C 1
ATOM 2308 O O . LEU A 1 306 ? 3.834 -24.531 -5.938 1 97.69 306 LEU A O 1
ATOM 2312 N N . TYR A 1 307 ? 3.67 -24.688 -8.188 1 98 307 TYR A N 1
ATOM 2313 C CA . TYR A 1 307 ? 2.508 -25.547 -8.062 1 98 307 TYR A CA 1
ATOM 2314 C C . TYR A 1 307 ? 2.615 -26.75 -9.008 1 98 307 TYR A C 1
ATOM 2316 O O . TYR A 1 307 ? 3.266 -26.656 -10.055 1 98 307 TYR A O 1
ATOM 2324 N N . LEU A 1 308 ? 2.096 -27.812 -8.586 1 98.69 308 LEU A N 1
ATOM 2325 C CA . LEU A 1 308 ? 1.821 -28.953 -9.453 1 98.69 308 LEU A CA 1
ATOM 2326 C C . LEU A 1 308 ? 0.348 -29 -9.844 1 98.69 308 LEU A C 1
ATOM 2328 O O . LEU A 1 308 ? -0.52 -29.188 -8.992 1 98.69 308 LEU A O 1
ATOM 2332 N N . TRP A 1 309 ? 0.104 -28.688 -11.094 1 98.81 309 TRP A N 1
ATOM 2333 C CA . TRP A 1 309 ? -1.238 -28.75 -11.664 1 98.81 309 TRP A CA 1
ATOM 2334 C C . TRP A 1 309 ? -1.62 -30.203 -11.984 1 98.81 309 TRP A C 1
ATOM 2336 O O . TRP A 1 309 ? -1.196 -30.734 -13.008 1 98.81 309 TRP A O 1
ATOM 2346 N N . SER A 1 310 ? -2.475 -30.812 -11.141 1 98.81 310 SER A N 1
ATOM 2347 C CA . SER A 1 310 ? -2.629 -32.25 -11.117 1 98.81 310 SER A CA 1
ATOM 2348 C C . SER A 1 310 ? -4.094 -32.656 -11.266 1 98.81 310 SER A C 1
ATOM 2350 O O . SER A 1 310 ? -4.992 -31.906 -10.906 1 98.81 310 SER A O 1
ATOM 2352 N N . THR A 1 311 ? -4.32 -33.844 -11.797 1 98.75 311 THR A N 1
ATOM 2353 C CA . THR A 1 311 ? -5.691 -34.312 -11.992 1 98.75 311 THR A CA 1
ATOM 2354 C C . THR A 1 311 ? -5.777 -35.812 -11.859 1 98.75 311 THR A C 1
ATOM 2356 O O . THR A 1 311 ? -4.793 -36.531 -12.07 1 98.75 311 THR A O 1
ATOM 2359 N N . ARG A 1 312 ? -6.871 -36.312 -11.43 1 98.06 312 ARG A N 1
ATOM 2360 C CA . ARG A 1 312 ? -7.234 -37.719 -11.445 1 98.06 312 ARG A CA 1
ATOM 2361 C C . ARG A 1 312 ? -8.32 -38 -12.484 1 98.06 312 ARG A C 1
ATOM 2363 O O . ARG A 1 312 ? -8.961 -39.062 -12.461 1 98.06 312 ARG A O 1
ATOM 2370 N N . GLY A 1 313 ? -8.578 -36.938 -13.312 1 98.06 313 GLY A N 1
ATOM 2371 C CA . GLY A 1 313 ? -9.594 -37.094 -14.336 1 98.06 313 GLY A CA 1
ATOM 2372 C C . GLY A 1 313 ? -11.008 -37.031 -13.781 1 98.06 313 GLY A C 1
ATOM 2373 O O . GLY A 1 313 ? -11.93 -37.594 -14.375 1 98.06 313 GLY A O 1
ATOM 2374 N N . GLU A 1 314 ? -11.219 -36.531 -12.648 1 98.62 314 GLU A N 1
ATOM 2375 C CA . GLU A 1 314 ? -12.5 -36.375 -11.969 1 98.62 314 GLU A CA 1
ATOM 2376 C C . GLU A 1 314 ? -12.727 -34.938 -11.523 1 98.62 314 GLU A C 1
ATOM 2378 O O . GLU A 1 314 ? -11.875 -34.094 -11.75 1 98.62 314 GLU A O 1
ATOM 2383 N N . ASP A 1 315 ? -13.883 -34.688 -10.984 1 98.44 315 ASP A N 1
ATOM 2384 C CA . ASP A 1 315 ? -14.188 -33.375 -10.438 1 98.44 315 ASP A CA 1
ATOM 2385 C C . ASP A 1 315 ? -13.141 -32.938 -9.414 1 98.44 315 ASP A C 1
ATOM 2387 O O . ASP A 1 315 ? -12.742 -33.719 -8.555 1 98.44 315 ASP A O 1
ATOM 2391 N N . CYS A 1 316 ? -12.656 -31.688 -9.547 1 98.5 316 CYS A N 1
ATOM 2392 C CA . CYS A 1 316 ? -11.578 -31.234 -8.688 1 98.5 316 CYS A CA 1
ATOM 2393 C C . CYS A 1 316 ? -11.969 -31.344 -7.215 1 98.5 316 CYS A C 1
ATOM 2395 O O . CYS A 1 316 ? -11.125 -31.594 -6.359 1 98.5 316 CYS A O 1
ATOM 2397 N N . TRP A 1 317 ? -13.273 -31.219 -6.871 1 98.31 317 TRP A N 1
ATOM 2398 C CA . TRP A 1 317 ? -13.695 -31.281 -5.48 1 98.31 317 TRP A CA 1
ATOM 2399 C C . TRP A 1 317 ? -13.656 -32.719 -4.961 1 98.31 317 TRP A C 1
ATOM 2401 O O . TRP A 1 317 ? -13.43 -32.938 -3.77 1 98.31 317 TRP A O 1
ATOM 2411 N N . GLU A 1 318 ? -13.852 -33.656 -5.844 1 98.56 318 GLU A N 1
ATOM 2412 C CA . GLU A 1 318 ? -13.641 -35.062 -5.465 1 98.56 318 GLU A CA 1
ATOM 2413 C C . GLU A 1 318 ? -12.18 -35.312 -5.137 1 98.56 318 GLU A C 1
ATOM 2415 O O . GLU A 1 318 ? -11.875 -36.031 -4.176 1 98.56 318 GLU A O 1
ATOM 2420 N N . THR A 1 319 ? -11.375 -34.781 -5.953 1 98.69 319 THR A N 1
ATOM 2421 C CA . THR A 1 319 ? -9.945 -34.938 -5.711 1 98.69 319 THR A CA 1
ATOM 2422 C C . THR A 1 319 ? -9.539 -34.219 -4.418 1 98.69 319 THR A C 1
ATOM 2424 O O . THR A 1 319 ? -8.719 -34.75 -3.654 1 98.69 319 THR A O 1
ATOM 2427 N N . VAL A 1 320 ? -10.07 -32.969 -4.16 1 98.75 320 VAL A N 1
ATOM 2428 C CA . VAL A 1 320 ? -9.812 -32.25 -2.918 1 98.75 320 VAL A CA 1
ATOM 2429 C C . VAL A 1 320 ? -10.234 -33.125 -1.728 1 98.75 320 VAL A C 1
ATOM 2431 O O . VAL A 1 320 ? -9.5 -33.219 -0.743 1 98.75 320 VAL A O 1
ATOM 2434 N N . ASP A 1 321 ? -11.367 -33.75 -1.848 1 98.56 321 ASP A N 1
ATOM 2435 C CA . ASP A 1 321 ? -11.875 -34.594 -0.779 1 98.56 321 ASP A CA 1
ATOM 2436 C C . ASP A 1 321 ? -10.961 -35.812 -0.559 1 98.56 321 ASP A C 1
ATOM 2438 O O . ASP A 1 321 ? -10.695 -36.188 0.582 1 98.56 321 ASP A O 1
ATOM 2442 N N . PHE A 1 322 ? -10.578 -36.438 -1.619 1 98.31 322 PHE A N 1
ATOM 2443 C CA . PHE A 1 322 ? -9.672 -37.594 -1.582 1 98.31 322 PHE A CA 1
ATOM 2444 C C . PHE A 1 322 ? -8.398 -37.25 -0.812 1 98.31 322 PHE A C 1
ATOM 2446 O O . PHE A 1 322 ? -7.969 -38 0.058 1 98.31 322 PHE A O 1
ATOM 2453 N N . LEU A 1 323 ? -7.828 -36.062 -1.096 1 98.75 323 LEU A N 1
ATOM 2454 C CA . LEU A 1 323 ? -6.594 -35.625 -0.453 1 98.75 323 LEU A CA 1
ATOM 2455 C C . LEU A 1 323 ? -6.852 -35.219 0.989 1 98.75 323 LEU A C 1
ATOM 2457 O O . LEU A 1 323 ? -6.059 -35.5 1.882 1 98.75 323 LEU A O 1
ATOM 2461 N N . ALA A 1 324 ? -7.973 -34.5 1.199 1 98.62 324 ALA A N 1
ATOM 2462 C CA . ALA A 1 324 ? -8.312 -34.062 2.549 1 98.62 324 ALA A CA 1
ATOM 2463 C C . ALA A 1 324 ? -8.469 -35.25 3.49 1 98.62 324 ALA A C 1
ATOM 2465 O O . ALA A 1 324 ? -8.117 -35.188 4.668 1 98.62 324 ALA A O 1
ATOM 2466 N N . THR A 1 325 ? -9 -36.375 2.99 1 97.88 325 THR A N 1
ATOM 2467 C CA . THR A 1 325 ? -9.164 -37.594 3.768 1 97.88 325 THR A CA 1
ATOM 2468 C C . THR A 1 325 ? -7.812 -38.125 4.223 1 97.88 325 THR A C 1
ATOM 2470 O O . THR A 1 325 ? -7.727 -38.844 5.227 1 97.88 325 THR A O 1
ATOM 2473 N N . ARG A 1 326 ? -6.883 -37.781 3.557 1 98 326 ARG A N 1
ATOM 2474 C CA . ARG A 1 326 ? -5.527 -38.219 3.875 1 98 326 ARG A CA 1
ATOM 2475 C C . ARG A 1 326 ? -4.754 -37.094 4.598 1 98 326 ARG A C 1
ATOM 2477 O O . ARG A 1 326 ? -3.527 -37.156 4.707 1 98 326 ARG A O 1
ATOM 2484 N N . GLY A 1 327 ? -5.453 -36 4.984 1 98.5 327 GLY A N 1
ATOM 2485 C CA . GLY A 1 327 ? -4.859 -34.906 5.754 1 98.5 327 GLY A CA 1
ATOM 2486 C C . GLY A 1 327 ? -4.121 -33.906 4.895 1 98.5 327 GLY A C 1
ATOM 2487 O O . GLY A 1 327 ? -3.291 -33.125 5.395 1 98.5 327 GLY A O 1
ATOM 2488 N N . ILE A 1 328 ? -4.266 -33.938 3.594 1 98.81 328 ILE A N 1
ATOM 2489 C CA . ILE A 1 328 ? -3.602 -33.031 2.672 1 98.81 328 ILE A CA 1
ATOM 2490 C C . ILE A 1 328 ? -4.625 -32.062 2.084 1 98.81 328 ILE A C 1
ATOM 2492 O O . ILE A 1 328 ? -5.625 -32.469 1.5 1 98.81 328 ILE A O 1
ATOM 2496 N N . LEU A 1 329 ? -4.438 -30.75 2.273 1 98.75 329 LEU A N 1
ATOM 2497 C CA . LEU A 1 329 ? -5.328 -29.75 1.705 1 98.75 329 LEU A CA 1
ATOM 2498 C C . LEU A 1 329 ? -4.703 -29.109 0.476 1 98.75 329 LEU A C 1
ATOM 2500 O O . LEU A 1 329 ? -3.521 -28.75 0.491 1 98.75 329 LEU A O 1
ATOM 2504 N N . VAL A 1 330 ? -5.41 -29.031 -0.598 1 98.69 330 VAL A N 1
ATOM 2505 C CA . VAL A 1 330 ? -4.977 -28.406 -1.847 1 98.69 330 VAL A CA 1
ATOM 2506 C C . VAL A 1 330 ? -6.074 -27.484 -2.373 1 98.69 330 VAL A C 1
ATOM 2508 O O . VAL A 1 330 ? -7.176 -27.438 -1.819 1 98.69 330 VAL A O 1
ATOM 2511 N N . ALA A 1 331 ? -5.781 -26.734 -3.357 1 98.25 331 ALA A N 1
ATOM 2512 C CA . ALA A 1 331 ? -6.762 -25.812 -3.926 1 98.25 331 ALA A CA 1
ATOM 2513 C C . ALA A 1 331 ? -7.453 -26.438 -5.141 1 98.25 331 ALA A C 1
ATOM 2515 O O . ALA A 1 331 ? -6.797 -27.016 -6.008 1 98.25 331 ALA A O 1
ATOM 2516 N N . PRO A 1 332 ? -8.789 -26.328 -5.203 1 98.31 332 PRO A N 1
ATOM 2517 C CA . PRO A 1 332 ? -9.492 -26.797 -6.398 1 98.31 332 PRO A CA 1
ATOM 2518 C C . PRO A 1 332 ? -9.211 -25.938 -7.625 1 98.31 332 PRO A C 1
ATOM 2520 O O . PRO A 1 332 ? -9.102 -24.703 -7.512 1 98.31 332 PRO A O 1
ATOM 2523 N N . GLY A 1 333 ? -9.07 -26.578 -8.742 1 97.94 333 GLY A N 1
ATOM 2524 C CA . GLY A 1 333 ? -8.789 -25.859 -9.969 1 97.94 333 GLY A CA 1
ATOM 2525 C C . GLY A 1 333 ? -9.891 -24.906 -10.367 1 97.94 333 GLY A C 1
ATOM 2526 O O . GLY A 1 333 ? -9.656 -23.953 -11.109 1 97.94 333 GLY A O 1
ATOM 2527 N N . SER A 1 334 ? -11.125 -25.109 -9.844 1 95.94 334 SER A N 1
ATOM 2528 C CA . SER A 1 334 ? -12.266 -24.281 -10.188 1 95.94 334 SER A CA 1
ATOM 2529 C C . SER A 1 334 ? -12.078 -22.859 -9.68 1 95.94 334 SER A C 1
ATOM 2531 O O . SER A 1 334 ? -12.75 -21.938 -10.148 1 95.94 334 SER A O 1
ATOM 2533 N N . PHE A 1 335 ? -11.203 -22.641 -8.695 1 95.19 335 PHE A N 1
ATOM 2534 C CA . PHE A 1 335 ? -10.914 -21.297 -8.188 1 95.19 335 PHE A CA 1
ATOM 2535 C C . PHE A 1 335 ? -10.305 -20.422 -9.281 1 95.19 335 PHE A C 1
ATOM 2537 O O . PHE A 1 335 ? -10.289 -19.203 -9.164 1 95.19 335 PHE A O 1
ATOM 2544 N N . TYR A 1 336 ? -9.742 -21.047 -10.336 1 96.56 336 TYR A N 1
ATOM 2545 C CA . TYR A 1 336 ? -8.906 -20.312 -11.273 1 96.56 336 TYR A CA 1
ATOM 2546 C C . TYR A 1 336 ? -9.586 -20.188 -12.633 1 96.56 336 TYR A C 1
ATOM 2548 O O . TYR A 1 336 ? -9.062 -19.547 -13.539 1 96.56 336 TYR A O 1
ATOM 2556 N N . GLY A 1 337 ? -10.68 -20.828 -12.836 1 94.12 337 GLY A N 1
ATOM 2557 C CA . GLY A 1 337 ? -11.461 -20.781 -14.062 1 94.12 337 GLY A CA 1
ATOM 2558 C C . GLY A 1 337 ? -12.156 -22.094 -14.375 1 94.12 337 GLY A C 1
ATOM 2559 O O . GLY A 1 337 ? -11.82 -23.141 -13.805 1 94.12 337 GLY A O 1
ATOM 2560 N N . PRO A 1 338 ? -13.062 -22.062 -15.273 1 91.69 338 PRO A N 1
ATOM 2561 C CA . PRO A 1 338 ? -13.898 -23.234 -15.539 1 91.69 338 PRO A CA 1
ATOM 2562 C C . PRO A 1 338 ? -13.109 -24.406 -16.141 1 91.69 338 PRO A C 1
ATOM 2564 O O . PRO A 1 338 ? -13.461 -25.562 -15.922 1 91.69 338 PRO A O 1
ATOM 2567 N N . THR A 1 339 ? -12.055 -24.125 -16.812 1 94.38 339 THR A N 1
ATOM 2568 C CA . THR A 1 339 ? -11.297 -25.188 -17.453 1 94.38 339 THR A CA 1
ATOM 2569 C C . THR A 1 339 ? -10.398 -25.891 -16.453 1 94.38 339 THR A C 1
ATOM 2571 O O . THR A 1 339 ? -9.695 -26.844 -16.812 1 94.38 339 THR A O 1
ATOM 2574 N N . GLY A 1 340 ? -10.445 -25.438 -15.227 1 97.25 340 GLY A N 1
ATOM 2575 C CA . GLY A 1 340 ? -9.703 -26.109 -14.172 1 97.25 340 GLY A CA 1
ATOM 2576 C C . GLY A 1 340 ? -10.539 -27.094 -13.383 1 97.25 340 GLY A C 1
ATOM 2577 O O . GLY A 1 340 ? -10.102 -27.609 -12.352 1 97.25 340 GLY A O 1
ATOM 2578 N N . ALA A 1 341 ? -11.672 -27.469 -13.797 1 97.56 341 ALA A N 1
ATOM 2579 C CA . ALA A 1 341 ? -12.695 -28.172 -13.031 1 97.56 341 ALA A CA 1
ATOM 2580 C C . ALA A 1 341 ? -12.242 -29.594 -12.703 1 97.56 341 ALA A C 1
ATOM 2582 O O . ALA A 1 341 ? -12.82 -30.25 -11.836 1 97.56 341 ALA A O 1
ATOM 2583 N N . GLN A 1 342 ? -11.234 -30.062 -13.344 1 98.56 342 GLN A N 1
ATOM 2584 C CA . GLN A 1 342 ? -10.805 -31.438 -13.094 1 98.56 342 GLN A CA 1
ATOM 2585 C C . GLN A 1 342 ? -9.406 -31.469 -12.477 1 98.56 342 GLN A C 1
ATOM 2587 O O . GLN A 1 342 ? -8.805 -32.531 -12.367 1 98.56 342 GLN A O 1
ATOM 2592 N N . HIS A 1 343 ? -8.898 -30.297 -12.203 1 98.81 343 HIS A N 1
ATOM 2593 C CA . HIS A 1 343 ? -7.539 -30.219 -11.672 1 98.81 343 HIS A CA 1
ATOM 2594 C C . HIS A 1 343 ? -7.531 -29.703 -10.242 1 98.81 343 HIS A C 1
ATOM 2596 O O . HIS A 1 343 ? -8.508 -29.109 -9.789 1 98.81 343 HIS A O 1
ATOM 2602 N N . VAL A 1 344 ? -6.512 -30.047 -9.477 1 98.81 344 VAL A N 1
ATOM 2603 C CA . VAL A 1 344 ? -6.16 -29.391 -8.219 1 98.81 344 VAL A CA 1
ATOM 2604 C C . VAL A 1 344 ? -4.773 -28.766 -8.328 1 98.81 344 VAL A C 1
ATOM 2606 O O . VAL A 1 344 ? -3.945 -29.219 -9.125 1 98.81 344 VAL A O 1
ATOM 2609 N N . ARG A 1 345 ? -4.594 -27.703 -7.652 1 98.81 345 ARG A N 1
ATOM 2610 C CA . ARG A 1 345 ? -3.295 -27.047 -7.559 1 98.81 345 ARG A CA 1
ATOM 2611 C C . ARG A 1 345 ? -2.588 -27.406 -6.258 1 98.81 345 ARG A C 1
ATOM 2613 O O . ARG A 1 345 ? -3.055 -27.062 -5.172 1 98.81 345 ARG A O 1
ATOM 2620 N N . VAL A 1 346 ? -1.473 -28.062 -6.363 1 98.81 346 VAL A N 1
ATOM 2621 C CA . VAL A 1 346 ? -0.717 -28.531 -5.207 1 98.81 346 VAL A CA 1
ATOM 2622 C C . VAL A 1 346 ? 0.539 -27.688 -5.027 1 98.81 346 VAL A C 1
ATOM 2624 O O . VAL A 1 346 ? 1.433 -27.703 -5.879 1 98.81 346 VAL A O 1
ATOM 2627 N N . ALA A 1 347 ? 0.661 -27.016 -3.924 1 98.56 347 ALA A N 1
ATOM 2628 C CA . ALA A 1 347 ? 1.726 -26.031 -3.719 1 98.56 347 ALA A CA 1
ATOM 2629 C C . ALA A 1 347 ? 3.016 -26.719 -3.266 1 98.56 347 ALA A C 1
ATOM 2631 O O . ALA A 1 347 ? 2.977 -27.688 -2.512 1 98.56 347 ALA A O 1
ATOM 2632 N N . LEU A 1 348 ? 4.125 -26.156 -3.641 1 98.31 348 LEU A N 1
ATOM 2633 C CA . LEU A 1 348 ? 5.453 -26.609 -3.252 1 98.31 348 LEU A CA 1
ATOM 2634 C C . LEU A 1 348 ? 5.961 -25.859 -2.033 1 98.31 348 LEU A C 1
ATOM 2636 O O . LEU A 1 348 ? 7.102 -26.047 -1.603 1 98.31 348 LEU A O 1
ATOM 2640 N N . THR A 1 349 ? 5.094 -25.016 -1.432 1 97.38 349 THR A N 1
ATOM 2641 C CA . THR A 1 349 ? 5.527 -24.062 -0.421 1 97.38 349 THR A CA 1
ATOM 2642 C C . THR A 1 349 ? 5.32 -24.625 0.982 1 97.38 349 THR A C 1
ATOM 2644 O O . THR A 1 349 ? 5.199 -23.875 1.948 1 97.38 349 THR A O 1
ATOM 2647 N N . GLY A 1 350 ? 5.16 -25.969 1.178 1 97.31 350 GLY A N 1
ATOM 2648 C CA . GLY A 1 350 ? 5.312 -26.594 2.482 1 97.31 350 GLY A CA 1
ATOM 2649 C C . GLY A 1 350 ? 6.762 -26.781 2.889 1 97.31 350 GLY A C 1
ATOM 2650 O O . GLY A 1 350 ? 7.664 -26.703 2.049 1 97.31 350 GLY A O 1
ATOM 2651 N N . THR A 1 351 ? 7.016 -26.969 4.18 1 97.5 351 THR A N 1
ATOM 2652 C CA . THR A 1 351 ? 8.359 -27.328 4.605 1 97.5 351 THR A CA 1
ATOM 2653 C C . THR A 1 351 ? 8.773 -28.672 3.99 1 97.5 351 THR A C 1
ATOM 2655 O O . THR A 1 351 ? 7.93 -29.438 3.523 1 97.5 351 THR A O 1
ATOM 2658 N N . ASP A 1 352 ? 10.094 -28.922 3.994 1 98.25 352 ASP A N 1
ATOM 2659 C CA . ASP A 1 352 ? 10.578 -30.203 3.5 1 98.25 352 ASP A CA 1
ATOM 2660 C C . ASP A 1 352 ? 9.898 -31.359 4.23 1 98.25 352 ASP A C 1
ATOM 2662 O O . ASP A 1 352 ? 9.531 -32.375 3.609 1 98.25 352 ASP A O 1
ATOM 2666 N N . ASP A 1 353 ? 9.711 -31.219 5.5 1 98.19 353 ASP A N 1
ATOM 2667 C CA . ASP A 1 353 ? 9.062 -32.25 6.293 1 98.19 353 ASP A CA 1
ATOM 2668 C C . ASP A 1 353 ? 7.602 -32.438 5.879 1 98.19 353 ASP A C 1
ATOM 2670 O O . ASP A 1 353 ? 7.105 -33.562 5.785 1 98.19 353 ASP A O 1
ATOM 2674 N N . ALA A 1 354 ? 6.914 -31.312 5.68 1 98.12 354 ALA A N 1
ATOM 2675 C CA . ALA A 1 354 ? 5.516 -31.375 5.27 1 98.12 354 ALA A CA 1
ATOM 2676 C C . ALA A 1 354 ? 5.371 -32.031 3.902 1 98.12 354 ALA A C 1
ATOM 2678 O O . ALA A 1 354 ? 4.453 -32.844 3.684 1 98.12 354 ALA A O 1
ATOM 2679 N N . ILE A 1 355 ? 6.262 -31.719 2.982 1 98.56 355 ILE A N 1
ATOM 2680 C CA . ILE A 1 355 ? 6.25 -32.281 1.639 1 98.56 355 ILE A CA 1
ATOM 2681 C C . ILE A 1 355 ? 6.504 -33.781 1.71 1 98.56 355 ILE A C 1
ATOM 2683 O O . ILE A 1 355 ? 5.812 -34.562 1.056 1 98.56 355 ILE A O 1
ATOM 2687 N N . ALA A 1 356 ? 7.477 -34.188 2.504 1 98.5 356 ALA A N 1
ATOM 2688 C CA . ALA A 1 356 ? 7.773 -35.594 2.686 1 98.5 356 ALA A CA 1
ATOM 2689 C C . ALA A 1 356 ? 6.578 -36.344 3.279 1 98.5 356 ALA A C 1
ATOM 2691 O O . ALA A 1 356 ? 6.277 -37.469 2.879 1 98.5 356 ALA A O 1
ATOM 2692 N N . GLU A 1 357 ? 5.941 -35.688 4.242 1 98.5 357 GLU A N 1
ATOM 2693 C CA . GLU A 1 357 ? 4.777 -36.312 4.883 1 98.5 357 GLU A CA 1
ATOM 2694 C C . GLU A 1 357 ? 3.629 -36.469 3.893 1 98.5 357 GLU A C 1
ATOM 2696 O O . GLU A 1 357 ? 2.961 -37.5 3.879 1 98.5 357 GLU A O 1
ATOM 2701 N N . ALA A 1 358 ? 3.375 -35.438 3.104 1 98.69 358 ALA A N 1
ATOM 2702 C CA . ALA A 1 358 ? 2.352 -35.562 2.068 1 98.69 358 ALA A CA 1
ATOM 2703 C C . ALA A 1 358 ? 2.652 -36.688 1.113 1 98.69 358 ALA A C 1
ATOM 2705 O O . ALA A 1 358 ? 1.759 -37.469 0.757 1 98.69 358 ALA A O 1
ATOM 2706 N N . ALA A 1 359 ? 3.908 -36.812 0.697 1 98.56 359 ALA A N 1
ATOM 2707 C CA . ALA A 1 359 ? 4.32 -37.875 -0.208 1 98.56 359 ALA A CA 1
ATOM 2708 C C . ALA A 1 359 ? 4.09 -39.25 0.421 1 98.56 359 ALA A C 1
ATOM 2710 O O . ALA A 1 359 ? 3.609 -40.188 -0.243 1 98.56 359 ALA A O 1
ATOM 2711 N N . ARG A 1 360 ? 4.426 -39.375 1.649 1 98.19 360 ARG A N 1
ATOM 2712 C CA . ARG A 1 360 ? 4.242 -40.625 2.363 1 98.19 360 ARG A CA 1
ATOM 2713 C C . ARG A 1 360 ? 2.77 -41.031 2.398 1 98.19 360 ARG A C 1
ATOM 2715 O O . ARG A 1 360 ? 2.428 -42.188 2.143 1 98.19 360 ARG A O 1
ATOM 2722 N N . ARG A 1 361 ? 1.919 -40.094 2.686 1 98.12 361 ARG A N 1
ATOM 2723 C CA . ARG A 1 361 ? 0.489 -40.344 2.797 1 98.12 361 ARG A CA 1
ATOM 2724 C C . ARG A 1 361 ? -0.104 -40.75 1.444 1 98.12 361 ARG A C 1
ATOM 2726 O O . ARG A 1 361 ? -1.021 -41.562 1.373 1 98.12 361 ARG A O 1
ATOM 2733 N N . LEU A 1 362 ? 0.39 -40.125 0.421 1 97.81 362 LEU A N 1
ATOM 2734 C CA . LEU A 1 362 ? -0.063 -40.438 -0.933 1 97.81 362 LEU A CA 1
ATOM 2735 C C . LEU A 1 362 ? 0.342 -41.844 -1.347 1 97.81 362 LEU A C 1
ATOM 2737 O O . LEU A 1 362 ? -0.41 -42.531 -2.041 1 97.81 362 LEU A O 1
ATOM 2741 N N . ARG A 1 363 ? 1.47 -42.281 -0.927 1 93.56 363 ARG A N 1
ATOM 2742 C CA . ARG A 1 363 ? 1.975 -43.625 -1.295 1 93.56 363 ARG A CA 1
ATOM 2743 C C . ARG A 1 363 ? 1.237 -44.719 -0.538 1 93.56 363 ARG A C 1
ATOM 2745 O O . ARG A 1 363 ? 1.138 -45.844 -1.017 1 93.56 363 ARG A O 1
ATOM 2752 N N . ALA A 1 364 ? 0.785 -44.375 0.594 1 87.88 364 ALA A N 1
ATOM 2753 C CA . ALA A 1 364 ? 0.059 -45.344 1.406 1 87.88 364 ALA A CA 1
ATOM 2754 C C . ALA A 1 364 ? -1.364 -45.531 0.89 1 87.88 364 ALA A C 1
ATOM 2756 O O . ALA A 1 364 ? -2.08 -46.438 1.346 1 87.88 364 ALA A O 1
ATOM 2757 N N . SER A 1 365 ? -1.829 -44.781 0.002 1 71.69 365 SER A N 1
ATOM 2758 C CA . SER A 1 365 ? -3.197 -44.812 -0.504 1 71.69 365 SER A CA 1
ATOM 2759 C C . SER A 1 365 ? -3.371 -45.906 -1.562 1 71.69 365 SER A C 1
ATOM 2761 O O . SER A 1 365 ? -4.441 -46.5 -1.675 1 71.69 365 SER A O 1
ATOM 2763 N N . MET B 1 1 ? -9.078 5.074 -22.625 1 61.19 1 MET B N 1
ATOM 2764 C CA . MET B 1 1 ? -8.641 5.242 -21.234 1 61.19 1 MET B CA 1
ATOM 2765 C C . MET B 1 1 ? -8.969 6.645 -20.734 1 61.19 1 MET B C 1
ATOM 2767 O O . MET B 1 1 ? -8.734 7.633 -21.438 1 61.19 1 MET B O 1
ATOM 2771 N N . ARG B 1 2 ? -9.766 6.637 -19.703 1 68.81 2 ARG B N 1
ATOM 2772 C CA . ARG B 1 2 ? -10.203 7.93 -19.203 1 68.81 2 ARG B CA 1
ATOM 2773 C C . ARG B 1 2 ? -9.078 8.641 -18.453 1 68.81 2 ARG B C 1
ATOM 2775 O O . ARG B 1 2 ? -8.273 7.996 -17.781 1 68.81 2 ARG B O 1
ATOM 2782 N N . GLU B 1 3 ? -8.867 9.805 -18.906 1 71.94 3 GLU B N 1
ATOM 2783 C CA . GLU B 1 3 ? -7.922 10.625 -18.172 1 71.94 3 GLU B CA 1
ATOM 2784 C C . GLU B 1 3 ? -8.398 10.875 -16.734 1 71.94 3 GLU B C 1
ATOM 2786 O O . GLU B 1 3 ? -9.555 11.234 -16.516 1 71.94 3 GLU B O 1
ATOM 2791 N N . ILE B 1 4 ? -7.676 10.359 -15.805 1 78.5 4 ILE B N 1
ATOM 2792 C CA . ILE B 1 4 ? -7.98 10.703 -14.422 1 78.5 4 ILE B CA 1
ATOM 2793 C C . ILE B 1 4 ? -7.59 12.148 -14.148 1 78.5 4 ILE B C 1
ATOM 2795 O O . ILE B 1 4 ? -6.418 12.516 -14.242 1 78.5 4 ILE B O 1
ATOM 2799 N N . ALA B 1 5 ? -8.609 13.023 -13.984 1 74.94 5 ALA B N 1
ATOM 2800 C CA . ALA B 1 5 ? -8.367 14.453 -13.758 1 74.94 5 ALA B CA 1
ATOM 2801 C C . ALA B 1 5 ? -7.988 14.719 -12.305 1 74.94 5 ALA B C 1
ATOM 2803 O O . ALA B 1 5 ? -8.859 14.914 -11.453 1 74.94 5 ALA B O 1
ATOM 2804 N N . LEU B 1 6 ? -6.688 14.625 -12.078 1 82.94 6 LEU B N 1
ATOM 2805 C CA . LEU B 1 6 ? -6.203 14.969 -10.75 1 82.94 6 LEU B CA 1
ATOM 2806 C C . LEU B 1 6 ? -5.816 16.438 -10.672 1 82.94 6 LEU B C 1
ATOM 2808 O O . LEU B 1 6 ? -5.426 17.031 -11.672 1 82.94 6 LEU B O 1
ATOM 2812 N N . PRO B 1 7 ? -6.09 17.047 -9.516 1 76.25 7 PRO B N 1
ATOM 2813 C CA . PRO B 1 7 ? -5.621 18.422 -9.359 1 76.25 7 PRO B CA 1
ATOM 2814 C C . PRO B 1 7 ? -4.113 18.562 -9.555 1 76.25 7 PRO B C 1
ATOM 2816 O O . PRO B 1 7 ? -3.379 17.562 -9.438 1 76.25 7 PRO B O 1
ATOM 2819 N N . ASP B 1 8 ? -3.707 19.719 -10.078 1 72 8 ASP B N 1
ATOM 2820 C CA . ASP B 1 8 ? -2.279 19.969 -10.242 1 72 8 ASP B CA 1
ATOM 2821 C C . ASP B 1 8 ? -1.53 19.766 -8.922 1 72 8 ASP B C 1
ATOM 2823 O O . ASP B 1 8 ? -2.082 20 -7.848 1 72 8 ASP B O 1
ATOM 2827 N N . PHE B 1 9 ? -0.382 19.172 -9.172 1 70.62 9 PHE B N 1
ATOM 2828 C CA . PHE B 1 9 ? 0.5 19.094 -8.016 1 70.62 9 PHE B CA 1
ATOM 2829 C C . PHE B 1 9 ? 1.179 20.422 -7.75 1 70.62 9 PHE B C 1
ATOM 2831 O O . PHE B 1 9 ? 2.168 20.766 -8.398 1 70.62 9 PHE B O 1
ATOM 2838 N N . PRO B 1 10 ? 0.672 21.156 -6.891 1 75.56 10 PRO B N 1
ATOM 2839 C CA . PRO B 1 10 ? 1.027 22.578 -6.789 1 75.56 10 PRO B CA 1
ATOM 2840 C C . PRO B 1 10 ? 2.451 22.797 -6.281 1 75.56 10 PRO B C 1
ATOM 2842 O O . PRO B 1 10 ? 2.992 23.891 -6.402 1 75.56 10 PRO B O 1
ATOM 2845 N N . TRP B 1 11 ? 3.104 21.766 -5.902 1 80.44 11 TRP B N 1
ATOM 2846 C CA . TRP B 1 11 ? 4.406 21.922 -5.266 1 80.44 11 TRP B CA 1
ATOM 2847 C C . TRP B 1 11 ? 5.469 22.328 -6.289 1 80.44 11 TRP B C 1
ATOM 2849 O O . TRP B 1 11 ? 6.492 22.906 -5.93 1 80.44 11 TRP B O 1
ATOM 2859 N N . ASP B 1 12 ? 5.16 22.109 -7.5 1 82.94 12 ASP B N 1
ATOM 2860 C CA . ASP B 1 12 ? 6.094 22.5 -8.547 1 82.94 12 ASP B CA 1
ATOM 2861 C C . ASP B 1 12 ? 6.215 24.016 -8.633 1 82.94 12 ASP B C 1
ATOM 2863 O O . ASP B 1 12 ? 7.266 24.547 -9.008 1 82.94 12 ASP B O 1
ATOM 2867 N N . THR B 1 13 ? 5.18 24.656 -8.25 1 88.94 13 THR B N 1
ATOM 2868 C CA . THR B 1 13 ? 5.176 26.109 -8.305 1 88.94 13 THR B CA 1
ATOM 2869 C C . THR B 1 13 ? 6.117 26.688 -7.25 1 88.94 13 THR B C 1
ATOM 2871 O O . THR B 1 13 ? 6.484 27.875 -7.32 1 88.94 13 THR B O 1
ATOM 2874 N N . LEU B 1 14 ? 6.496 25.891 -6.355 1 95.06 14 LEU B N 1
ATOM 2875 C CA . LEU B 1 14 ? 7.352 26.328 -5.258 1 95.06 14 LEU B CA 1
ATOM 2876 C C . LEU B 1 14 ? 8.82 26.281 -5.668 1 95.06 14 LEU B C 1
ATOM 2878 O O . LEU B 1 14 ? 9.672 26.859 -4.988 1 95.06 14 LEU B O 1
ATOM 2882 N N . ALA B 1 15 ? 9.117 25.688 -6.816 1 94.12 15 ALA B N 1
ATOM 2883 C CA . ALA B 1 15 ? 10.484 25.375 -7.219 1 94.12 15 ALA B CA 1
ATOM 2884 C C . ALA B 1 15 ? 11.336 26.625 -7.305 1 94.12 15 ALA B C 1
ATOM 2886 O O . ALA B 1 15 ? 12.453 26.672 -6.77 1 94.12 15 ALA B O 1
ATOM 2887 N N . PRO B 1 16 ? 10.852 27.734 -7.918 1 96.56 16 PRO B N 1
ATOM 2888 C CA . PRO B 1 16 ? 11.688 28.938 -8.008 1 96.56 16 PRO B CA 1
ATOM 2889 C C . PRO B 1 16 ? 12.031 29.516 -6.637 1 96.56 16 PRO B C 1
ATOM 2891 O O . PRO B 1 16 ? 13.117 30.078 -6.453 1 96.56 16 PRO B O 1
ATOM 2894 N N . TYR B 1 17 ? 11.148 29.453 -5.719 1 98.12 17 TYR B N 1
ATOM 2895 C CA . TYR B 1 17 ? 11.391 29.953 -4.367 1 98.12 17 TYR B CA 1
ATOM 2896 C C . TYR B 1 17 ? 12.367 29.047 -3.619 1 98.12 17 TYR B C 1
ATOM 2898 O O . TYR B 1 17 ? 13.156 29.531 -2.795 1 98.12 17 TYR B O 1
ATOM 2906 N N . GLY B 1 18 ? 12.242 27.766 -3.896 1 98.12 18 GLY B N 1
ATOM 2907 C CA . GLY B 1 18 ? 13.25 26.844 -3.381 1 98.12 18 GLY B CA 1
ATOM 2908 C C . GLY B 1 18 ? 14.648 27.172 -3.861 1 98.12 18 GLY B C 1
ATOM 2909 O O . GLY B 1 18 ? 15.602 27.156 -3.076 1 98.12 18 GLY B O 1
ATOM 2910 N N . ASP B 1 19 ? 14.773 27.453 -5.125 1 98.06 19 ASP B N 1
ATOM 2911 C CA . ASP B 1 19 ? 16.062 27.844 -5.695 1 98.06 19 ASP B CA 1
ATOM 2912 C C . ASP B 1 19 ? 16.594 29.109 -5.039 1 98.06 19 ASP B C 1
ATOM 2914 O O . ASP B 1 19 ? 17.766 29.203 -4.715 1 98.06 19 ASP B O 1
ATOM 2918 N N . LYS B 1 20 ? 15.727 30.078 -4.84 1 98 20 LYS B N 1
ATOM 2919 C CA . LYS B 1 20 ? 16.078 31.328 -4.18 1 98 20 LYS B CA 1
ATOM 2920 C C . LYS B 1 20 ? 16.578 31.078 -2.758 1 98 20 LYS B C 1
ATOM 2922 O O . LYS B 1 20 ? 17.594 31.641 -2.34 1 98 20 LYS B O 1
ATOM 2927 N N . ALA B 1 21 ? 15.867 30.281 -2.039 1 98.44 21 ALA B N 1
ATOM 2928 C CA . ALA B 1 21 ? 16.25 29.969 -0.666 1 98.44 21 ALA B CA 1
ATOM 2929 C C . ALA B 1 21 ? 17.594 29.25 -0.625 1 98.44 21 ALA B C 1
ATOM 2931 O O . ALA B 1 21 ? 18.422 29.5 0.265 1 98.44 21 ALA B O 1
ATOM 2932 N N . ARG B 1 22 ? 17.844 28.344 -1.563 1 98.19 22 ARG B N 1
ATOM 2933 C CA . ARG B 1 22 ? 19.094 27.578 -1.624 1 98.19 22 ARG B CA 1
ATOM 2934 C C . ARG B 1 22 ? 20.281 28.5 -1.92 1 98.19 22 ARG B C 1
ATOM 2936 O O . ARG B 1 22 ? 21.406 28.203 -1.518 1 98.19 22 ARG B O 1
ATOM 2943 N N . ALA B 1 23 ? 20.047 29.562 -2.623 1 97.94 23 ALA B N 1
ATOM 2944 C CA . ALA B 1 23 ? 21.094 30.516 -3.012 1 97.94 23 ALA B CA 1
ATOM 2945 C C . ALA B 1 23 ? 21.516 31.375 -1.834 1 97.94 23 ALA B C 1
ATOM 2947 O O . ALA B 1 23 ? 22.531 32.094 -1.902 1 97.94 23 ALA B O 1
ATOM 2948 N N . TYR B 1 24 ? 20.781 31.391 -0.783 1 97.56 24 TYR B N 1
ATOM 2949 C CA . TYR B 1 24 ? 21.156 32.156 0.412 1 97.56 24 TYR B CA 1
ATOM 2950 C C . TYR B 1 24 ? 22.516 31.703 0.932 1 97.56 24 TYR B C 1
ATOM 2952 O O . TYR B 1 24 ? 22.828 30.516 0.966 1 97.56 24 TYR B O 1
ATOM 2960 N N . PRO B 1 25 ? 23.484 32.562 1.245 1 95.44 25 PRO B N 1
ATOM 2961 C CA . PRO B 1 25 ? 24.844 32.188 1.652 1 95.44 25 PRO B CA 1
ATOM 2962 C C . PRO B 1 25 ? 24.875 31.156 2.773 1 95.44 25 PRO B C 1
ATOM 2964 O O . PRO B 1 25 ? 25.75 30.297 2.795 1 95.44 25 PRO B O 1
ATOM 2967 N N . GLY B 1 26 ? 23.938 31.172 3.627 1 95.44 26 GLY B N 1
ATOM 2968 C CA . GLY B 1 26 ? 23.875 30.203 4.707 1 95.44 26 GLY B CA 1
ATOM 2969 C C . GLY B 1 26 ? 23.109 28.938 4.336 1 95.44 26 GLY B C 1
ATOM 2970 O O . GLY B 1 26 ? 22.953 28.047 5.168 1 95.44 26 GLY B O 1
ATOM 2971 N N . GLY B 1 27 ? 22.75 28.75 3.086 1 97.5 27 GLY B N 1
ATOM 2972 C CA . GLY B 1 27 ? 22.016 27.578 2.623 1 97.5 27 GLY B CA 1
ATOM 2973 C C . GLY B 1 27 ? 20.547 27.609 3 1 97.5 27 GLY B C 1
ATOM 2974 O O . GLY B 1 27 ? 20.109 28.5 3.746 1 97.5 27 GLY B O 1
ATOM 2975 N N . ILE B 1 28 ? 19.797 26.625 2.6 1 98.44 28 ILE B N 1
ATOM 2976 C CA . ILE B 1 28 ? 18.344 26.609 2.746 1 98.44 28 ILE B CA 1
ATOM 2977 C C . ILE B 1 28 ? 17.969 26.047 4.117 1 98.44 28 ILE B C 1
ATOM 2979 O O . ILE B 1 28 ? 18.609 25.109 4.605 1 98.44 28 ILE B O 1
ATOM 2983 N N . VAL B 1 29 ? 17.031 26.625 4.785 1 98.56 29 VAL B N 1
ATOM 2984 C CA . VAL B 1 29 ? 16.219 26.016 5.828 1 98.56 29 VAL B CA 1
ATOM 2985 C C . VAL B 1 29 ? 14.828 25.703 5.27 1 98.56 29 VAL B C 1
ATOM 2987 O O . VAL B 1 29 ? 14 26.594 5.098 1 98.56 29 VAL B O 1
ATOM 2990 N N . ASP B 1 30 ? 14.578 24.438 4.98 1 98.19 30 ASP B N 1
ATOM 2991 C CA . ASP B 1 30 ? 13.336 24.031 4.34 1 98.19 30 ASP B CA 1
ATOM 2992 C C . ASP B 1 30 ? 12.273 23.672 5.379 1 98.19 30 ASP B C 1
ATOM 2994 O O . ASP B 1 30 ? 12.336 22.625 6.008 1 98.19 30 ASP B O 1
ATOM 2998 N N . LEU B 1 31 ? 11.336 24.516 5.555 1 98.5 31 LEU B N 1
ATOM 2999 C CA . LEU B 1 31 ? 10.211 24.328 6.469 1 98.5 31 LEU B CA 1
ATOM 3000 C C . LEU B 1 31 ? 8.898 24.219 5.703 1 98.5 31 LEU B C 1
ATOM 3002 O O . LEU B 1 31 ? 7.844 24.609 6.223 1 98.5 31 LEU B O 1
ATOM 3006 N N . SER B 1 32 ? 8.992 23.781 4.414 1 96.88 32 SER B N 1
ATOM 3007 C CA . SER B 1 32 ? 7.816 23.75 3.549 1 96.88 32 SER B CA 1
ATOM 3008 C C . SER B 1 32 ? 7.047 22.438 3.721 1 96.88 32 SER B C 1
ATOM 3010 O O . SER B 1 32 ? 5.855 22.375 3.414 1 96.88 32 SER B O 1
ATOM 3012 N N . ILE B 1 33 ? 7.688 21.344 4.16 1 91.81 33 ILE B N 1
ATOM 3013 C CA . ILE B 1 33 ? 7.055 20.031 4.191 1 91.81 33 ILE B CA 1
ATOM 3014 C C . ILE B 1 33 ? 7.012 19.516 5.625 1 91.81 33 ILE B C 1
ATOM 3016 O O . ILE B 1 33 ? 7.941 19.734 6.402 1 91.81 33 ILE B O 1
ATOM 3020 N N . GLY B 1 34 ? 5.93 18.875 5.949 1 93.31 34 GLY B N 1
ATOM 3021 C CA . GLY B 1 34 ? 5.746 18.297 7.27 1 93.31 34 GLY B CA 1
ATOM 3022 C C . GLY B 1 34 ? 6.312 16.891 7.387 1 93.31 34 GLY B C 1
ATOM 3023 O O . GLY B 1 34 ? 5.609 15.969 7.805 1 93.31 34 GLY B O 1
ATOM 3024 N N . THR B 1 35 ? 7.57 16.656 7.066 1 95.62 35 THR B N 1
ATOM 3025 C CA . THR B 1 35 ? 8.234 15.352 7.18 1 95.62 35 THR B CA 1
ATOM 3026 C C . THR B 1 35 ? 9.102 15.297 8.438 1 95.62 35 THR B C 1
ATOM 3028 O O . THR B 1 35 ? 10.008 16.109 8.602 1 95.62 35 THR B O 1
ATOM 3031 N N . PRO B 1 36 ? 8.859 14.312 9.305 1 97.38 36 PRO B N 1
ATOM 3032 C CA . PRO B 1 36 ? 9.695 14.195 10.508 1 97.38 36 PRO B CA 1
ATOM 3033 C C . PRO B 1 36 ? 11.172 13.984 10.188 1 97.38 36 PRO B C 1
ATOM 3035 O O . PRO B 1 36 ? 11.5 13.25 9.242 1 97.38 36 PRO B O 1
ATOM 3038 N N . VAL B 1 37 ? 12.008 14.625 10.992 1 97.38 37 VAL B N 1
ATOM 3039 C CA . VAL B 1 37 ? 13.438 14.531 10.734 1 97.38 37 VAL B CA 1
ATOM 3040 C C . VAL B 1 37 ? 14.133 13.836 11.898 1 97.38 37 VAL B C 1
ATOM 3042 O O . VAL B 1 37 ? 15.289 13.43 11.789 1 97.38 37 VAL B O 1
ATOM 3045 N N . ASP B 1 38 ? 13.438 13.812 13.039 1 98.31 38 ASP B N 1
ATOM 3046 C CA . ASP B 1 38 ? 14.023 13.156 14.203 1 98.31 38 ASP B CA 1
ATOM 3047 C C . ASP B 1 38 ? 13.992 11.633 14.055 1 98.31 38 ASP B C 1
ATOM 3049 O O . ASP B 1 38 ? 13.141 11.094 13.344 1 98.31 38 ASP B O 1
ATOM 3053 N N . SER B 1 39 ? 14.883 10.984 14.758 1 98.56 39 SER B N 1
ATOM 3054 C CA . SER B 1 39 ? 15.023 9.539 14.602 1 98.56 39 SER B CA 1
ATOM 3055 C C . SER B 1 39 ? 13.742 8.812 15 1 98.56 39 SER B C 1
ATOM 3057 O O . SER B 1 39 ? 13.047 9.227 15.93 1 98.56 39 SER B O 1
ATOM 3059 N N . THR B 1 40 ? 13.477 7.723 14.289 1 98.88 40 THR B N 1
ATOM 3060 C CA . THR B 1 40 ? 12.461 6.789 14.758 1 98.88 40 THR B CA 1
ATOM 3061 C C . THR B 1 40 ? 12.789 6.289 16.172 1 98.88 40 THR B C 1
ATOM 3063 O O . THR B 1 40 ? 13.938 5.973 16.469 1 98.88 40 THR B O 1
ATOM 3066 N N . PRO B 1 41 ? 11.766 6.27 17.031 1 98.81 41 PRO B N 1
ATOM 3067 C CA . PRO B 1 41 ? 12.047 5.82 18.391 1 98.81 41 PRO B CA 1
ATOM 3068 C C . PRO B 1 41 ? 12.711 4.449 18.438 1 98.81 41 PRO B C 1
ATOM 3070 O O . PRO B 1 41 ? 12.375 3.564 17.656 1 98.81 41 PRO B O 1
ATOM 3073 N N . GLU B 1 42 ? 13.586 4.277 19.438 1 98.69 42 GLU B N 1
ATOM 3074 C CA . GLU B 1 42 ? 14.375 3.053 19.547 1 98.69 42 GLU B CA 1
ATOM 3075 C C . GLU B 1 42 ? 13.477 1.83 19.703 1 98.69 42 GLU B C 1
ATOM 3077 O O . GLU B 1 42 ? 13.75 0.774 19.125 1 98.69 42 GLU B O 1
ATOM 3082 N N . VAL B 1 43 ? 12.383 1.884 20.469 1 98.81 43 VAL B N 1
ATOM 3083 C CA . VAL B 1 43 ? 11.484 0.757 20.688 1 98.81 43 VAL B CA 1
ATOM 3084 C C . VAL B 1 43 ? 10.875 0.324 19.359 1 98.81 43 VAL B C 1
ATOM 3086 O O . VAL B 1 43 ? 10.648 -0.867 19.125 1 98.81 43 VAL B O 1
ATOM 3089 N N . VAL B 1 44 ? 10.633 1.246 18.484 1 98.94 44 VAL B N 1
ATOM 3090 C CA . VAL B 1 44 ? 10.07 0.98 17.156 1 98.94 44 VAL B CA 1
ATOM 3091 C C . VAL B 1 44 ? 11.133 0.339 16.266 1 98.94 44 VAL B C 1
ATOM 3093 O O . VAL B 1 44 ? 10.859 -0.651 15.586 1 98.94 44 VAL B O 1
ATOM 3096 N N . GLN B 1 45 ? 12.359 0.925 16.281 1 98.94 45 GLN B N 1
ATOM 3097 C CA . GLN B 1 45 ? 13.453 0.364 15.484 1 98.94 45 GLN B CA 1
ATOM 3098 C C . GLN B 1 45 ? 13.727 -1.084 15.883 1 98.94 45 GLN B C 1
ATOM 3100 O O . GLN B 1 45 ? 13.938 -1.939 15.016 1 98.94 45 GLN B O 1
ATOM 3105 N N . GLU B 1 46 ? 13.719 -1.348 17.156 1 98.94 46 GLU B N 1
ATOM 3106 C CA . GLU B 1 46 ? 13.977 -2.697 17.656 1 98.94 46 GLU B CA 1
ATOM 3107 C C . GLU B 1 46 ? 12.922 -3.678 17.156 1 98.94 46 GLU B C 1
ATOM 3109 O O . GLU B 1 46 ? 13.242 -4.82 16.812 1 98.94 46 GLU B O 1
ATOM 3114 N N . ALA B 1 47 ? 11.656 -3.281 17.156 1 98.94 47 ALA B N 1
ATOM 3115 C CA . ALA B 1 47 ? 10.578 -4.125 16.641 1 98.94 47 ALA B CA 1
ATOM 3116 C C . ALA B 1 47 ? 10.797 -4.469 15.172 1 98.94 47 ALA B C 1
ATOM 3118 O O . ALA B 1 47 ? 10.562 -5.605 14.75 1 98.94 47 ALA B O 1
ATOM 3119 N N . VAL B 1 48 ? 11.242 -3.492 14.352 1 98.94 48 VAL B N 1
ATOM 3120 C CA . VAL B 1 48 ? 11.531 -3.73 12.945 1 98.94 48 VAL B CA 1
ATOM 3121 C C . VAL B 1 48 ? 12.656 -4.758 12.812 1 98.94 48 VAL B C 1
ATOM 3123 O O . VAL B 1 48 ? 12.539 -5.727 12.055 1 98.94 48 VAL B O 1
ATOM 3126 N N . ARG B 1 49 ? 13.719 -4.547 13.578 1 98.94 49 ARG B N 1
ATOM 3127 C CA . ARG B 1 49 ? 14.875 -5.438 13.516 1 98.94 49 ARG B CA 1
ATOM 3128 C C . ARG B 1 49 ? 14.484 -6.867 13.875 1 98.94 49 ARG B C 1
ATOM 3130 O O . ARG B 1 49 ? 14.906 -7.816 13.211 1 98.94 49 ARG B O 1
ATOM 3137 N N . LYS B 1 50 ? 13.641 -7.027 14.852 1 98.81 50 LYS B N 1
ATOM 3138 C CA . LYS B 1 50 ? 13.242 -8.344 15.344 1 98.81 50 LYS B CA 1
ATOM 3139 C C . LYS B 1 50 ? 12.336 -9.055 14.344 1 98.81 50 LYS B C 1
ATOM 3141 O O . LYS B 1 50 ? 12.25 -10.289 14.344 1 98.81 50 LYS B O 1
ATOM 3146 N N . ALA B 1 51 ? 11.719 -8.281 13.477 1 98.81 51 ALA B N 1
ATOM 3147 C CA . ALA B 1 51 ? 10.734 -8.844 12.562 1 98.81 51 ALA B CA 1
ATOM 3148 C C . ALA B 1 51 ? 11.281 -8.93 11.141 1 98.81 51 ALA B C 1
ATOM 3150 O O . ALA B 1 51 ? 10.523 -9.008 10.172 1 98.81 51 ALA B O 1
ATOM 3151 N N . ALA B 1 52 ? 12.609 -8.93 11.023 1 98.81 52 ALA B N 1
ATOM 3152 C CA . ALA B 1 52 ? 13.25 -8.875 9.711 1 98.81 52 ALA B CA 1
ATOM 3153 C C . ALA B 1 52 ? 12.992 -10.156 8.922 1 98.81 52 ALA B C 1
ATOM 3155 O O . ALA B 1 52 ? 12.992 -10.148 7.691 1 98.81 52 ALA B O 1
ATOM 3156 N N . ASP B 1 53 ? 12.859 -11.344 9.57 1 98.81 53 ASP B N 1
ATOM 3157 C CA . ASP B 1 53 ? 12.469 -12.578 8.898 1 98.81 53 ASP B CA 1
ATOM 3158 C C . ASP B 1 53 ? 10.953 -12.625 8.68 1 98.81 53 ASP B C 1
ATOM 3160 O O . ASP B 1 53 ? 10.195 -12.914 9.609 1 98.81 53 ASP B O 1
ATOM 3164 N N . ALA B 1 54 ? 10.539 -12.336 7.453 1 98.5 54 ALA B N 1
ATOM 3165 C CA . ALA B 1 54 ? 9.117 -12.195 7.129 1 98.5 54 ALA B CA 1
ATOM 3166 C C . ALA B 1 54 ? 8.781 -12.93 5.836 1 98.5 54 ALA B C 1
ATOM 3168 O O . ALA B 1 54 ? 8.383 -12.305 4.848 1 98.5 54 ALA B O 1
ATOM 3169 N N . PRO B 1 55 ? 8.828 -14.234 5.82 1 97.94 55 PRO B N 1
ATOM 3170 C CA . PRO B 1 55 ? 8.68 -15 4.574 1 97.94 55 PRO B CA 1
ATOM 3171 C C . PRO B 1 55 ? 7.227 -15.094 4.117 1 97.94 55 PRO B C 1
ATOM 3173 O O . PRO B 1 55 ? 6.957 -15.133 2.912 1 97.94 55 PRO B O 1
ATOM 3176 N N . GLY B 1 56 ? 6.219 -15.172 5.055 1 97 56 GLY B N 1
ATOM 3177 C CA . GLY B 1 56 ? 4.828 -15.383 4.699 1 97 56 GLY B CA 1
ATOM 3178 C C . GLY B 1 56 ? 4.016 -14.102 4.672 1 97 56 GLY B C 1
ATOM 3179 O O . GLY B 1 56 ? 4.434 -13.086 5.227 1 97 56 GLY B O 1
ATOM 3180 N N . TYR B 1 57 ? 2.861 -14.156 4 1 96.31 57 TYR B N 1
ATOM 3181 C CA . TYR B 1 57 ? 1.975 -13 3.902 1 96.31 57 TYR B CA 1
ATOM 3182 C C . TYR B 1 57 ? 1.324 -12.695 5.246 1 96.31 57 TYR B C 1
ATOM 3184 O O . TYR B 1 57 ? 0.814 -13.602 5.914 1 96.31 57 TYR B O 1
ATOM 3192 N N . PRO B 1 58 ? 1.338 -11.406 5.648 1 95.75 58 PRO B N 1
ATOM 3193 C CA . PRO B 1 58 ? 0.523 -11.047 6.809 1 95.75 58 PRO B CA 1
ATOM 3194 C C . PRO B 1 58 ? -0.961 -10.914 6.473 1 95.75 58 PRO B C 1
ATOM 3196 O O . PRO B 1 58 ? -1.317 -10.695 5.312 1 95.75 58 PRO B O 1
ATOM 3199 N N . PRO B 1 59 ? -1.807 -11.141 7.484 1 94.62 59 PRO B N 1
ATOM 3200 C CA . PRO B 1 59 ? -3.225 -10.906 7.199 1 94.62 59 PRO B CA 1
ATOM 3201 C C . PRO B 1 59 ? -3.537 -9.43 6.953 1 94.62 59 PRO B C 1
ATOM 3203 O O . PRO B 1 59 ? -2.955 -8.555 7.602 1 94.62 59 PRO B O 1
ATOM 3206 N N . THR B 1 60 ? -4.496 -9.141 6.102 1 94.94 60 THR B N 1
ATOM 3207 C CA . THR B 1 60 ? -4.938 -7.785 5.801 1 94.94 60 THR B CA 1
ATOM 3208 C C . THR B 1 60 ? -5.453 -7.098 7.062 1 94.94 60 THR B C 1
ATOM 3210 O O . THR B 1 60 ? -5.219 -5.902 7.266 1 94.94 60 THR B O 1
ATOM 3213 N N . ILE B 1 61 ? -6.094 -7.824 7.984 1 97.31 61 ILE B N 1
ATOM 3214 C CA . ILE B 1 61 ? -6.723 -7.27 9.18 1 97.31 61 ILE B CA 1
ATOM 3215 C C . ILE B 1 61 ? -5.66 -7.004 10.242 1 97.31 61 ILE B C 1
ATOM 3217 O O . ILE B 1 61 ? -5.949 -6.398 11.273 1 97.31 61 ILE B O 1
ATOM 3221 N N . GLY B 1 62 ? -4.438 -7.383 9.984 1 97.75 62 GLY B N 1
ATOM 3222 C CA . GLY B 1 62 ? -3.393 -7.305 10.992 1 97.75 62 GLY B CA 1
ATOM 3223 C C . GLY B 1 62 ? -3.27 -8.57 11.82 1 97.75 62 GLY B C 1
ATOM 3224 O O . GLY B 1 62 ? -4.262 -9.266 12.047 1 97.75 62 GLY B O 1
ATOM 3225 N N . ILE B 1 63 ? -2.043 -8.82 12.266 1 98 63 ILE B N 1
ATOM 3226 C CA . ILE B 1 63 ? -1.83 -9.945 13.172 1 98 63 ILE B CA 1
ATOM 3227 C C . ILE B 1 63 ? -2.578 -9.711 14.477 1 98 63 ILE B C 1
ATOM 3229 O O . ILE B 1 63 ? -2.84 -8.562 14.852 1 98 63 ILE B O 1
ATOM 3233 N N . PRO B 1 64 ? -2.895 -10.758 15.172 1 97.62 64 PRO B N 1
ATOM 3234 C CA . PRO B 1 64 ? -3.76 -10.625 16.344 1 97.62 64 PRO B CA 1
ATOM 3235 C C . PRO B 1 64 ? -3.209 -9.641 17.375 1 97.62 64 PRO B C 1
ATOM 3237 O O . PRO B 1 64 ? -3.941 -8.773 17.859 1 97.62 64 PRO B O 1
ATOM 3240 N N . PRO B 1 65 ? -1.913 -9.648 17.688 1 98.56 65 PRO B N 1
ATOM 3241 C CA . PRO B 1 65 ? -1.413 -8.688 18.672 1 98.56 65 PRO B CA 1
ATOM 3242 C C . PRO B 1 65 ? -1.562 -7.242 18.219 1 98.56 65 PRO B C 1
ATOM 3244 O O . PRO B 1 65 ? -1.743 -6.344 19.031 1 98.56 65 PRO B O 1
ATOM 3247 N N . LEU B 1 66 ? -1.518 -7 16.906 1 98.75 66 LEU B N 1
ATOM 3248 C CA . LEU B 1 66 ? -1.685 -5.637 16.406 1 98.75 66 LEU B CA 1
ATOM 3249 C C . LEU B 1 66 ? -3.113 -5.152 16.625 1 98.75 66 LEU B C 1
ATOM 3251 O O . LEU B 1 66 ? -3.328 -4.031 17.094 1 98.75 66 LEU B O 1
ATOM 3255 N N . ARG B 1 67 ? -4.082 -5.93 16.281 1 98.25 67 ARG B N 1
ATOM 3256 C CA . ARG B 1 67 ? -5.48 -5.547 16.453 1 98.25 67 ARG B CA 1
ATOM 3257 C C . ARG B 1 67 ? -5.793 -5.223 17.906 1 98.25 67 ARG B C 1
ATOM 3259 O O . ARG B 1 67 ? -6.469 -4.234 18.188 1 98.25 67 ARG B O 1
ATOM 3266 N N . SER B 1 68 ? -5.242 -6.074 18.797 1 98.5 68 SER B N 1
ATOM 3267 C CA . SER B 1 68 ? -5.422 -5.82 20.234 1 98.5 68 SER B CA 1
ATOM 3268 C C . SER B 1 68 ? -4.758 -4.512 20.641 1 98.5 68 SER B C 1
ATOM 3270 O O . SER B 1 68 ? -5.332 -3.734 21.406 1 98.5 68 SER B O 1
ATOM 3272 N N . ALA B 1 69 ? -3.578 -4.301 20.125 1 98.56 69 ALA B N 1
ATOM 3273 C CA . ALA B 1 69 ? -2.832 -3.092 20.453 1 98.56 69 ALA B CA 1
ATOM 3274 C C . ALA B 1 69 ? -3.574 -1.842 20 1 98.56 69 ALA B C 1
ATOM 3276 O O . ALA B 1 69 ? -3.57 -0.82 20.688 1 98.56 69 ALA B O 1
ATOM 3277 N N . LEU B 1 70 ? -4.18 -1.9 18.844 1 98.56 70 LEU B N 1
ATOM 3278 C CA . LEU B 1 70 ? -4.902 -0.757 18.297 1 98.56 70 LEU B CA 1
ATOM 3279 C C . LEU B 1 70 ? -6.105 -0.406 19.156 1 98.56 70 LEU B C 1
ATOM 3281 O O . LEU B 1 70 ? -6.324 0.764 19.484 1 98.56 70 LEU B O 1
ATOM 3285 N N . VAL B 1 71 ? -6.848 -1.415 19.547 1 98.69 71 VAL B N 1
ATOM 3286 C CA . VAL B 1 71 ? -8.039 -1.209 20.359 1 98.69 71 VAL B CA 1
ATOM 3287 C C . VAL B 1 71 ? -7.633 -0.647 21.719 1 98.69 71 VAL B C 1
ATOM 3289 O O . VAL B 1 71 ? -8.219 0.327 22.203 1 98.69 71 VAL B O 1
ATOM 3292 N N . GLU B 1 72 ? -6.637 -1.252 22.312 1 98.38 72 GLU B N 1
ATOM 3293 C CA . GLU B 1 72 ? -6.164 -0.817 23.625 1 98.38 72 GLU B CA 1
ATOM 3294 C C . GLU B 1 72 ? -5.656 0.621 23.578 1 98.38 72 GLU B C 1
ATOM 3296 O O . GLU B 1 72 ? -5.953 1.418 24.469 1 98.38 72 GLU B O 1
ATOM 3301 N N . ALA B 1 73 ? -4.879 0.935 22.594 1 97.62 73 ALA B N 1
ATOM 3302 C CA . ALA B 1 73 ? -4.328 2.279 22.453 1 97.62 73 ALA B CA 1
ATOM 3303 C C . ALA B 1 73 ? -5.434 3.311 22.266 1 97.62 73 ALA B C 1
ATOM 3305 O O . ALA B 1 73 ? -5.379 4.402 22.844 1 97.62 73 ALA B O 1
ATOM 3306 N N . ALA B 1 74 ? -6.461 2.994 21.438 1 98.19 74 ALA B N 1
ATOM 3307 C CA . ALA B 1 74 ? -7.57 3.912 21.203 1 98.19 74 ALA B CA 1
ATOM 3308 C C . ALA B 1 74 ? -8.289 4.266 22.5 1 98.19 74 ALA B C 1
ATOM 3310 O O . ALA B 1 74 ? -8.664 5.422 22.719 1 98.19 74 ALA B O 1
ATOM 3311 N N . GLU B 1 75 ? -8.438 3.283 23.281 1 98.19 75 GLU B N 1
ATOM 3312 C CA . GLU B 1 75 ? -9.094 3.518 24.562 1 98.19 75 GLU B CA 1
ATOM 3313 C C . GLU B 1 75 ? -8.195 4.297 25.516 1 98.19 75 GLU B C 1
ATOM 3315 O O . GLU B 1 75 ? -8.617 5.281 26.125 1 98.19 75 GLU B O 1
ATOM 3320 N N . ARG B 1 76 ? -6.996 3.895 25.656 1 96.88 76 ARG B N 1
ATOM 3321 C CA . ARG B 1 76 ? -6.055 4.469 26.609 1 96.88 76 ARG B CA 1
ATOM 3322 C C . ARG B 1 76 ? -5.691 5.898 26.234 1 96.88 76 ARG B C 1
ATOM 3324 O O . ARG B 1 76 ? -5.656 6.785 27.094 1 96.88 76 ARG B O 1
ATOM 3331 N N . LEU B 1 77 ? -5.469 6.133 24.984 1 94.88 77 LEU B N 1
ATOM 3332 C CA . LEU B 1 77 ? -4.922 7.406 24.531 1 94.88 77 LEU B CA 1
ATOM 3333 C C . LEU B 1 77 ? -6.035 8.398 24.219 1 94.88 77 LEU B C 1
ATOM 3335 O O . LEU B 1 77 ? -5.898 9.594 24.484 1 94.88 77 LEU B O 1
ATOM 3339 N N . TYR B 1 78 ? -7.16 7.91 23.703 1 96.62 78 TYR B N 1
ATOM 3340 C CA . TYR B 1 78 ? -8.133 8.836 23.141 1 96.62 78 TYR B CA 1
ATOM 3341 C C . TYR B 1 78 ? -9.492 8.695 23.812 1 96.62 78 TYR B C 1
ATOM 3343 O O . TYR B 1 78 ? -10.453 9.375 23.438 1 96.62 78 TYR B O 1
ATOM 3351 N N . GLY B 1 79 ? -9.578 7.762 24.781 1 97.5 79 GLY B N 1
ATOM 3352 C CA . GLY B 1 79 ? -10.812 7.594 25.531 1 97.5 79 GLY B CA 1
ATOM 3353 C C . GLY B 1 79 ? -11.93 6.992 24.703 1 97.5 79 GLY B C 1
ATOM 3354 O O . GLY B 1 79 ? -13.109 7.164 25.016 1 97.5 79 GLY B O 1
ATOM 3355 N N . ILE B 1 80 ? -11.609 6.359 23.625 1 98.38 80 ILE B N 1
ATOM 3356 C CA . ILE B 1 80 ? -12.602 5.73 22.766 1 98.38 80 ILE B CA 1
ATOM 3357 C C . ILE B 1 80 ? -13.023 4.387 23.359 1 98.38 80 ILE B C 1
ATOM 3359 O O . ILE B 1 80 ? -12.25 3.42 23.312 1 98.38 80 ILE B O 1
ATOM 3363 N N . THR B 1 81 ? -14.18 4.309 23.875 1 98.19 81 THR B N 1
ATOM 3364 C CA . THR B 1 81 ? -14.664 3.096 24.516 1 98.19 81 THR B CA 1
ATOM 3365 C C . THR B 1 81 ? -15.562 2.301 23.578 1 98.19 81 THR B C 1
ATOM 3367 O O . THR B 1 81 ? -16.109 2.854 22.625 1 98.19 81 THR B O 1
ATOM 3370 N N . GLY B 1 82 ? -15.633 1.004 23.797 1 97.88 82 GLY B N 1
ATOM 3371 C CA . GLY B 1 82 ? -16.562 0.168 23.062 1 97.88 82 GLY B CA 1
ATOM 3372 C C . GLY B 1 82 ? -16.016 -0.355 21.75 1 97.88 82 GLY B C 1
ATOM 3373 O O . GLY B 1 82 ? -16.672 -1.111 21.047 1 97.88 82 GLY B O 1
ATOM 3374 N N . LEU B 1 83 ? -14.812 -0.015 21.406 1 98.06 83 LEU B N 1
ATOM 3375 C CA . LEU B 1 83 ? -14.172 -0.53 20.203 1 98.06 83 LEU B CA 1
ATOM 3376 C C . LEU B 1 83 ? -13.836 -2.008 20.359 1 98.06 83 LEU B C 1
ATOM 3378 O O . LEU B 1 83 ? -13.359 -2.434 21.422 1 98.06 83 LEU B O 1
ATOM 3382 N N . THR B 1 84 ? -14.141 -2.799 19.422 1 98.44 84 THR B N 1
ATOM 3383 C CA . THR B 1 84 ? -13.703 -4.188 19.328 1 98.44 84 THR B CA 1
ATOM 3384 C C . THR B 1 84 ? -12.742 -4.371 18.156 1 98.44 84 THR B C 1
ATOM 3386 O O . THR B 1 84 ? -12.562 -3.461 17.344 1 98.44 84 THR B O 1
ATOM 3389 N N . GLU B 1 85 ? -12.109 -5.488 18.094 1 98.31 85 GLU B N 1
ATOM 3390 C CA . GLU B 1 85 ? -11.039 -5.73 17.125 1 98.31 85 GLU B CA 1
ATOM 3391 C C . GLU B 1 85 ? -11.57 -5.719 15.695 1 98.31 85 GLU B C 1
ATOM 3393 O O . GLU B 1 85 ? -10.812 -5.469 14.758 1 98.31 85 GLU B O 1
ATOM 3398 N N . ASP B 1 86 ? -12.836 -6.008 15.484 1 98.06 86 ASP B N 1
ATOM 3399 C CA . ASP B 1 86 ? -13.406 -5.996 14.148 1 98.06 86 ASP B CA 1
ATOM 3400 C C . ASP B 1 86 ? -13.75 -4.574 13.711 1 98.06 86 ASP B C 1
ATOM 3402 O O . ASP B 1 86 ? -14.25 -4.363 12.602 1 98.06 86 ASP B O 1
ATOM 3406 N N . MET B 1 87 ? -13.43 -3.572 14.602 1 98.81 87 MET B N 1
ATOM 3407 C CA . MET B 1 87 ? -13.719 -2.174 14.305 1 98.81 87 MET B CA 1
ATOM 3408 C C . MET B 1 87 ? -12.438 -1.405 13.992 1 98.81 87 MET B C 1
ATOM 3410 O O . MET B 1 87 ? -12.445 -0.173 13.953 1 98.81 87 MET B O 1
ATOM 3414 N N . VAL B 1 88 ? -11.328 -2.129 13.867 1 98.81 88 VAL B N 1
ATOM 3415 C CA . VAL B 1 88 ? -10.055 -1.499 13.531 1 98.81 88 VAL B CA 1
ATOM 3416 C C . VAL B 1 88 ? -9.438 -2.201 12.32 1 98.81 88 VAL B C 1
ATOM 3418 O O . VAL B 1 88 ? -9.609 -3.41 12.148 1 98.81 88 VAL B O 1
ATOM 3421 N N . LEU B 1 89 ? -8.766 -1.484 11.477 1 98.81 89 LEU B N 1
ATOM 3422 C CA . LEU B 1 89 ? -8.094 -1.988 10.289 1 98.81 89 LEU B CA 1
ATOM 3423 C C . LEU B 1 89 ? -6.777 -1.251 10.055 1 98.81 89 LEU B C 1
ATOM 3425 O O . LEU B 1 89 ? -6.773 -0.038 9.836 1 98.81 89 LEU B O 1
ATOM 3429 N N . PRO B 1 90 ? -5.582 -1.967 10.172 1 98.75 90 PRO B N 1
ATOM 3430 C CA . PRO B 1 90 ? -4.312 -1.315 9.844 1 98.75 90 PRO B CA 1
ATOM 3431 C C . PRO B 1 90 ? -4.203 -0.947 8.367 1 98.75 90 PRO B C 1
ATOM 3433 O O . PRO B 1 90 ? -4.758 -1.641 7.508 1 98.75 90 PRO B O 1
ATOM 3436 N N . VAL B 1 91 ? -3.531 0.102 8.086 1 98.38 91 VAL B N 1
ATOM 3437 C CA . VAL B 1 91 ? -3.361 0.557 6.711 1 98.38 91 VAL B CA 1
ATOM 3438 C C . VAL B 1 91 ? -1.9 0.928 6.469 1 98.38 91 VAL B C 1
ATOM 3440 O O . VAL B 1 91 ? -1.142 1.144 7.418 1 98.38 91 VAL B O 1
ATOM 3443 N N . ILE B 1 92 ? -1.433 0.934 5.25 1 95.88 92 ILE B N 1
ATOM 3444 C CA . ILE B 1 92 ? -0.052 1.176 4.844 1 95.88 92 ILE B CA 1
ATOM 3445 C C . ILE B 1 92 ? 0.147 2.66 4.547 1 95.88 92 ILE B C 1
ATOM 3447 O O . ILE B 1 92 ? 0.281 3.055 3.387 1 95.88 92 ILE B O 1
ATOM 3451 N N . GLY B 1 93 ? 0.244 3.465 5.578 1 94.62 93 GLY B N 1
ATOM 3452 C CA . GLY B 1 93 ? 0.19 4.914 5.477 1 94.62 93 GLY B CA 1
ATOM 3453 C C . GLY B 1 93 ? -1.217 5.449 5.281 1 94.62 93 GLY B C 1
ATOM 3454 O O . GLY B 1 93 ? -2.021 4.844 4.566 1 94.62 93 GLY B O 1
ATOM 3455 N N . THR B 1 94 ? -1.482 6.559 5.895 1 97.88 94 THR B N 1
ATOM 3456 C CA . THR B 1 94 ? -2.863 7.027 5.879 1 97.88 94 THR B CA 1
ATOM 3457 C C . THR B 1 94 ? -3.133 7.875 4.641 1 97.88 94 THR B C 1
ATOM 3459 O O . THR B 1 94 ? -4.285 8.055 4.242 1 97.88 94 THR B O 1
ATOM 3462 N N . LYS B 1 95 ? -2.078 8.406 3.979 1 97.44 95 LYS B N 1
ATOM 3463 C CA . LYS B 1 95 ? -2.334 9.094 2.715 1 97.44 95 LYS B CA 1
ATOM 3464 C C . LYS B 1 95 ? -2.945 8.148 1.688 1 97.44 95 LYS B C 1
ATOM 3466 O O . LYS B 1 95 ? -3.895 8.508 0.989 1 97.44 95 LYS B O 1
ATOM 3471 N N . GLU B 1 96 ? -2.375 6.926 1.596 1 97.44 96 GLU B N 1
ATOM 3472 C CA . GLU B 1 96 ? -2.934 5.906 0.713 1 97.44 96 GLU B CA 1
ATOM 3473 C C . GLU B 1 96 ? -4.402 5.648 1.031 1 97.44 96 GLU B C 1
ATOM 3475 O O . GLU B 1 96 ? -5.242 5.605 0.127 1 97.44 96 GLU B O 1
ATOM 3480 N N . PHE B 1 97 ? -4.715 5.48 2.299 1 98.62 97 PHE B N 1
ATOM 3481 C CA . PHE B 1 97 ? -6.078 5.184 2.719 1 98.62 97 PHE B CA 1
ATOM 3482 C C . PHE B 1 97 ? -7.012 6.344 2.396 1 98.62 97 PHE B C 1
ATOM 3484 O O . PHE B 1 97 ? -8.078 6.148 1.81 1 98.62 97 PHE B O 1
ATOM 3491 N N . ILE B 1 98 ? -6.578 7.562 2.783 1 98.75 98 ILE B N 1
ATOM 3492 C CA . ILE B 1 98 ? -7.375 8.758 2.531 1 98.75 98 ILE B CA 1
ATOM 3493 C C . ILE B 1 98 ? -7.594 8.93 1.03 1 98.75 98 ILE B C 1
ATOM 3495 O O . ILE B 1 98 ? -8.719 9.172 0.582 1 98.75 98 ILE B O 1
ATOM 3499 N N . GLY B 1 99 ? -6.574 8.789 0.281 1 97.94 99 GLY B N 1
ATOM 3500 C CA . GLY B 1 99 ? -6.629 8.977 -1.16 1 97.94 99 GLY B CA 1
ATOM 3501 C C . GLY B 1 99 ? -7.539 7.988 -1.857 1 97.94 99 GLY B C 1
ATOM 3502 O O . GLY B 1 99 ? -8.086 8.281 -2.924 1 97.94 99 GLY B O 1
ATOM 3503 N N . THR B 1 100 ? -7.777 6.797 -1.232 1 98 100 THR B N 1
ATOM 3504 C CA . THR B 1 100 ? -8.516 5.75 -1.932 1 98 100 THR B CA 1
ATOM 3505 C C . THR B 1 100 ? -9.867 5.504 -1.263 1 98 100 THR B C 1
ATOM 3507 O O . THR B 1 100 ? -10.703 4.758 -1.785 1 98 100 THR B O 1
ATOM 3510 N N . LEU B 1 101 ? -10.141 6.125 -0.148 1 98.62 101 LEU B N 1
ATOM 3511 C CA . LEU B 1 101 ? -11.305 5.809 0.671 1 98.62 101 LEU B CA 1
ATOM 3512 C C . LEU B 1 101 ? -12.594 5.945 -0.136 1 98.62 101 LEU B C 1
ATOM 3514 O O . LEU B 1 101 ? -13.414 5.031 -0.157 1 98.62 101 LEU B O 1
ATOM 3518 N N . PRO B 1 102 ? -12.82 7.09 -0.911 1 98.19 102 PRO B N 1
ATOM 3519 C CA . PRO B 1 102 ? -14.07 7.172 -1.674 1 98.19 102 PRO B CA 1
ATOM 3520 C C . PRO B 1 102 ? -14.234 6.008 -2.65 1 98.19 102 PRO B C 1
ATOM 3522 O O . PRO B 1 102 ? -15.312 5.41 -2.721 1 98.19 102 PRO B O 1
ATOM 3525 N N . THR B 1 103 ? -13.141 5.66 -3.336 1 96.88 103 THR B N 1
ATOM 3526 C CA . THR B 1 103 ? -13.18 4.578 -4.316 1 96.88 103 THR B CA 1
ATOM 3527 C C . THR B 1 103 ? -13.492 3.248 -3.637 1 96.88 103 THR B C 1
ATOM 3529 O O . THR B 1 103 ? -14.297 2.463 -4.137 1 96.88 103 THR B O 1
ATOM 3532 N N . LEU B 1 104 ? -12.875 2.973 -2.506 1 97.56 104 LEU B N 1
ATOM 3533 C CA . LEU B 1 104 ? -13.062 1.724 -1.775 1 97.56 104 LEU B CA 1
ATOM 3534 C C . LEU B 1 104 ? -14.492 1.611 -1.249 1 97.56 104 LEU B C 1
ATOM 3536 O O . LEU B 1 104 ? -14.977 0.507 -1.002 1 97.56 104 LEU B O 1
ATOM 3540 N N . LEU B 1 105 ? -15.109 2.742 -1.058 1 97.5 105 LEU B N 1
ATOM 3541 C CA . LEU B 1 105 ? -16.469 2.76 -0.531 1 97.5 105 LEU B CA 1
ATOM 3542 C C . LEU B 1 105 ? -17.484 2.766 -1.664 1 97.5 105 LEU B C 1
ATOM 3544 O O . LEU B 1 105 ? -18.703 2.818 -1.417 1 97.5 105 LEU B O 1
ATOM 3548 N N . GLY B 1 106 ? -17.062 2.797 -2.916 1 95.38 106 GLY B N 1
ATOM 3549 C CA . GLY B 1 106 ? -17.969 2.773 -4.059 1 95.38 106 GLY B CA 1
ATOM 3550 C C . GLY B 1 106 ? -18.531 4.141 -4.406 1 95.38 106 GLY B C 1
ATOM 3551 O O . GLY B 1 106 ? -19.531 4.246 -5.105 1 95.38 106 GLY B O 1
ATOM 3552 N N . ILE B 1 107 ? -17.938 5.195 -3.799 1 96.81 107 ILE B N 1
ATOM 3553 C CA . ILE B 1 107 ? -18.297 6.57 -4.148 1 96.81 107 ILE B CA 1
ATOM 3554 C C . ILE B 1 107 ? -17.719 6.91 -5.523 1 96.81 107 ILE B C 1
ATOM 3556 O O . ILE B 1 107 ? -16.594 6.547 -5.844 1 96.81 107 ILE B O 1
ATOM 3560 N N . GLY B 1 108 ? -18.469 7.602 -6.352 1 94.69 108 GLY B N 1
ATOM 3561 C CA . GLY B 1 108 ? -18.031 7.883 -7.715 1 94.69 108 GLY B CA 1
ATOM 3562 C C . GLY B 1 108 ? -18.844 8.977 -8.383 1 94.69 108 GLY B C 1
ATOM 3563 O O . GLY B 1 108 ? -19.281 9.922 -7.723 1 94.69 108 GLY B O 1
ATOM 3564 N N . ALA B 1 109 ? -18.938 8.828 -9.734 1 92.88 109 ALA B N 1
ATOM 3565 C CA . ALA B 1 109 ? -19.641 9.82 -10.539 1 92.88 109 ALA B CA 1
ATOM 3566 C C . ALA B 1 109 ? -21.047 10.07 -10 1 92.88 109 ALA B C 1
ATOM 3568 O O . ALA B 1 109 ? -21.797 9.125 -9.742 1 92.88 109 ALA B O 1
ATOM 3569 N N . GLY B 1 110 ? -21.359 11.328 -9.805 1 94.69 110 GLY B N 1
ATOM 3570 C CA . GLY B 1 110 ? -22.672 11.703 -9.305 1 94.69 110 GLY B CA 1
ATOM 3571 C C . GLY B 1 110 ? -22.703 11.922 -7.801 1 94.69 110 GLY B C 1
ATOM 3572 O O . GLY B 1 110 ? -23.656 12.484 -7.266 1 94.69 110 GLY B O 1
ATOM 3573 N N . ASP B 1 111 ? -21.672 11.469 -7.133 1 96.75 111 ASP B N 1
ATOM 3574 C CA . ASP B 1 111 ? -21.594 11.648 -5.688 1 96.75 111 ASP B CA 1
ATOM 3575 C C . ASP B 1 111 ? -20.797 12.906 -5.332 1 96.75 111 ASP B C 1
ATOM 3577 O O . ASP B 1 111 ? -20.062 13.43 -6.164 1 96.75 111 ASP B O 1
ATOM 3581 N N . THR B 1 112 ? -21.031 13.352 -4.102 1 96.94 112 THR B N 1
ATOM 3582 C CA . THR B 1 112 ? -20.359 14.539 -3.598 1 96.94 112 THR B CA 1
ATOM 3583 C C . THR B 1 112 ? -19.578 14.219 -2.324 1 96.94 112 THR B C 1
ATOM 3585 O O . THR B 1 112 ? -20.078 13.508 -1.449 1 96.94 112 THR B O 1
ATOM 3588 N N . VAL B 1 113 ? -18.359 14.68 -2.287 1 97.88 113 VAL B N 1
ATOM 3589 C CA . VAL B 1 113 ? -17.5 14.609 -1.104 1 97.88 113 VAL B CA 1
ATOM 3590 C C . VAL B 1 113 ? -17.297 16.016 -0.533 1 97.88 113 VAL B C 1
ATOM 3592 O O . VAL B 1 113 ? -16.844 16.906 -1.239 1 97.88 113 VAL B O 1
ATOM 3595 N N . MET B 1 114 ? -17.672 16.203 0.719 1 98 114 MET B N 1
ATOM 3596 C CA . MET B 1 114 ? -17.453 17.484 1.379 1 98 114 MET B CA 1
ATOM 3597 C C . MET B 1 114 ? -16.094 17.516 2.064 1 98 114 MET B C 1
ATOM 3599 O O . MET B 1 114 ? -15.734 16.578 2.789 1 98 114 MET B O 1
ATOM 3603 N N . ILE B 1 115 ? -15.305 18.562 1.802 1 97.62 115 ILE B N 1
ATOM 3604 C CA . ILE B 1 115 ? -14 18.75 2.418 1 97.62 115 ILE B CA 1
ATOM 3605 C C . ILE B 1 115 ? -13.938 20.109 3.109 1 97.62 115 ILE B C 1
ATOM 3607 O O . ILE B 1 115 ? -14.711 21.016 2.777 1 97.62 115 ILE B O 1
ATOM 3611 N N . PRO B 1 116 ? -13.031 20.281 4.109 1 97.31 116 PRO B N 1
ATOM 3612 C CA . PRO B 1 116 ? -12.883 21.594 4.727 1 97.31 116 PRO B CA 1
ATOM 3613 C C . PRO B 1 116 ? -12.461 22.672 3.723 1 97.31 116 PRO B C 1
ATOM 3615 O O . PRO B 1 116 ? -11.82 22.375 2.717 1 97.31 116 PRO B O 1
ATOM 3618 N N . GLU B 1 117 ? -12.781 23.953 4.016 1 96.19 117 GLU B N 1
ATOM 3619 C CA . GLU B 1 117 ? -12.422 25.078 3.158 1 96.19 117 GLU B CA 1
ATOM 3620 C C . GLU B 1 117 ? -10.906 25.219 3.047 1 96.19 117 GLU B C 1
ATOM 3622 O O . GLU B 1 117 ? -10.391 25.562 1.982 1 96.19 117 GLU B O 1
ATOM 3627 N N . LEU B 1 118 ? -10.227 25.078 4.121 1 97 118 LEU B N 1
ATOM 3628 C CA . LEU B 1 118 ? -8.781 24.875 4.164 1 97 118 LEU B CA 1
ATOM 3629 C C . LEU B 1 118 ? -8.453 23.422 4.5 1 97 118 LEU B C 1
ATOM 3631 O O . LEU B 1 118 ? -8.742 22.953 5.602 1 97 118 LEU B O 1
ATOM 3635 N N . ALA B 1 119 ? -7.898 22.75 3.484 1 96.44 119 ALA B N 1
ATOM 3636 C CA . ALA B 1 119 ? -7.883 21.297 3.635 1 96.44 119 ALA B CA 1
ATOM 3637 C C . ALA B 1 119 ? -6.543 20.719 3.189 1 96.44 119 ALA B C 1
ATOM 3639 O O . ALA B 1 119 ? -5.895 21.25 2.289 1 96.44 119 ALA B O 1
ATOM 3640 N N . TYR B 1 120 ? -6.141 19.625 3.873 1 96.19 120 TYR B N 1
ATOM 3641 C CA . TYR B 1 120 ? -5.152 18.734 3.289 1 96.19 120 TYR B CA 1
ATOM 3642 C C . TYR B 1 120 ? -5.527 18.359 1.861 1 96.19 120 TYR B C 1
ATOM 3644 O O . TYR B 1 120 ? -6.629 17.859 1.613 1 96.19 120 TYR B O 1
ATOM 3652 N N . PRO B 1 121 ? -4.664 18.516 0.883 1 94.94 121 PRO B N 1
ATOM 3653 C CA . PRO B 1 121 ? -5.027 18.438 -0.534 1 94.94 121 PRO B CA 1
ATOM 3654 C C . PRO B 1 121 ? -5.504 17.047 -0.945 1 94.94 121 PRO B C 1
ATOM 3656 O O . PRO B 1 121 ? -6.293 16.906 -1.882 1 94.94 121 PRO B O 1
ATOM 3659 N N . THR B 1 122 ? -5.09 15.992 -0.256 1 96.75 122 THR B N 1
ATOM 3660 C CA . THR B 1 122 ? -5.387 14.617 -0.643 1 96.75 122 THR B CA 1
ATOM 3661 C C . THR B 1 122 ? -6.887 14.344 -0.575 1 96.75 122 THR B C 1
ATOM 3663 O O . THR B 1 122 ? -7.391 13.438 -1.236 1 96.75 122 THR B O 1
ATOM 3666 N N . TYR B 1 123 ? -7.664 15.133 0.232 1 97.94 123 TYR B N 1
ATOM 3667 C CA . TYR B 1 123 ? -9.109 14.93 0.292 1 97.94 123 TYR B CA 1
ATOM 3668 C C . TYR B 1 123 ? -9.75 15.18 -1.067 1 97.94 123 TYR B C 1
ATOM 3670 O O . TYR B 1 123 ? -10.547 14.367 -1.545 1 97.94 123 TYR B O 1
ATOM 3678 N N . ALA B 1 124 ? -9.367 16.328 -1.673 1 96.38 124 ALA B N 1
ATOM 3679 C CA . ALA B 1 124 ? -9.898 16.641 -2.996 1 96.38 124 ALA B CA 1
ATOM 3680 C C . ALA B 1 124 ? -9.383 15.664 -4.047 1 96.38 124 ALA B C 1
ATOM 3682 O O . ALA B 1 124 ? -10.109 15.289 -4.969 1 96.38 124 ALA B O 1
ATOM 3683 N N . VAL B 1 125 ? -8.133 15.297 -3.922 1 96.12 125 VAL B N 1
ATOM 3684 C CA . VAL B 1 125 ? -7.531 14.32 -4.816 1 96.12 125 VAL B CA 1
ATOM 3685 C C . VAL B 1 125 ? -8.336 13.016 -4.766 1 96.12 125 VAL B C 1
ATOM 3687 O O . VAL B 1 125 ? -8.609 12.406 -5.805 1 96.12 125 VAL B O 1
ATOM 3690 N N . SER B 1 126 ? -8.695 12.555 -3.564 1 97.31 126 SER B N 1
ATOM 3691 C CA . SER B 1 126 ? -9.414 11.297 -3.393 1 97.31 126 SER B CA 1
ATOM 3692 C C . SER B 1 126 ? -10.781 11.352 -4.078 1 97.31 126 SER B C 1
ATOM 3694 O O . SER B 1 126 ? -11.211 10.367 -4.691 1 97.31 126 SER B O 1
ATOM 3696 N N . ALA B 1 127 ? -11.5 12.484 -3.973 1 97.19 127 ALA B N 1
ATOM 3697 C CA . ALA B 1 127 ? -12.773 12.656 -4.66 1 97.19 127 ALA B CA 1
ATOM 3698 C C . ALA B 1 127 ? -12.602 12.586 -6.172 1 97.19 127 ALA B C 1
ATOM 3700 O O . ALA B 1 127 ? -13.32 11.852 -6.855 1 97.19 127 ALA B O 1
ATOM 3701 N N . ALA B 1 128 ? -11.602 13.336 -6.645 1 96.62 128 ALA B N 1
ATOM 3702 C CA . ALA B 1 128 ? -11.336 13.367 -8.078 1 96.62 128 ALA B CA 1
ATOM 3703 C C . ALA B 1 128 ? -10.984 11.977 -8.602 1 96.62 128 ALA B C 1
ATOM 3705 O O . ALA B 1 128 ? -11.469 11.562 -9.656 1 96.62 128 ALA B O 1
ATOM 3706 N N . PHE B 1 129 ? -10.18 11.258 -7.91 1 96.62 129 PHE B N 1
ATOM 3707 C CA . PHE B 1 129 ? -9.758 9.914 -8.305 1 96.62 129 PHE B CA 1
ATOM 3708 C C . PHE B 1 129 ? -10.953 8.977 -8.414 1 96.62 129 PHE B C 1
ATOM 3710 O O . PHE B 1 129 ? -11.008 8.133 -9.305 1 96.62 129 PHE B O 1
ATOM 3717 N N . ALA B 1 130 ? -11.898 9.133 -7.504 1 95.94 130 ALA B N 1
ATOM 3718 C CA . ALA B 1 130 ? -13.102 8.305 -7.492 1 95.94 130 ALA B CA 1
ATOM 3719 C C . ALA B 1 130 ? -14.078 8.742 -8.578 1 95.94 130 ALA B C 1
ATOM 3721 O O . ALA B 1 130 ? -15.07 8.055 -8.844 1 95.94 130 ALA B O 1
ATOM 3722 N N . GLY B 1 131 ? -13.82 9.898 -9.203 1 94.88 131 GLY B N 1
ATOM 3723 C CA . GLY B 1 131 ? -14.75 10.469 -10.164 1 94.88 131 GLY B CA 1
ATOM 3724 C C . GLY B 1 131 ? -15.875 11.258 -9.523 1 94.88 131 GLY B C 1
ATOM 3725 O O . GLY B 1 131 ? -16.875 11.562 -10.172 1 94.88 131 GLY B O 1
ATOM 3726 N N . ALA B 1 132 ? -15.766 11.547 -8.219 1 96.44 132 ALA B N 1
ATOM 3727 C CA . ALA B 1 132 ? -16.766 12.32 -7.484 1 96.44 132 ALA B CA 1
ATOM 3728 C C . ALA B 1 132 ? -16.422 13.805 -7.496 1 96.44 132 ALA B C 1
ATOM 3730 O O . ALA B 1 132 ? -15.336 14.195 -7.926 1 96.44 132 ALA B O 1
ATOM 3731 N N . GLU B 1 133 ? -17.391 14.586 -7.082 1 95.56 133 GLU B N 1
ATOM 3732 C CA . GLU B 1 133 ? -17.188 16.016 -6.938 1 95.56 133 GLU B CA 1
ATOM 3733 C C . GLU B 1 133 ? -16.891 16.391 -5.484 1 95.56 133 GLU B C 1
ATOM 3735 O O . GLU B 1 133 ? -17.484 15.844 -4.562 1 95.56 133 GLU B O 1
ATOM 3740 N N . SER B 1 134 ? -15.93 17.234 -5.316 1 96.12 134 SER B N 1
ATOM 3741 C CA . SER B 1 134 ? -15.688 17.734 -3.967 1 96.12 134 SER B CA 1
ATOM 3742 C C . SER B 1 134 ? -16.266 19.125 -3.781 1 96.12 134 SER B C 1
ATOM 3744 O O . SER B 1 134 ? -16.266 19.938 -4.711 1 96.12 134 SER B O 1
ATOM 3746 N N . ILE B 1 135 ? -16.812 19.391 -2.639 1 96.12 135 ILE B N 1
ATOM 3747 C CA . ILE B 1 135 ? -17.312 20.703 -2.256 1 96.12 135 ILE B CA 1
ATOM 3748 C C . ILE B 1 135 ? -16.625 21.141 -0.958 1 96.12 135 ILE B C 1
ATOM 3750 O O . ILE B 1 135 ? -16.469 20.359 -0.03 1 96.12 135 ILE B O 1
ATOM 3754 N N . ALA B 1 136 ? -16.172 22.406 -0.933 1 95.88 136 ALA B N 1
ATOM 3755 C CA . ALA B 1 136 ? -15.508 22.953 0.25 1 95.88 136 ALA B CA 1
ATOM 3756 C C . ALA B 1 136 ? -16.516 23.625 1.18 1 95.88 136 ALA B C 1
ATOM 3758 O O . ALA B 1 136 ? -17.203 24.562 0.776 1 95.88 136 ALA B O 1
ATOM 3759 N N . ALA B 1 137 ? -16.625 23.094 2.361 1 95.62 137 ALA B N 1
ATOM 3760 C CA . ALA B 1 137 ? -17.484 23.672 3.391 1 95.62 137 ALA B CA 1
ATOM 3761 C C . ALA B 1 137 ? -17.047 23.219 4.781 1 95.62 137 ALA B C 1
ATOM 3763 O O . ALA B 1 137 ? -16.656 22.062 4.969 1 95.62 137 ALA B O 1
ATOM 3764 N N . ASP B 1 138 ? -17.141 24.062 5.777 1 93.69 138 ASP B N 1
ATOM 3765 C CA . ASP B 1 138 ? -16.766 23.719 7.145 1 93.69 138 ASP B CA 1
ATOM 3766 C C . ASP B 1 138 ? -17.984 23.219 7.934 1 93.69 138 ASP B C 1
ATOM 3768 O O . ASP B 1 138 ? -17.875 22.922 9.125 1 93.69 138 ASP B O 1
ATOM 3772 N N . GLY B 1 139 ? -19.125 23.125 7.266 1 91 139 GLY B N 1
ATOM 3773 C CA . GLY B 1 139 ? -20.359 22.656 7.859 1 91 139 GLY B CA 1
ATOM 3774 C C . GLY B 1 139 ? -21.484 22.484 6.852 1 91 139 GLY B C 1
ATOM 3775 O O . GLY B 1 139 ? -21.344 22.891 5.695 1 91 139 GLY B O 1
ATOM 3776 N N . TYR B 1 140 ? -22.516 21.859 7.266 1 90.94 140 TYR B N 1
ATOM 3777 C CA . TYR B 1 140 ? -23.609 21.484 6.383 1 90.94 140 TYR B CA 1
ATOM 3778 C C . TYR B 1 140 ? -24.531 22.672 6.121 1 90.94 140 TYR B C 1
ATOM 3780 O O . TYR B 1 140 ? -25.312 22.672 5.168 1 90.94 140 TYR B O 1
ATOM 3788 N N . THR B 1 141 ? -24.547 23.609 7.027 1 85.06 141 THR B N 1
ATOM 3789 C CA . THR B 1 141 ? -25.453 24.734 6.93 1 85.06 141 THR B CA 1
ATOM 3790 C C . THR B 1 141 ? -25.344 25.422 5.562 1 85.06 141 THR B C 1
ATOM 3792 O O . THR B 1 141 ? -26.344 25.844 4.996 1 85.06 141 THR B O 1
ATOM 3795 N N . ARG B 1 142 ? -24.25 25.422 4.941 1 80.88 142 ARG B N 1
ATOM 3796 C CA . ARG B 1 142 ? -24.016 26.125 3.688 1 80.88 142 ARG B CA 1
ATOM 3797 C C . ARG B 1 142 ? -24.328 25.234 2.488 1 80.88 142 ARG B C 1
ATOM 3799 O O . ARG B 1 142 ? -24.359 25.719 1.35 1 80.88 142 ARG B O 1
ATOM 3806 N N . LEU B 1 143 ? -24.5 23.969 2.605 1 85.62 143 LEU B N 1
ATOM 3807 C CA . LEU B 1 143 ? -24.625 23.062 1.468 1 85.62 143 LEU B CA 1
ATOM 3808 C C . LEU B 1 143 ? -26.094 22.797 1.143 1 85.62 143 LEU B C 1
ATOM 3810 O O . LEU B 1 143 ? -26.422 22.312 0.051 1 85.62 143 LEU B O 1
ATOM 3814 N N . GLY B 1 144 ? -27.094 23.297 1.846 1 80.12 144 GLY B N 1
ATOM 3815 C CA . GLY B 1 144 ? -28.484 22.953 1.58 1 80.12 144 GLY B CA 1
ATOM 3816 C C . GLY B 1 144 ? -28.766 21.469 1.676 1 80.12 144 GLY B C 1
ATOM 3817 O O . GLY B 1 144 ? -28.094 20.75 2.424 1 80.12 144 GLY B O 1
ATOM 3818 N N . PRO B 1 145 ? -29.781 20.984 0.927 1 80.88 145 PRO B N 1
ATOM 3819 C CA . PRO B 1 145 ? -30.25 19.609 1.073 1 80.88 145 PRO B CA 1
ATOM 3820 C C . PRO B 1 145 ? -29.531 18.625 0.152 1 80.88 145 PRO B C 1
ATOM 3822 O O . PRO B 1 145 ? -29.766 17.422 0.202 1 80.88 145 PRO B O 1
ATOM 3825 N N . ALA B 1 146 ? -28.625 19.094 -0.58 1 86.25 146 ALA B N 1
ATOM 3826 C CA . ALA B 1 146 ? -27.938 18.219 -1.528 1 86.25 146 ALA B CA 1
ATOM 3827 C C . ALA B 1 146 ? -27.219 17.094 -0.805 1 86.25 146 ALA B C 1
ATOM 3829 O O . ALA B 1 146 ? -26.609 17.297 0.244 1 86.25 146 ALA B O 1
ATOM 3830 N N . PRO B 1 147 ? -27.359 15.883 -1.343 1 93.25 147 PRO B N 1
ATOM 3831 C CA . PRO B 1 147 ? -26.75 14.727 -0.684 1 93.25 147 PRO B CA 1
ATOM 3832 C C . PRO B 1 147 ? -25.234 14.781 -0.703 1 93.25 147 PRO B C 1
ATOM 3834 O O . PRO B 1 147 ? -24.641 15.227 -1.685 1 93.25 147 PRO B O 1
ATOM 3837 N N . VAL B 1 148 ? -24.594 14.43 0.362 1 97.19 148 VAL B N 1
ATOM 3838 C CA . VAL B 1 148 ? -23.156 14.25 0.53 1 97.19 148 VAL B CA 1
ATOM 3839 C C . VAL B 1 148 ? -22.859 12.805 0.903 1 97.19 148 VAL B C 1
ATOM 3841 O O . VAL B 1 148 ? -23.391 12.281 1.887 1 97.19 148 VAL B O 1
ATOM 3844 N N . ALA B 1 149 ? -22.016 12.195 0.017 1 98.12 149 ALA B N 1
ATOM 3845 C CA . ALA B 1 149 ? -21.719 10.781 0.261 1 98.12 149 ALA B CA 1
ATOM 3846 C C . ALA B 1 149 ? -20.688 10.625 1.38 1 98.12 149 ALA B C 1
ATOM 3848 O O . ALA B 1 149 ? -20.781 9.695 2.184 1 98.12 149 ALA B O 1
ATOM 3849 N N . LEU B 1 150 ? -19.719 11.469 1.443 1 98.69 150 LEU B N 1
ATOM 3850 C CA . LEU B 1 150 ? -18.609 11.438 2.393 1 98.69 150 LEU B CA 1
ATOM 3851 C C . LEU B 1 150 ? -18.25 12.844 2.852 1 98.69 150 LEU B C 1
ATOM 3853 O O . LEU B 1 150 ? -18.188 13.766 2.041 1 98.69 150 LEU B O 1
ATOM 3857 N N . CYS B 1 151 ? -18.078 13.023 4.152 1 98.38 151 CYS B N 1
ATOM 3858 C CA . CYS B 1 151 ? -17.641 14.266 4.762 1 98.38 151 CYS B CA 1
ATOM 3859 C C . CYS B 1 151 ? -16.312 14.086 5.477 1 98.38 151 CYS B C 1
ATOM 3861 O O . CYS B 1 151 ? -16.203 13.273 6.398 1 98.38 151 CYS B O 1
ATOM 3863 N N . TRP B 1 152 ? -15.289 14.852 5.051 1 98.69 152 TRP B N 1
ATOM 3864 C CA . TRP B 1 152 ? -14.008 14.852 5.742 1 98.69 152 TRP B CA 1
ATOM 3865 C C . TRP B 1 152 ? -13.977 15.891 6.855 1 98.69 152 TRP B C 1
ATOM 3867 O O . TRP B 1 152 ? -14.352 17.047 6.641 1 98.69 152 TRP B O 1
ATOM 3877 N N . VAL B 1 153 ? -13.562 15.484 8.016 1 98.5 153 VAL B N 1
ATOM 3878 C CA . VAL B 1 153 ? -13.219 16.344 9.141 1 98.5 153 VAL B CA 1
ATOM 3879 C C . VAL B 1 153 ? -11.734 16.188 9.477 1 98.5 153 VAL B C 1
ATOM 3881 O O . VAL B 1 153 ? -11.188 15.086 9.383 1 98.5 153 VAL B O 1
ATOM 3884 N N . ASN B 1 154 ? -11.078 17.234 9.734 1 98.56 154 ASN B N 1
ATOM 3885 C CA . ASN B 1 154 ? -9.664 17.219 10.117 1 98.56 154 ASN B CA 1
ATOM 3886 C C . ASN B 1 154 ? -9.406 18.125 11.32 1 98.56 154 ASN B C 1
ATOM 3888 O O . ASN B 1 154 ? -9.352 19.344 11.188 1 98.56 154 ASN B O 1
ATOM 3892 N N . SER B 1 155 ? -9.273 17.516 12.445 1 97.81 155 SER B N 1
ATOM 3893 C CA . SER B 1 155 ? -9.047 18.203 13.711 1 97.81 155 SER B CA 1
ATOM 3894 C C . SER B 1 155 ? -8.133 17.391 14.625 1 97.81 155 SER B C 1
ATOM 3896 O O . SER B 1 155 ? -8.508 16.297 15.07 1 97.81 155 SER B O 1
ATOM 3898 N N . PRO B 1 156 ? -6.938 17.891 15.016 1 97.5 156 PRO B N 1
ATOM 3899 C CA . PRO B 1 156 ? -6.34 19.156 14.578 1 97.5 156 PRO B CA 1
ATOM 3900 C C . PRO B 1 156 ? -6.09 19.203 13.078 1 97.5 156 PRO B C 1
ATOM 3902 O O . PRO B 1 156 ? -5.809 18.172 12.461 1 97.5 156 PRO B O 1
ATOM 3905 N N . SER B 1 157 ? -6.164 20.375 12.547 1 97.44 157 SER B N 1
ATOM 3906 C CA . SER B 1 157 ? -6.246 20.484 11.094 1 97.44 157 SER B CA 1
ATOM 3907 C C . SER B 1 157 ? -4.879 20.766 10.477 1 97.44 157 SER B C 1
ATOM 3909 O O . SER B 1 157 ? -4.012 21.359 11.125 1 97.44 157 SER B O 1
ATOM 3911 N N . ASN B 1 158 ? -4.555 20.266 9.383 1 97.31 158 ASN B N 1
ATOM 3912 C CA . ASN B 1 158 ? -3.594 20.734 8.391 1 97.31 158 ASN B CA 1
ATOM 3913 C C . ASN B 1 158 ? -4.266 21.609 7.332 1 97.31 158 ASN B C 1
ATOM 3915 O O . ASN B 1 158 ? -5.109 21.125 6.574 1 97.31 158 ASN B O 1
ATOM 3919 N N . PRO B 1 159 ? -4.051 22.859 7.285 1 97.31 159 PRO B N 1
ATOM 3920 C CA . PRO B 1 159 ? -2.768 23.5 7.598 1 97.31 159 PRO B CA 1
ATOM 3921 C C . PRO B 1 159 ? -2.814 24.328 8.875 1 97.31 159 PRO B C 1
ATOM 3923 O O . PRO B 1 159 ? -1.776 24.797 9.352 1 97.31 159 PRO B O 1
ATOM 3926 N N . THR B 1 160 ? -3.92 24.516 9.523 1 97.44 160 THR B N 1
ATOM 3927 C CA . THR B 1 160 ? -4.07 25.656 10.43 1 97.44 160 THR B CA 1
ATOM 3928 C C . THR B 1 160 ? -3.664 25.266 11.852 1 97.44 160 THR B C 1
ATOM 3930 O O . THR B 1 160 ? -3.377 26.141 12.672 1 97.44 160 THR B O 1
ATOM 3933 N N . GLY B 1 161 ? -3.779 23.953 12.125 1 96.81 161 GLY B N 1
ATOM 3934 C CA . GLY B 1 161 ? -3.57 23.531 13.492 1 96.81 161 GLY B CA 1
ATOM 3935 C C . GLY B 1 161 ? -4.762 23.797 14.391 1 96.81 161 GLY B C 1
ATOM 3936 O O . GLY B 1 161 ? -4.695 23.578 15.602 1 96.81 161 GLY B O 1
ATOM 3937 N N . ARG B 1 162 ? -5.852 24.281 13.797 1 96.38 162 ARG B N 1
ATOM 3938 C CA . ARG B 1 162 ? -7.07 24.547 14.555 1 96.38 162 ARG B CA 1
ATOM 3939 C C . ARG B 1 162 ? -7.648 23.266 15.148 1 96.38 162 ARG B C 1
ATOM 3941 O O . ARG B 1 162 ? -7.648 22.219 14.492 1 96.38 162 ARG B O 1
ATOM 3948 N N . VAL B 1 163 ? -8.117 23.344 16.391 1 97.31 163 VAL B N 1
ATOM 3949 C CA . VAL B 1 163 ? -8.773 22.234 17.078 1 97.31 163 VAL B CA 1
ATOM 3950 C C . VAL B 1 163 ? -10.266 22.531 17.234 1 97.31 163 VAL B C 1
ATOM 3952 O O . VAL B 1 163 ? -10.648 23.562 17.781 1 97.31 163 VAL B O 1
ATOM 3955 N N . LEU B 1 164 ? -11.086 21.641 16.641 1 96.62 164 LEU B N 1
ATOM 3956 C CA . LEU B 1 164 ? -12.531 21.781 16.766 1 96.62 164 LEU B CA 1
ATOM 3957 C C . LEU B 1 164 ? -13.016 21.266 18.125 1 96.62 164 LEU B C 1
ATOM 3959 O O . LEU B 1 164 ? -12.523 20.25 18.609 1 96.62 164 LEU B O 1
ATOM 3963 N N . GLY B 1 165 ? -13.906 21.969 18.75 1 95.25 165 GLY B N 1
ATOM 3964 C CA . GLY B 1 165 ? -14.453 21.562 20.047 1 95.25 165 GLY B CA 1
ATOM 3965 C C . GLY B 1 165 ? -15.43 20.406 19.938 1 95.25 165 GLY B C 1
ATOM 3966 O O . GLY B 1 165 ? -15.898 20.078 18.844 1 95.25 165 GLY B O 1
ATOM 3967 N N . ALA B 1 166 ? -15.734 19.812 21.078 1 96.94 166 ALA B N 1
ATOM 3968 C CA . ALA B 1 166 ? -16.609 18.641 21.141 1 96.94 166 ALA B CA 1
ATOM 3969 C C . ALA B 1 166 ? -17.984 18.969 20.578 1 96.94 166 ALA B C 1
ATOM 3971 O O . ALA B 1 166 ? -18.578 18.141 19.875 1 96.94 166 ALA B O 1
ATOM 3972 N N . ASP B 1 167 ? -18.531 20.109 20.875 1 97.06 167 ASP B N 1
ATOM 3973 C CA . ASP B 1 167 ? -19.859 20.484 20.422 1 97.06 167 ASP B CA 1
ATOM 3974 C C . ASP B 1 167 ? -19.922 20.531 18.891 1 97.06 167 ASP B C 1
ATOM 3976 O O . ASP B 1 167 ? -20.875 20.031 18.281 1 97.06 167 ASP B O 1
ATOM 3980 N N . HIS B 1 168 ? -18.953 21.172 18.344 1 96.31 168 HIS B N 1
ATOM 3981 C CA . HIS B 1 168 ? -18.906 21.266 16.891 1 96.31 168 HIS B CA 1
ATOM 3982 C C . HIS B 1 168 ? -18.781 19.875 16.25 1 96.31 168 HIS B C 1
ATOM 3984 O O . HIS B 1 168 ? -19.5 19.578 15.289 1 96.31 168 HIS B O 1
ATOM 3990 N N . LEU B 1 169 ? -17.922 19.047 16.734 1 98.25 169 LEU B N 1
ATOM 3991 C CA . LEU B 1 169 ? -17.719 17.688 16.219 1 98.25 169 LEU B CA 1
ATOM 3992 C C . LEU B 1 169 ? -19 16.875 16.359 1 98.25 169 LEU B C 1
ATOM 3994 O O . LEU B 1 169 ? -19.375 16.141 15.438 1 98.25 169 LEU B O 1
ATOM 3998 N N . ARG B 1 170 ? -19.625 17.016 17.484 1 98.12 170 ARG B N 1
ATOM 3999 C CA . ARG B 1 170 ? -20.875 16.297 17.703 1 98.12 170 ARG B CA 1
ATOM 4000 C C . ARG B 1 170 ? -21.922 16.703 16.672 1 98.12 170 ARG B C 1
ATOM 4002 O O . ARG B 1 170 ? -22.641 15.859 16.141 1 98.12 170 ARG B O 1
ATOM 4009 N N . LYS B 1 171 ? -22.031 17.984 16.438 1 97.06 171 LYS B N 1
ATOM 4010 C CA . LYS B 1 171 ? -22.969 18.469 15.438 1 97.06 171 LYS B CA 1
ATOM 4011 C C . LYS B 1 171 ? -22.672 17.891 14.062 1 97.06 171 LYS B C 1
ATOM 4013 O O . LYS B 1 171 ? -23.594 17.531 13.32 1 97.06 171 LYS B O 1
ATOM 4018 N N . MET B 1 172 ? -21.391 17.844 13.719 1 97.44 172 MET B N 1
ATOM 4019 C CA . MET B 1 172 ? -20.984 17.25 12.445 1 97.44 172 MET B CA 1
ATOM 4020 C C . MET B 1 172 ? -21.375 15.781 12.367 1 97.44 172 MET B C 1
ATOM 4022 O O . MET B 1 172 ? -21.891 15.32 11.344 1 97.44 172 MET B O 1
ATOM 4026 N N . VAL B 1 173 ? -21.172 14.977 13.43 1 98.5 173 VAL B N 1
ATOM 4027 C CA . VAL B 1 173 ? -21.516 13.555 13.492 1 98.5 173 VAL B CA 1
ATOM 4028 C C . VAL B 1 173 ? -23.016 13.375 13.367 1 98.5 173 VAL B C 1
ATOM 4030 O O . VAL B 1 173 ? -23.5 12.594 12.531 1 98.5 173 VAL B O 1
ATOM 4033 N N . ASP B 1 174 ? -23.75 14.141 14.141 1 97.62 174 ASP B N 1
ATOM 4034 C CA . ASP B 1 174 ? -25.203 14.023 14.172 1 97.62 174 ASP B CA 1
ATOM 4035 C C . ASP B 1 174 ? -25.812 14.367 12.812 1 97.62 174 ASP B C 1
ATOM 4037 O O . ASP B 1 174 ? -26.688 13.648 12.328 1 97.62 174 ASP B O 1
ATOM 4041 N N . GLU B 1 175 ? -25.375 15.461 12.258 1 96.5 175 GLU B N 1
ATOM 4042 C CA . GLU B 1 175 ? -25.906 15.875 10.961 1 96.5 175 GLU B CA 1
ATOM 4043 C C . GLU B 1 175 ? -25.547 14.867 9.875 1 96.5 175 GLU B C 1
ATOM 4045 O O . GLU B 1 175 ? -26.359 14.602 8.984 1 96.5 175 GLU B O 1
ATOM 4050 N N . SER B 1 176 ? -24.328 14.336 9.891 1 97.69 176 SER B N 1
ATOM 4051 C CA . SER B 1 176 ? -23.938 13.305 8.93 1 97.69 176 SER B CA 1
ATOM 4052 C C . SER B 1 176 ? -24.844 12.078 9.023 1 97.69 176 SER B C 1
ATOM 4054 O O . SER B 1 176 ? -25.312 11.562 8.008 1 97.69 176 SER B O 1
ATOM 4056 N N . ARG B 1 177 ? -25.125 11.672 10.227 1 97.31 177 ARG B N 1
ATOM 4057 C CA . ARG B 1 177 ? -26 10.516 10.445 1 97.31 177 ARG B CA 1
ATOM 4058 C C . ARG B 1 177 ? -27.406 10.789 9.938 1 97.31 177 ARG B C 1
ATOM 4060 O O . ARG B 1 177 ? -28 9.945 9.266 1 97.31 177 ARG B O 1
ATOM 4067 N N . ARG B 1 178 ? -27.875 11.938 10.266 1 95.62 178 ARG B N 1
ATOM 4068 C CA . ARG B 1 178 ? -29.203 12.312 9.82 1 95.62 178 ARG B CA 1
ATOM 4069 C C . ARG B 1 178 ? -29.312 12.273 8.305 1 95.62 178 ARG B C 1
ATOM 4071 O O . ARG B 1 178 ? -30.344 11.867 7.754 1 95.62 178 ARG B O 1
ATOM 4078 N N . ARG B 1 179 ? -28.297 12.602 7.629 1 95.56 179 ARG B N 1
ATOM 4079 C CA . ARG B 1 179 ? -28.297 12.727 6.172 1 95.56 179 ARG B CA 1
ATOM 4080 C C . ARG B 1 179 ? -27.891 11.406 5.516 1 95.56 179 ARG B C 1
ATOM 4082 O O . ARG B 1 179 ? -28.031 11.25 4.301 1 95.56 179 ARG B O 1
ATOM 4089 N N . GLY B 1 180 ? -27.375 10.461 6.297 1 96.44 180 GLY B N 1
ATOM 4090 C CA . GLY B 1 180 ? -26.828 9.242 5.73 1 96.44 180 GLY B CA 1
ATOM 4091 C C . GLY B 1 180 ? -25.453 9.422 5.141 1 96.44 180 GLY B C 1
ATOM 4092 O O . GLY B 1 180 ? -25.031 8.656 4.277 1 96.44 180 GLY B O 1
ATOM 4093 N N . THR B 1 181 ? -24.766 10.523 5.484 1 97.94 181 THR B N 1
ATOM 4094 C CA . THR B 1 181 ? -23.406 10.836 5.055 1 97.94 181 THR B CA 1
ATOM 4095 C C . THR B 1 181 ? -22.375 10.102 5.918 1 97.94 181 THR B C 1
ATOM 4097 O O . THR B 1 181 ? -22.469 10.117 7.145 1 97.94 181 THR B O 1
ATOM 4100 N N . ILE B 1 182 ? -21.438 9.383 5.285 1 98.75 182 ILE B N 1
ATOM 4101 C CA . ILE B 1 182 ? -20.312 8.844 6.039 1 98.75 182 ILE B CA 1
ATOM 4102 C C . ILE B 1 182 ? -19.406 9.984 6.488 1 98.75 182 ILE B C 1
ATOM 4104 O O . ILE B 1 182 ? -19.047 10.859 5.688 1 98.75 182 ILE B O 1
ATOM 4108 N N . LEU B 1 183 ? -19.109 10.109 7.73 1 98.88 183 LEU B N 1
ATOM 4109 C CA . LEU B 1 183 ? -18.141 11.086 8.227 1 98.88 183 LEU B CA 1
ATOM 4110 C C . LEU B 1 183 ? -16.797 10.43 8.516 1 98.88 183 LEU B C 1
ATOM 4112 O O . LEU B 1 183 ? -16.719 9.477 9.289 1 98.88 183 LEU B O 1
ATOM 4116 N N . ALA B 1 184 ? -15.75 10.82 7.863 1 98.94 184 ALA B N 1
ATOM 4117 C CA . ALA B 1 184 ? -14.375 10.375 8.109 1 98.94 184 ALA B CA 1
ATOM 4118 C C . ALA B 1 184 ? -13.539 11.5 8.711 1 98.94 184 ALA B C 1
ATOM 4120 O O . ALA B 1 184 ? -13.438 12.586 8.133 1 98.94 184 ALA B O 1
ATOM 4121 N N . SER B 1 185 ? -12.969 11.258 9.844 1 98.94 185 SER B N 1
ATOM 4122 C CA . SER B 1 185 ? -12.117 12.242 10.516 1 98.94 185 SER B CA 1
ATOM 4123 C C . SER B 1 185 ? -10.641 11.875 10.391 1 98.94 185 SER B C 1
ATOM 4125 O O . SER B 1 185 ? -10.227 10.797 10.828 1 98.94 185 SER B O 1
ATOM 4127 N N . ASP B 1 186 ? -9.867 12.734 9.734 1 98.75 186 ASP B N 1
ATOM 4128 C CA . ASP B 1 186 ? -8.406 12.625 9.703 1 98.75 186 ASP B CA 1
ATOM 4129 C C . ASP B 1 186 ? -7.789 13.188 10.977 1 98.75 186 ASP B C 1
ATOM 4131 O O . ASP B 1 186 ? -7.73 14.406 11.164 1 98.75 186 ASP B O 1
ATOM 4135 N N . GLU B 1 187 ? -7.277 12.289 11.805 1 98.5 187 GLU B N 1
ATOM 4136 C CA . GLU B 1 187 ? -6.859 12.672 13.148 1 98.5 187 GLU B CA 1
ATOM 4137 C C . GLU B 1 187 ? -5.359 12.477 13.336 1 98.5 187 GLU B C 1
ATOM 4139 O O . GLU B 1 187 ? -4.91 12.031 14.391 1 98.5 187 GLU B O 1
ATOM 4144 N N . CYS B 1 188 ? -4.637 12.773 12.352 1 96.81 188 CYS B N 1
ATOM 4145 C CA . CYS B 1 188 ? -3.193 12.586 12.25 1 96.81 188 CYS B CA 1
ATOM 4146 C C . CYS B 1 188 ? -2.467 13.32 13.375 1 96.81 188 CYS B C 1
ATOM 4148 O O . CYS B 1 188 ? -1.409 12.883 13.828 1 96.81 188 CYS B O 1
ATOM 4150 N N . TYR B 1 189 ? -3.021 14.398 13.945 1 97.38 189 TYR B N 1
ATOM 4151 C CA . TYR B 1 189 ? -2.271 15.289 14.828 1 97.38 189 TYR B CA 1
ATOM 4152 C C . TYR B 1 189 ? -2.84 15.266 16.234 1 97.38 189 TYR B C 1
ATOM 4154 O O . TYR B 1 189 ? -2.559 16.156 17.047 1 97.38 189 TYR B O 1
ATOM 4162 N N . LEU B 1 190 ? -3.617 14.234 16.578 1 97.12 190 LEU B N 1
ATOM 4163 C CA . LEU B 1 190 ? -4.301 14.18 17.859 1 97.12 190 LEU B CA 1
ATOM 4164 C C . LEU B 1 190 ? -3.303 14.25 19.016 1 97.12 190 LEU B C 1
ATOM 4166 O O . LEU B 1 190 ? -3.609 14.789 20.078 1 97.12 190 LEU B O 1
ATOM 4170 N N . ASP B 1 191 ? -2.133 13.734 18.812 1 96.75 191 ASP B N 1
ATOM 4171 C CA . ASP B 1 191 ? -1.151 13.617 19.891 1 96.75 191 ASP B CA 1
ATOM 4172 C C . ASP B 1 191 ? -0.24 14.844 19.938 1 96.75 191 ASP B C 1
ATOM 4174 O O . ASP B 1 191 ? 0.568 14.992 20.859 1 96.75 191 ASP B O 1
ATOM 4178 N N . LEU B 1 192 ? -0.341 15.703 18.969 1 97.31 192 LEU B N 1
ATOM 4179 C CA . LEU B 1 192 ? 0.574 16.828 18.844 1 97.31 192 LEU B CA 1
ATOM 4180 C C . LEU B 1 192 ? -0.132 18.141 19.188 1 97.31 192 LEU B C 1
ATOM 4182 O O . LEU B 1 192 ? -0.283 19.016 18.312 1 97.31 192 LEU B O 1
ATOM 4186 N N . TYR B 1 193 ? -0.481 18.297 20.438 1 96.75 193 TYR B N 1
ATOM 4187 C CA . TYR B 1 193 ? -1.168 19.484 20.938 1 96.75 193 TYR B CA 1
ATOM 4188 C C . TYR B 1 193 ? -0.295 20.25 21.922 1 96.75 193 TYR B C 1
ATOM 4190 O O . TYR B 1 193 ? 0.558 19.656 22.594 1 96.75 193 TYR B O 1
ATOM 4198 N N . TYR B 1 194 ? -0.479 21.547 22.031 1 94.44 194 TYR B N 1
ATOM 4199 C CA . TYR B 1 194 ? 0.4 22.406 22.828 1 94.44 194 TYR B CA 1
ATOM 4200 C C . TYR B 1 194 ? -0.394 23.188 23.875 1 94.44 194 TYR B C 1
ATOM 4202 O O . TYR B 1 194 ? 0.185 23.844 24.734 1 94.44 194 TYR B O 1
ATOM 4210 N N . GLY B 1 195 ? -1.649 23.125 23.797 1 85 195 GLY B N 1
ATOM 4211 C CA . GLY B 1 195 ? -2.49 23.734 24.812 1 85 195 GLY B CA 1
ATOM 4212 C C . GLY B 1 195 ? -2.854 22.781 25.938 1 85 195 GLY B C 1
ATOM 4213 O O . GLY B 1 195 ? -2.293 21.688 26.031 1 85 195 GLY B O 1
ATOM 4214 N N . ASP B 1 196 ? -3.684 23.219 26.828 1 84.06 196 ASP B N 1
ATOM 4215 C CA . ASP B 1 196 ? -4.031 22.484 28.047 1 84.06 196 ASP B CA 1
ATOM 4216 C C . ASP B 1 196 ? -5.027 21.359 27.75 1 84.06 196 ASP B C 1
ATOM 4218 O O . ASP B 1 196 ? -5.051 20.344 28.438 1 84.06 196 ASP B O 1
ATOM 4222 N N . GLU B 1 197 ? -5.777 21.578 26.75 1 87.06 197 GLU B N 1
ATOM 4223 C CA . GLU B 1 197 ? -6.801 20.562 26.469 1 87.06 197 GLU B CA 1
ATOM 4224 C C . GLU B 1 197 ? -6.41 19.688 25.281 1 87.06 197 GLU B C 1
ATOM 4226 O O . GLU B 1 197 ? -6.012 20.203 24.234 1 87.06 197 GLU B O 1
ATOM 4231 N N . ARG B 1 198 ? -6.551 18.406 25.547 1 91.5 198 ARG B N 1
ATOM 4232 C CA . ARG B 1 198 ? -6.289 17.453 24.469 1 91.5 198 ARG B CA 1
ATOM 4233 C C . ARG B 1 198 ? -7.402 17.484 23.422 1 91.5 198 ARG B C 1
ATOM 4235 O O . ARG B 1 198 ? -8.586 17.484 23.781 1 91.5 198 ARG B O 1
ATOM 4242 N N . PRO B 1 199 ? -7.027 17.547 22.125 1 96.69 199 PRO B N 1
ATOM 4243 C CA . PRO B 1 199 ? -8.055 17.391 21.094 1 96.69 199 PRO B CA 1
ATOM 4244 C C . PRO B 1 199 ? -8.797 16.062 21.188 1 96.69 199 PRO B C 1
ATOM 4246 O O . PRO B 1 199 ? -8.211 15.039 21.562 1 96.69 199 PRO B O 1
ATOM 4249 N N . LEU B 1 200 ? -10.062 16.062 20.859 1 97.75 200 LEU B N 1
ATOM 4250 C CA . LEU B 1 200 ? -10.883 14.859 20.953 1 97.75 200 LEU B CA 1
ATOM 4251 C C . LEU B 1 200 ? -11.031 14.188 19.594 1 97.75 200 LEU B C 1
ATOM 4253 O O . LEU B 1 200 ? -11.141 14.859 18.578 1 97.75 200 LEU B O 1
ATOM 4257 N N . SER B 1 201 ? -11.031 12.859 19.625 1 98.62 201 SER B N 1
ATOM 4258 C CA . SER B 1 201 ? -11.438 12.086 18.453 1 98.62 201 SER B CA 1
ATOM 4259 C C . SER B 1 201 ? -12.938 12.188 18.234 1 98.62 201 SER B C 1
ATOM 4261 O O . SER B 1 201 ? -13.711 12.297 19.188 1 98.62 201 SER B O 1
ATOM 4263 N N . VAL B 1 202 ? -13.398 12.094 17.016 1 98.75 202 VAL B N 1
ATOM 4264 C CA . VAL B 1 202 ? -14.82 12.047 16.672 1 98.75 202 VAL B CA 1
ATOM 4265 C C . VAL B 1 202 ? -15.461 10.805 17.297 1 98.75 202 VAL B C 1
ATOM 4267 O O . VAL B 1 202 ? -16.672 10.734 17.453 1 98.75 202 VAL B O 1
ATOM 4270 N N . LEU B 1 203 ? -14.617 9.82 17.672 1 98.81 203 LEU B N 1
ATOM 4271 C CA . LEU B 1 203 ? -15.133 8.562 18.188 1 98.81 203 LEU B CA 1
ATOM 4272 C C . LEU B 1 203 ? -15.18 8.586 19.719 1 98.81 203 LEU B C 1
ATOM 4274 O O . LEU B 1 203 ? -15.602 7.609 20.344 1 98.81 203 LEU B O 1
ATOM 4278 N N . HIS B 1 204 ? -14.68 9.656 20.328 1 98.62 204 HIS B N 1
ATOM 4279 C CA . HIS B 1 204 ? -14.875 9.82 21.766 1 98.62 204 HIS B CA 1
ATOM 4280 C C . HIS B 1 204 ? -16.359 9.805 22.125 1 98.62 204 HIS B C 1
ATOM 4282 O O . HIS B 1 204 ? -17.172 10.398 21.422 1 98.62 204 HIS B O 1
ATOM 4288 N N . PRO B 1 205 ? -16.703 9.172 23.234 1 98.06 205 PRO B N 1
ATOM 4289 C CA . PRO B 1 205 ? -18.109 9.078 23.578 1 98.06 205 PRO B CA 1
ATOM 4290 C C . PRO B 1 205 ? -18.781 10.445 23.734 1 98.06 205 PRO B C 1
ATOM 4292 O O . PRO B 1 205 ? -19.969 10.594 23.453 1 98.06 205 PRO B O 1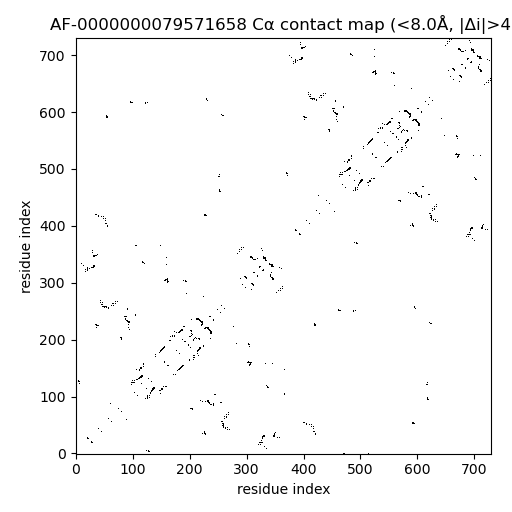
ATOM 4295 N N . ASP B 1 206 ? -18.047 11.43 24.141 1 97.5 206 ASP B N 1
ATOM 4296 C CA . ASP B 1 206 ? -18.578 12.789 24.281 1 97.5 206 ASP B CA 1
ATOM 4297 C C . ASP B 1 206 ? -18.922 13.391 22.922 1 97.5 206 ASP B C 1
ATOM 4299 O O . ASP B 1 206 ? -19.625 14.406 22.844 1 97.5 206 ASP B O 1
ATOM 4303 N N . VAL B 1 207 ? -18.438 12.836 21.844 1 98.5 207 VAL B N 1
ATOM 4304 C CA . VAL B 1 207 ? -18.672 13.359 20.5 1 98.5 207 VAL B CA 1
ATOM 4305 C C . VAL B 1 207 ? -19.625 12.445 19.734 1 98.5 207 VAL B C 1
ATOM 4307 O O . VAL B 1 207 ? -20.703 12.883 19.312 1 98.5 207 VAL B O 1
ATOM 4310 N N . ARG B 1 208 ? -19.328 11.141 19.688 1 97.94 208 ARG B N 1
ATOM 4311 C CA . ARG B 1 208 ? -20.062 10.211 18.828 1 97.94 208 ARG B CA 1
ATOM 4312 C C . ARG B 1 208 ? -21.375 9.789 19.484 1 97.94 208 ARG B C 1
ATOM 4314 O O . ARG B 1 208 ? -22.266 9.234 18.812 1 97.94 208 ARG B O 1
ATOM 4321 N N . GLY B 1 209 ? -21.547 9.938 20.812 1 96.88 209 GLY B N 1
ATOM 4322 C CA . GLY B 1 209 ? -22.641 9.305 21.531 1 96.88 209 GLY B CA 1
ATOM 4323 C C . GLY B 1 209 ? -22.484 7.805 21.672 1 96.88 209 GLY B C 1
ATOM 4324 O O . GLY B 1 209 ? -21.375 7.312 21.906 1 96.88 209 GLY B O 1
ATOM 4325 N N . ASP B 1 210 ? -23.531 7.062 21.578 1 95.88 210 ASP B N 1
ATOM 4326 C CA . ASP B 1 210 ? -23.5 5.641 21.906 1 95.88 210 ASP B CA 1
ATOM 4327 C C . ASP B 1 210 ? -23.406 4.785 20.641 1 95.88 210 ASP B C 1
ATOM 4329 O O . ASP B 1 210 ? -23.516 3.561 20.703 1 95.88 210 ASP B O 1
ATOM 4333 N N . SER B 1 211 ? -23.219 5.457 19.594 1 97.62 211 SER B N 1
ATOM 4334 C CA . SER B 1 211 ? -23.219 4.715 18.344 1 97.62 211 SER B CA 1
ATOM 4335 C C . SER B 1 211 ? -21.969 5.039 17.516 1 97.62 211 SER B C 1
ATOM 4337 O O . SER B 1 211 ? -21.5 6.176 17.516 1 97.62 211 SER B O 1
ATOM 4339 N N . PHE B 1 212 ? -21.422 4.051 16.828 1 98.56 212 PHE B N 1
ATOM 4340 C CA . PHE B 1 212 ? -20.312 4.238 15.891 1 98.56 212 PHE B CA 1
ATOM 4341 C C . PHE B 1 212 ? -20.828 4.43 14.469 1 98.56 212 PHE B C 1
ATOM 4343 O O . PHE B 1 212 ? -20.047 4.621 13.531 1 98.56 212 PHE B O 1
ATOM 4350 N N . ASP B 1 213 ? -22.156 4.461 14.25 1 98.31 213 ASP B N 1
ATOM 4351 C CA . ASP B 1 213 ? -22.766 4.395 12.93 1 98.31 213 ASP B CA 1
ATOM 4352 C C . ASP B 1 213 ? -22.297 5.547 12.047 1 98.31 213 ASP B C 1
ATOM 4354 O O . ASP B 1 213 ? -22.391 6.715 12.445 1 98.31 213 ASP B O 1
ATOM 4358 N N . GLY B 1 214 ? -21.781 5.191 10.945 1 98.56 214 GLY B N 1
ATOM 4359 C CA . GLY B 1 214 ? -21.484 6.148 9.891 1 98.56 214 GLY B CA 1
ATOM 4360 C C . GLY B 1 214 ? -20.219 6.949 10.148 1 98.56 214 GLY B C 1
ATOM 4361 O O . GLY B 1 214 ? -19.953 7.93 9.453 1 98.56 214 GLY B O 1
ATOM 4362 N N . VAL B 1 215 ? -19.406 6.562 11.141 1 98.88 215 VAL B N 1
ATOM 4363 C CA . VAL B 1 215 ? -18.266 7.402 11.508 1 98.88 215 VAL B CA 1
ATOM 4364 C C . VAL B 1 215 ? -16.984 6.586 11.438 1 98.88 215 VAL B C 1
ATOM 4366 O O . VAL B 1 215 ? -16.922 5.457 11.938 1 98.88 215 VAL B O 1
ATOM 4369 N N . LEU B 1 216 ? -15.977 7.125 10.75 1 98.94 216 LEU B N 1
ATOM 4370 C CA . LEU B 1 216 ? -14.617 6.59 10.695 1 98.94 216 LEU B CA 1
ATOM 4371 C C . LEU B 1 216 ? -13.609 7.605 11.234 1 98.94 216 LEU B C 1
ATOM 4373 O O . LEU B 1 216 ? -13.758 8.812 11 1 98.94 216 LEU B O 1
ATOM 4377 N N . ALA B 1 217 ? -12.625 7.148 11.992 1 98.94 217 ALA B N 1
ATOM 4378 C CA . ALA B 1 217 ? -11.469 7.941 12.383 1 98.94 217 ALA B CA 1
ATOM 4379 C C . ALA B 1 217 ? -10.172 7.328 11.844 1 98.94 217 ALA B C 1
ATOM 4381 O O . ALA B 1 217 ? -9.977 6.113 11.922 1 98.94 217 ALA B O 1
ATOM 4382 N N . VAL B 1 218 ? -9.344 8.133 11.273 1 98.81 218 VAL B N 1
ATOM 4383 C CA . VAL B 1 218 ? -8.086 7.715 10.68 1 98.81 218 VAL B CA 1
ATOM 4384 C C . VAL B 1 218 ? -6.918 8.25 11.508 1 98.81 218 VAL B C 1
ATOM 4386 O O . VAL B 1 218 ? -6.809 9.453 11.734 1 98.81 218 VAL B O 1
ATOM 4389 N N . HIS B 1 219 ? -6.059 7.348 11.969 1 98 219 HIS B N 1
ATOM 4390 C CA . HIS B 1 219 ? -4.93 7.719 12.812 1 98 219 HIS B CA 1
ATOM 4391 C C . HIS B 1 219 ? -3.607 7.285 12.188 1 98 219 HIS B C 1
ATOM 4393 O O . HIS B 1 219 ? -3.506 6.188 11.641 1 98 219 HIS B O 1
ATOM 4399 N N . SER B 1 220 ? -2.607 8.125 12.219 1 97.31 220 SER B N 1
ATOM 4400 C CA . SER B 1 220 ? -1.296 7.891 11.625 1 97.31 220 SER B CA 1
ATOM 4401 C C . SER B 1 220 ? -0.203 7.867 12.688 1 97.31 220 SER B C 1
ATOM 4403 O O . SER B 1 220 ? -0.287 8.586 13.688 1 97.31 220 SER B O 1
ATOM 4405 N N . LEU B 1 221 ? 0.818 7.082 12.469 1 98.25 221 LEU B N 1
ATOM 4406 C CA . LEU B 1 221 ? 1.996 7.062 13.336 1 98.25 221 LEU B CA 1
ATOM 4407 C C . LEU B 1 221 ? 3.09 7.969 12.781 1 98.25 221 LEU B C 1
ATOM 4409 O O . LEU B 1 221 ? 4.098 8.211 13.445 1 98.25 221 LEU B O 1
ATOM 4413 N N . SER B 1 222 ? 2.898 8.5 11.586 1 97.69 222 SER B N 1
ATOM 4414 C CA . SER B 1 222 ? 3.963 9.211 10.883 1 97.69 222 SER B CA 1
ATOM 4415 C C . SER B 1 222 ? 4.531 10.344 11.734 1 97.69 222 SER B C 1
ATOM 4417 O O . SER B 1 222 ? 5.746 10.445 11.898 1 97.69 222 SER B O 1
ATOM 4419 N N . LYS B 1 223 ? 3.604 11.141 12.297 1 96.62 223 LYS B N 1
ATOM 4420 C CA . LYS B 1 223 ? 4.035 12.391 12.922 1 96.62 223 LYS B CA 1
ATOM 4421 C C . LYS B 1 223 ? 4.273 12.195 14.414 1 96.62 223 LYS B C 1
ATOM 4423 O O . LYS B 1 223 ? 5.238 12.727 14.969 1 96.62 223 LYS B O 1
ATOM 4428 N N . ARG B 1 224 ? 3.457 11.461 15.039 1 96.25 224 ARG B N 1
ATOM 4429 C CA . ARG B 1 224 ? 3.551 11.273 16.484 1 96.25 224 ARG B CA 1
ATOM 4430 C C . ARG B 1 224 ? 4.766 10.43 16.844 1 96.25 224 ARG B C 1
ATOM 4432 O O . ARG B 1 224 ? 5.34 10.586 17.922 1 96.25 224 ARG B O 1
ATOM 4439 N N . SER B 1 225 ? 5.234 9.523 15.953 1 98.44 225 SER B N 1
ATOM 4440 C CA . SER B 1 225 ? 6.246 8.539 16.328 1 98.44 225 SER B CA 1
ATOM 4441 C C . SER B 1 225 ? 7.398 8.523 15.32 1 98.44 225 SER B C 1
ATOM 4443 O O . SER B 1 225 ? 8.133 7.539 15.234 1 98.44 225 SER B O 1
ATOM 4445 N N . ASN B 1 226 ? 7.535 9.617 14.539 1 98.5 226 ASN B N 1
ATOM 4446 C CA . ASN B 1 226 ? 8.57 9.625 13.508 1 98.5 226 ASN B CA 1
ATOM 4447 C C . ASN B 1 226 ? 8.578 8.328 12.711 1 98.5 226 ASN B C 1
ATOM 4449 O O . ASN B 1 226 ? 9.625 7.703 12.547 1 98.5 226 ASN B O 1
ATOM 4453 N N . PHE B 1 227 ? 7.465 7.973 12.188 1 98.62 227 PHE B N 1
ATOM 4454 C CA . PHE B 1 227 ? 7.137 6.676 11.609 1 98.62 227 PHE B CA 1
ATOM 4455 C C . PHE B 1 227 ? 6.848 6.809 10.117 1 98.62 227 PHE B C 1
ATOM 4457 O O . PHE B 1 227 ? 6.371 5.859 9.484 1 98.62 227 PHE B O 1
ATOM 4464 N N . ALA B 1 228 ? 7.133 7.992 9.508 1 98.44 228 ALA B N 1
ATOM 4465 C CA . ALA B 1 228 ? 6.707 8.297 8.148 1 98.44 228 ALA B CA 1
ATOM 4466 C C . ALA B 1 228 ? 7.32 7.32 7.145 1 98.44 228 ALA B C 1
ATOM 4468 O O . ALA B 1 228 ? 6.641 6.859 6.227 1 98.44 228 ALA B O 1
ATOM 4469 N N . GLY B 1 229 ? 8.539 6.949 7.324 1 98.5 229 GLY B N 1
ATOM 4470 C CA . GLY B 1 229 ? 9.203 6.051 6.391 1 98.5 229 GLY B CA 1
ATOM 4471 C C . GLY B 1 229 ? 8.734 4.617 6.5 1 98.5 229 GLY B C 1
ATOM 4472 O O . GLY B 1 229 ? 8.961 3.811 5.598 1 98.5 229 GLY B O 1
ATOM 4473 N N . LEU B 1 230 ? 8.133 4.242 7.617 1 98.75 230 LEU B N 1
ATOM 4474 C CA . LEU B 1 230 ? 7.637 2.889 7.836 1 98.75 230 LEU B CA 1
ATOM 4475 C C . LEU B 1 230 ? 6.227 2.73 7.277 1 98.75 230 LEU B C 1
ATOM 4477 O O . LEU B 1 230 ? 5.785 1.612 6.996 1 98.75 230 LEU B O 1
ATOM 4481 N N . ARG B 1 231 ? 5.512 3.838 7.113 1 98.06 231 ARG B N 1
ATOM 4482 C CA . ARG B 1 231 ? 4.188 3.873 6.504 1 98.06 231 ARG B CA 1
ATOM 4483 C C . ARG B 1 231 ? 3.182 3.082 7.336 1 98.06 231 ARG B C 1
ATOM 4485 O O . ARG B 1 231 ? 2.568 2.135 6.84 1 98.06 231 ARG B O 1
ATOM 4492 N N . GLY B 1 232 ? 2.816 3.518 8.492 1 97.81 232 GLY B N 1
ATOM 4493 C CA . GLY B 1 232 ? 1.873 2.805 9.336 1 97.81 232 GLY B CA 1
ATOM 4494 C C . GLY B 1 232 ? 0.785 3.699 9.898 1 97.81 232 GLY B C 1
ATOM 4495 O O . GLY B 1 232 ? 1.039 4.859 10.242 1 97.81 232 GLY B O 1
ATOM 4496 N N . GLY B 1 233 ? -0.385 3.248 9.969 1 98 233 GLY B N 1
ATOM 4497 C CA . GLY B 1 233 ? -1.575 3.85 10.555 1 98 233 GLY B CA 1
ATOM 4498 C C . GLY B 1 233 ? -2.754 2.896 10.617 1 98 233 GLY B C 1
ATOM 4499 O O . GLY B 1 233 ? -2.594 1.688 10.43 1 98 233 GLY B O 1
ATOM 4500 N N . PHE B 1 234 ? -3.887 3.373 11.023 1 98.69 234 PHE B N 1
ATOM 4501 C CA . PHE B 1 234 ? -5.062 2.51 11.031 1 98.69 234 PHE B CA 1
ATOM 4502 C C . PHE B 1 234 ? -6.344 3.338 10.977 1 98.69 234 PHE B C 1
ATOM 4504 O O . PHE B 1 234 ? -6.316 4.547 11.219 1 98.69 234 PHE B O 1
ATOM 4511 N N . VAL B 1 235 ? -7.387 2.76 10.531 1 98.88 235 VAL B N 1
ATOM 4512 C CA . VAL B 1 235 ? -8.734 3.32 10.555 1 98.88 235 VAL B CA 1
ATOM 4513 C C . VAL B 1 235 ? -9.602 2.537 11.539 1 98.88 235 VAL B C 1
ATOM 4515 O O . VAL B 1 235 ? -9.406 1.333 11.727 1 98.88 235 VAL B O 1
ATOM 4518 N N . MET B 1 236 ? -10.469 3.193 12.188 1 98.88 236 MET B N 1
ATOM 4519 C CA . MET B 1 236 ? -11.383 2.586 13.156 1 98.88 236 MET B CA 1
ATOM 4520 C C . MET B 1 236 ? -12.766 3.238 13.086 1 98.88 236 MET B C 1
ATOM 4522 O O . MET B 1 236 ? -12.898 4.359 12.594 1 98.88 236 MET B O 1
ATOM 4526 N N . GLY B 1 237 ? -13.82 2.545 13.562 1 98.81 237 GLY B N 1
ATOM 4527 C CA . GLY B 1 237 ? -15.148 3.127 13.656 1 98.81 237 GLY B CA 1
ATOM 4528 C C . GLY B 1 237 ? -16.266 2.143 13.336 1 98.81 237 GLY B C 1
ATOM 4529 O O . GLY B 1 237 ? -16.297 1.036 13.883 1 98.81 237 GLY B O 1
ATOM 4530 N N . ASP B 1 238 ? -17.234 2.564 12.477 1 98.81 238 ASP B N 1
ATOM 4531 C CA . ASP B 1 238 ? -18.422 1.802 12.109 1 98.81 238 ASP B CA 1
ATOM 4532 C C . ASP B 1 238 ? -18.062 0.397 11.641 1 98.81 238 ASP B C 1
ATOM 4534 O O . ASP B 1 238 ? -17.391 0.235 10.617 1 98.81 238 ASP B O 1
ATOM 4538 N N . PRO B 1 239 ? -18.516 -0.652 12.422 1 98.5 239 PRO B N 1
ATOM 4539 C CA . PRO B 1 239 ? -18.109 -2.012 12.062 1 98.5 239 PRO B CA 1
ATOM 4540 C C . PRO B 1 239 ? -18.578 -2.424 10.672 1 98.5 239 PRO B C 1
ATOM 4542 O O . PRO B 1 239 ? -17.922 -3.205 9.992 1 98.5 239 PRO B O 1
ATOM 4545 N N . ALA B 1 240 ? -19.703 -1.905 10.227 1 98.06 240 ALA B N 1
ATOM 4546 C CA . ALA B 1 240 ? -20.188 -2.227 8.883 1 98.06 240 ALA B CA 1
ATOM 4547 C C . ALA B 1 240 ? -19.25 -1.653 7.816 1 98.06 240 ALA B C 1
ATOM 4549 O O . ALA B 1 240 ? -18.953 -2.32 6.824 1 98.06 240 ALA B O 1
ATOM 4550 N N . LEU B 1 241 ? -18.828 -0.423 8.008 1 98.44 241 LEU B N 1
ATOM 4551 C CA . LEU B 1 241 ? -17.906 0.207 7.066 1 98.44 241 LEU B CA 1
ATOM 4552 C C . LEU B 1 241 ? -16.547 -0.479 7.094 1 98.44 241 LEU B C 1
ATOM 4554 O O . LEU B 1 241 ? -15.945 -0.72 6.043 1 98.44 241 LEU B O 1
ATOM 4558 N N . ILE B 1 242 ? -16.031 -0.819 8.32 1 98.69 242 ILE B N 1
ATOM 4559 C CA . ILE B 1 242 ? -14.742 -1.492 8.461 1 98.69 242 ILE B CA 1
ATOM 4560 C C . ILE B 1 242 ? -14.797 -2.855 7.773 1 98.69 242 ILE B C 1
ATOM 4562 O O . ILE B 1 242 ? -13.844 -3.25 7.086 1 98.69 242 ILE B O 1
ATOM 4566 N N . SER B 1 243 ? -15.875 -3.537 7.949 1 97.31 243 SER B N 1
ATOM 4567 C CA . SER B 1 243 ? -16.047 -4.836 7.309 1 97.31 243 SER B CA 1
ATOM 4568 C C . SER B 1 243 ? -16 -4.715 5.789 1 97.31 243 SER B C 1
ATOM 4570 O O . SER B 1 243 ? -15.352 -5.512 5.113 1 97.31 243 SER B O 1
ATOM 4572 N N . ARG B 1 244 ? -16.672 -3.77 5.25 1 96.38 244 ARG B N 1
ATOM 4573 C CA . ARG B 1 244 ? -16.688 -3.531 3.812 1 96.38 244 ARG B CA 1
ATOM 4574 C C . ARG B 1 244 ? -15.297 -3.182 3.299 1 96.38 244 ARG B C 1
ATOM 4576 O O . ARG B 1 244 ? -14.852 -3.725 2.285 1 96.38 244 ARG B O 1
ATOM 4583 N N . LEU B 1 245 ? -14.672 -2.264 4.004 1 97.94 245 LEU B N 1
ATOM 4584 C CA . LEU B 1 245 ? -13.312 -1.868 3.631 1 97.94 245 LEU B CA 1
ATOM 4585 C C . LEU B 1 245 ? -12.367 -3.061 3.686 1 97.94 245 LEU B C 1
ATOM 4587 O O . LEU B 1 245 ? -11.523 -3.227 2.803 1 97.94 245 LEU B O 1
ATOM 4591 N N . THR B 1 246 ? -12.508 -3.893 4.723 1 96.75 246 THR B N 1
ATOM 4592 C CA . THR B 1 246 ? -11.68 -5.078 4.895 1 96.75 246 THR B CA 1
ATOM 4593 C C . THR B 1 246 ? -11.836 -6.027 3.713 1 96.75 246 THR B C 1
ATOM 4595 O O . THR B 1 246 ? -10.844 -6.523 3.17 1 96.75 246 THR B O 1
ATOM 4598 N N . GLU B 1 247 ? -13.023 -6.262 3.312 1 94.5 247 GLU B N 1
ATOM 4599 C CA . GLU B 1 247 ? -13.289 -7.18 2.209 1 94.5 247 GLU B CA 1
ATOM 4600 C C . GLU B 1 247 ? -12.633 -6.699 0.92 1 94.5 247 GLU B C 1
ATOM 4602 O O . GLU B 1 247 ? -11.938 -7.469 0.247 1 94.5 247 GLU B O 1
ATOM 4607 N N . VAL B 1 248 ? -12.797 -5.453 0.575 1 96.06 248 VAL B N 1
ATOM 4608 C CA . VAL B 1 248 ? -12.25 -4.902 -0.661 1 96.06 248 VAL B CA 1
ATOM 4609 C C . VAL B 1 248 ? -10.727 -4.914 -0.603 1 96.06 248 VAL B C 1
ATOM 4611 O O . VAL B 1 248 ? -10.062 -5.312 -1.566 1 96.06 248 VAL B O 1
ATOM 4614 N N . ARG B 1 249 ? -10.203 -4.516 0.532 1 96.62 249 ARG B N 1
ATOM 4615 C CA . ARG B 1 249 ? -8.758 -4.418 0.67 1 96.62 249 ARG B CA 1
ATOM 4616 C C . ARG B 1 249 ? -8.109 -5.801 0.668 1 96.62 249 ARG B C 1
ATOM 4618 O O . ARG B 1 249 ? -7 -5.973 0.165 1 96.62 249 ARG B O 1
ATOM 4625 N N . LYS B 1 250 ? -8.844 -6.844 1.21 1 94.75 250 LYS B N 1
ATOM 4626 C CA . LYS B 1 250 ? -8.367 -8.219 1.112 1 94.75 250 LYS B CA 1
ATOM 4627 C C . LYS B 1 250 ? -8.258 -8.664 -0.344 1 94.75 250 LYS B C 1
ATOM 4629 O O . LYS B 1 250 ? -7.238 -9.211 -0.758 1 94.75 250 LYS B O 1
ATOM 4634 N N . HIS B 1 251 ? -9.258 -8.367 -1.115 1 94.31 251 HIS B N 1
ATOM 4635 C CA . HIS B 1 251 ? -9.297 -8.758 -2.52 1 94.31 251 HIS B CA 1
ATOM 4636 C C . HIS B 1 251 ? -8.188 -8.07 -3.316 1 94.31 251 HIS B C 1
ATOM 4638 O O . HIS B 1 251 ? -7.633 -8.656 -4.246 1 94.31 251 HIS B O 1
ATOM 4644 N N . LEU B 1 252 ? -7.852 -6.875 -2.914 1 95.69 252 LEU B N 1
ATOM 4645 C CA . LEU B 1 252 ? -6.934 -6.062 -3.707 1 95.69 252 LEU B CA 1
ATOM 4646 C C . LEU B 1 252 ? -5.496 -6.242 -3.234 1 95.69 252 LEU B C 1
ATOM 4648 O O . LEU B 1 252 ? -4.559 -5.781 -3.891 1 95.69 252 LEU B O 1
ATOM 4652 N N . GLY B 1 253 ? -5.324 -6.828 -2.111 1 94.88 253 GLY B N 1
ATOM 4653 C CA . GLY B 1 253 ? -3.979 -7.137 -1.658 1 94.88 253 GLY B CA 1
ATOM 4654 C C . GLY B 1 253 ? -3.342 -6.012 -0.865 1 94.88 253 GLY B C 1
ATOM 4655 O O . GLY B 1 253 ? -2.119 -5.855 -0.873 1 94.88 253 GLY B O 1
ATOM 4656 N N . PHE B 1 254 ? -4.18 -5.184 -0.177 1 96.5 254 PHE B N 1
ATOM 4657 C CA . PHE B 1 254 ? -3.652 -4.133 0.685 1 96.5 254 PHE B CA 1
ATOM 4658 C C . PHE B 1 254 ? -3.189 -4.707 2.018 1 96.5 254 PHE B C 1
ATOM 4660 O O . PHE B 1 254 ? -3.908 -4.629 3.018 1 96.5 254 PHE B O 1
ATOM 4667 N N . LEU B 1 255 ? -1.986 -5.25 2.033 1 97 255 LEU B N 1
ATOM 4668 C CA . LEU B 1 255 ? -1.398 -5.84 3.232 1 97 255 LEU B CA 1
ATOM 4669 C C . LEU B 1 255 ? -0.311 -4.938 3.805 1 97 255 LEU B C 1
ATOM 4671 O O . LEU B 1 255 ? 0.557 -4.461 3.07 1 97 255 LEU B O 1
ATOM 4675 N N . VAL B 1 256 ? -0.396 -4.719 5.062 1 98.44 256 VAL B N 1
ATOM 4676 C CA . VAL B 1 256 ? 0.692 -4.02 5.738 1 98.44 256 VAL B CA 1
ATOM 4677 C C . VAL B 1 256 ? 1.849 -4.984 5.992 1 98.44 256 VAL B C 1
ATOM 4679 O O . VAL B 1 256 ? 1.649 -6.074 6.539 1 98.44 256 VAL B O 1
ATOM 4682 N N . PRO B 1 257 ? 3.094 -4.598 5.562 1 98.62 257 PRO B N 1
ATOM 4683 C CA . PRO B 1 257 ? 4.223 -5.508 5.773 1 98.62 257 PRO B CA 1
ATOM 4684 C C . PRO B 1 257 ? 4.363 -5.945 7.227 1 98.62 257 PRO B C 1
ATOM 4686 O O . PRO B 1 257 ? 4.094 -5.16 8.141 1 98.62 257 PRO B O 1
ATOM 4689 N N . ARG B 1 258 ? 4.844 -7.141 7.438 1 98.62 258 ARG B N 1
ATOM 4690 C CA . ARG B 1 258 ? 4.941 -7.746 8.766 1 98.62 258 ARG B CA 1
ATOM 4691 C C . ARG B 1 258 ? 5.82 -6.906 9.688 1 98.62 258 ARG B C 1
ATOM 4693 O O . ARG B 1 258 ? 5.426 -6.59 10.812 1 98.62 258 ARG B O 1
ATOM 4700 N N . PRO B 1 259 ? 7.035 -6.445 9.281 1 98.81 259 PRO B N 1
ATOM 4701 C CA . PRO B 1 259 ? 7.844 -5.629 10.188 1 98.81 259 PRO B CA 1
ATOM 4702 C C . PRO B 1 259 ? 7.156 -4.324 10.578 1 98.81 259 PRO B C 1
ATOM 4704 O O . PRO B 1 259 ? 7.336 -3.838 11.695 1 98.81 259 PRO B O 1
ATOM 4707 N N . VAL B 1 260 ? 6.41 -3.754 9.656 1 98.81 260 VAL B N 1
ATOM 4708 C CA . VAL B 1 260 ? 5.688 -2.521 9.945 1 98.81 260 VAL B CA 1
ATOM 4709 C C . VAL B 1 260 ? 4.617 -2.785 11.008 1 98.81 260 VAL B C 1
ATOM 4711 O O . VAL B 1 260 ? 4.426 -1.979 11.922 1 98.81 260 VAL B O 1
ATOM 4714 N N . GLN B 1 261 ? 3.906 -3.893 10.898 1 98.88 261 GLN B N 1
ATOM 4715 C CA . GLN B 1 261 ? 2.887 -4.23 11.883 1 98.88 261 GLN B CA 1
ATOM 4716 C C . GLN B 1 261 ? 3.496 -4.383 13.273 1 98.88 261 GLN B C 1
ATOM 4718 O O . GLN B 1 261 ? 2.938 -3.893 14.258 1 98.88 261 GLN B O 1
ATOM 4723 N N . GLU B 1 262 ? 4.664 -5.074 13.328 1 98.88 262 GLU B N 1
ATOM 4724 C CA . GLU B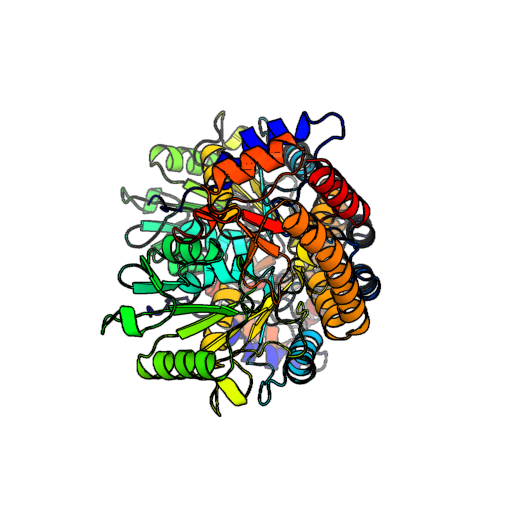 1 262 ? 5.355 -5.219 14.609 1 98.88 262 GLU B CA 1
ATOM 4725 C C . GLU B 1 262 ? 5.785 -3.861 15.156 1 98.88 262 GLU B C 1
ATOM 4727 O O . GLU B 1 262 ? 5.695 -3.617 16.359 1 98.88 262 GLU B O 1
ATOM 4732 N N . ALA B 1 263 ? 6.242 -3.037 14.289 1 98.94 263 ALA B N 1
ATOM 4733 C CA . ALA B 1 263 ? 6.633 -1.683 14.672 1 98.94 263 ALA B CA 1
ATOM 4734 C C . ALA B 1 263 ? 5.434 -0.892 15.188 1 98.94 263 ALA B C 1
ATOM 4736 O O . ALA B 1 263 ? 5.562 -0.104 16.125 1 98.94 263 ALA B O 1
ATOM 4737 N N . MET B 1 264 ? 4.293 -1.043 14.578 1 98.94 264 MET B N 1
ATOM 4738 C CA . MET B 1 264 ? 3.074 -0.371 15.023 1 98.94 264 MET B CA 1
ATOM 4739 C C . MET B 1 264 ? 2.703 -0.797 16.438 1 98.94 264 MET B C 1
ATOM 4741 O O . MET B 1 264 ? 2.316 0.036 17.266 1 98.94 264 MET B O 1
ATOM 4745 N N . ILE B 1 265 ? 2.824 -2.109 16.703 1 98.88 265 ILE B N 1
ATOM 4746 C CA . ILE B 1 265 ? 2.545 -2.611 18.047 1 98.88 265 ILE B CA 1
ATOM 4747 C C . ILE B 1 265 ? 3.436 -1.897 19.062 1 98.88 265 ILE B C 1
ATOM 4749 O O . ILE B 1 265 ? 2.951 -1.407 20.094 1 98.88 265 ILE B O 1
ATOM 4753 N N . ALA B 1 266 ? 4.719 -1.83 18.734 1 98.88 266 ALA B N 1
ATOM 4754 C CA . ALA B 1 266 ? 5.676 -1.184 19.641 1 98.88 266 ALA B CA 1
ATOM 4755 C C . ALA B 1 266 ? 5.328 0.289 19.844 1 98.88 266 ALA B C 1
ATOM 4757 O O . ALA B 1 266 ? 5.344 0.789 20.969 1 98.88 266 ALA B O 1
ATOM 4758 N N . ALA B 1 267 ? 5.02 0.989 18.812 1 98.81 267 ALA B N 1
ATOM 4759 C CA . ALA B 1 267 ? 4.727 2.42 18.859 1 98.81 267 ALA B CA 1
ATOM 4760 C C . ALA B 1 267 ? 3.473 2.697 19.672 1 98.81 267 ALA B C 1
ATOM 4762 O O . ALA B 1 267 ? 3.439 3.643 20.469 1 98.81 267 ALA B O 1
ATOM 4763 N N . TYR B 1 268 ? 2.434 1.878 19.5 1 98.19 268 TYR B N 1
ATOM 4764 C CA . TYR B 1 268 ? 1.163 2.107 20.172 1 98.19 268 TYR B CA 1
ATOM 4765 C C . TYR B 1 268 ? 1.22 1.619 21.625 1 98.19 268 TYR B C 1
ATOM 4767 O O . TYR B 1 268 ? 0.327 1.915 22.422 1 98.19 268 TYR B O 1
ATOM 4775 N N . SER B 1 269 ? 2.301 0.924 21.969 1 97.81 269 SER B N 1
ATOM 4776 C CA . SER B 1 269 ? 2.438 0.387 23.312 1 97.81 269 SER B CA 1
ATOM 4777 C C . SER B 1 269 ? 3.406 1.222 24.141 1 97.81 269 SER B C 1
ATOM 4779 O O . SER B 1 269 ? 3.703 0.878 25.297 1 97.81 269 SER B O 1
ATOM 4781 N N . ASP B 1 270 ? 3.936 2.299 23.609 1 97.81 270 ASP B N 1
ATOM 4782 C CA . ASP B 1 270 ? 4.895 3.154 24.297 1 97.81 270 ASP B CA 1
ATOM 4783 C C . ASP B 1 270 ? 4.488 4.621 24.203 1 97.81 270 ASP B C 1
ATOM 4785 O O . ASP B 1 270 ? 4.52 5.215 23.125 1 97.81 270 ASP B O 1
ATOM 4789 N N . ASP B 1 271 ? 4.219 5.203 25.281 1 96.25 271 ASP B N 1
ATOM 4790 C CA . ASP B 1 271 ? 3.768 6.594 25.281 1 96.25 271 ASP B CA 1
ATOM 4791 C C . ASP B 1 271 ? 4.926 7.547 25.562 1 96.25 271 ASP B C 1
ATOM 4793 O O . ASP B 1 271 ? 4.828 8.742 25.281 1 96.25 271 ASP B O 1
ATOM 4797 N N . ALA B 1 272 ? 5.992 7.031 26.125 1 97.88 272 ALA B N 1
ATOM 4798 C CA . ALA B 1 272 ? 7.117 7.879 26.516 1 97.88 272 ALA B CA 1
ATOM 4799 C C . ALA B 1 272 ? 7.715 8.586 25.297 1 97.88 272 ALA B C 1
ATOM 4801 O O . ALA B 1 272 ? 8.047 9.773 25.375 1 97.88 272 ALA B O 1
ATOM 4802 N N . HIS B 1 273 ? 7.867 7.863 24.188 1 98.38 273 HIS B N 1
ATOM 4803 C CA . HIS B 1 273 ? 8.484 8.492 23.016 1 98.38 273 HIS B CA 1
ATOM 4804 C C . HIS B 1 273 ? 7.59 9.594 22.453 1 98.38 273 HIS B C 1
ATOM 4806 O O . HIS B 1 273 ? 8.078 10.547 21.844 1 98.38 273 HIS B O 1
ATOM 4812 N N . VAL B 1 274 ? 6.289 9.461 22.641 1 97.75 274 VAL B N 1
ATOM 4813 C CA . VAL B 1 274 ? 5.34 10.445 22.141 1 97.75 274 VAL B CA 1
ATOM 4814 C C . VAL B 1 274 ? 5.48 11.742 22.938 1 97.75 274 VAL B C 1
ATOM 4816 O O . VAL B 1 274 ? 5.492 12.836 22.359 1 97.75 274 VAL B O 1
ATOM 4819 N N . GLU B 1 275 ? 5.566 11.586 24.25 1 97 275 GLU B N 1
ATOM 4820 C CA . GLU B 1 275 ? 5.754 12.742 25.109 1 97 275 GLU B CA 1
ATOM 4821 C C . GLU B 1 275 ? 7.051 13.477 24.781 1 97 275 GLU B C 1
ATOM 4823 O O . GLU B 1 275 ? 7.082 14.711 24.75 1 97 275 GLU B O 1
ATOM 4828 N N . GLN B 1 276 ? 8.062 12.727 24.531 1 97.69 276 GLN B N 1
ATOM 4829 C CA . GLN B 1 276 ? 9.352 13.305 24.172 1 97.69 276 GLN B CA 1
ATOM 4830 C C . GLN B 1 276 ? 9.266 14.07 22.859 1 97.69 276 GLN B C 1
ATOM 4832 O O . GLN B 1 276 ? 9.797 15.18 22.75 1 97.69 276 GLN B O 1
ATOM 4837 N N . GLN B 1 277 ? 8.641 13.453 21.891 1 97.56 277 GLN B N 1
ATOM 4838 C CA . GLN B 1 277 ? 8.531 14.086 20.578 1 97.56 277 GLN B CA 1
ATOM 4839 C C . GLN B 1 277 ? 7.664 15.344 20.656 1 97.56 277 GLN B C 1
ATOM 4841 O O . GLN B 1 277 ? 7.98 16.359 20.016 1 97.56 277 GLN B O 1
ATOM 4846 N N . ARG B 1 278 ? 6.539 15.266 21.375 1 97.25 278 ARG B N 1
ATOM 4847 C CA . ARG B 1 278 ? 5.684 16.438 21.547 1 97.25 278 ARG B CA 1
ATOM 4848 C C . ARG B 1 278 ? 6.445 17.562 22.234 1 97.25 278 ARG B C 1
ATOM 4850 O O . ARG B 1 278 ? 6.297 18.734 21.844 1 97.25 278 ARG B O 1
ATOM 4857 N N . ALA B 1 279 ? 7.254 17.25 23.234 1 97.44 279 ALA B N 1
ATOM 4858 C CA . ALA B 1 279 ? 8.062 18.266 23.922 1 97.44 279 ALA B CA 1
ATOM 4859 C C . ALA B 1 279 ? 9.055 18.922 22.953 1 97.44 279 ALA B C 1
ATOM 4861 O O . ALA B 1 279 ? 9.305 20.125 23.031 1 97.44 279 ALA B O 1
ATOM 4862 N N . ARG B 1 280 ? 9.641 18.125 22.078 1 97.75 280 ARG B N 1
ATOM 4863 C CA . ARG B 1 280 ? 10.562 18.641 21.078 1 97.75 280 ARG B CA 1
ATOM 4864 C C . ARG B 1 280 ? 9.867 19.641 20.156 1 97.75 280 ARG B C 1
ATOM 4866 O O . ARG B 1 280 ? 10.383 20.734 19.906 1 97.75 280 ARG B O 1
ATOM 4873 N N . TYR B 1 281 ? 8.719 19.266 19.656 1 98.19 281 TYR B N 1
ATOM 4874 C CA . TYR B 1 281 ? 7.969 20.156 18.781 1 98.19 281 TYR B CA 1
ATOM 4875 C C . TYR B 1 281 ? 7.508 21.406 19.531 1 98.19 281 TYR B C 1
ATOM 4877 O O . TYR B 1 281 ? 7.449 22.484 18.953 1 98.19 281 TYR B O 1
ATOM 4885 N N . ALA B 1 282 ? 7.172 21.234 20.844 1 97.88 282 ALA B N 1
ATOM 4886 C CA . ALA B 1 282 ? 6.777 22.391 21.656 1 97.88 282 ALA B CA 1
ATOM 4887 C C . ALA B 1 282 ? 7.914 23.406 21.75 1 97.88 282 ALA B C 1
ATOM 4889 O O . ALA B 1 282 ? 7.68 24.609 21.688 1 97.88 282 ALA B O 1
ATOM 4890 N N . GLN B 1 283 ? 9.062 22.922 21.922 1 98.19 283 GLN B N 1
ATOM 4891 C CA . GLN B 1 283 ? 10.234 23.797 22 1 98.19 283 GLN B CA 1
ATOM 4892 C C . GLN B 1 283 ? 10.484 24.5 20.672 1 98.19 283 GLN B C 1
ATOM 4894 O O . GLN B 1 283 ? 10.719 25.703 20.641 1 98.19 283 GLN B O 1
ATOM 4899 N N . ARG B 1 284 ? 10.461 23.75 19.594 1 98.56 284 ARG B N 1
ATOM 4900 C CA . ARG B 1 284 ? 10.633 24.328 18.266 1 98.56 284 ARG B CA 1
ATOM 4901 C C . ARG B 1 284 ? 9.562 25.375 17.984 1 98.56 284 ARG B C 1
ATOM 4903 O O . ARG B 1 284 ? 9.852 26.438 17.422 1 98.56 284 ARG B O 1
ATOM 4910 N N . ARG B 1 285 ? 8.344 25.047 18.375 1 98.44 285 ARG B N 1
ATOM 4911 C CA . ARG B 1 285 ? 7.219 25.953 18.219 1 98.44 285 ARG B CA 1
ATOM 4912 C C . ARG B 1 285 ? 7.484 27.281 18.938 1 98.44 285 ARG B C 1
ATOM 4914 O O . ARG B 1 285 ? 7.234 28.344 18.391 1 98.44 285 ARG B O 1
ATOM 4921 N N . ARG B 1 286 ? 7.938 27.219 20.156 1 98 286 ARG B N 1
ATOM 4922 C CA . ARG B 1 286 ? 8.219 28.422 20.938 1 98 286 ARG B CA 1
ATOM 4923 C C . ARG B 1 286 ? 9.266 29.297 20.25 1 98 286 ARG B C 1
ATOM 4925 O O . ARG B 1 286 ? 9.078 30.5 20.109 1 98 286 ARG B O 1
ATOM 4932 N N . VAL B 1 287 ? 10.273 28.656 19.781 1 98.56 287 VAL B N 1
ATOM 4933 C CA . VAL B 1 287 ? 11.375 29.375 19.141 1 98.56 287 VAL B CA 1
ATOM 4934 C C . VAL B 1 287 ? 10.883 30.047 17.859 1 98.56 287 VAL B C 1
ATOM 4936 O O . VAL B 1 287 ? 11.094 31.234 17.656 1 98.56 287 VAL B O 1
ATOM 4939 N N . LEU B 1 288 ? 10.242 29.312 17.016 1 98.44 288 LEU B N 1
ATOM 4940 C CA . LEU B 1 288 ? 9.852 29.797 15.703 1 98.44 288 LEU B CA 1
ATOM 4941 C C . LEU B 1 288 ? 8.719 30.812 15.805 1 98.44 288 LEU B C 1
ATOM 4943 O O . LEU B 1 288 ? 8.68 31.797 15.055 1 98.44 288 LEU B O 1
ATOM 4947 N N . SER B 1 289 ? 7.746 30.516 16.688 1 98.31 289 SER B N 1
ATOM 4948 C CA . SER B 1 289 ? 6.633 31.438 16.844 1 98.31 289 SER B CA 1
ATOM 4949 C C . SER B 1 289 ? 7.113 32.812 17.328 1 98.31 289 SER B C 1
ATOM 4951 O O . SER B 1 289 ? 6.66 33.844 16.844 1 98.31 289 SER B O 1
ATOM 4953 N N . THR B 1 290 ? 8 32.812 18.297 1 98.31 290 THR B N 1
ATOM 4954 C CA . THR B 1 290 ? 8.547 34.062 18.812 1 98.31 290 THR B CA 1
ATOM 4955 C C . THR B 1 290 ? 9.242 34.844 17.688 1 98.31 290 THR B C 1
ATOM 4957 O O . THR B 1 290 ? 9.016 36.062 17.531 1 98.31 290 THR B O 1
ATOM 4960 N N . ALA B 1 291 ? 10.016 34.156 16.938 1 98.56 291 ALA B N 1
ATOM 4961 C CA . ALA B 1 291 ? 10.758 34.781 15.859 1 98.56 291 ALA B CA 1
ATOM 4962 C C . ALA B 1 291 ? 9.82 35.344 14.797 1 98.56 291 ALA B C 1
ATOM 4964 O O . ALA B 1 291 ? 10.047 36.438 14.266 1 98.56 291 ALA B O 1
ATOM 4965 N N . LEU B 1 292 ? 8.797 34.594 14.422 1 98.69 292 LEU B N 1
ATOM 4966 C CA . LEU B 1 292 ? 7.828 35.062 13.43 1 98.69 292 LEU B CA 1
ATOM 4967 C C . LEU B 1 292 ? 7.094 36.312 13.914 1 98.69 292 LEU B C 1
ATOM 4969 O O . LEU B 1 292 ? 6.961 37.281 13.164 1 98.69 292 LEU B O 1
ATOM 4973 N N . ILE B 1 293 ? 6.633 36.281 15.148 1 98.25 293 ILE B N 1
ATOM 4974 C CA . ILE B 1 293 ? 5.91 37.406 15.711 1 98.25 293 ILE B CA 1
ATOM 4975 C C . ILE B 1 293 ? 6.82 38.625 15.758 1 98.25 293 ILE B C 1
ATOM 4977 O O . ILE B 1 293 ? 6.41 39.719 15.375 1 98.25 293 ILE B O 1
ATOM 4981 N N . ASP B 1 294 ? 8.008 38.438 16.172 1 97.62 294 ASP B N 1
ATOM 4982 C CA . ASP B 1 294 ? 8.977 39.531 16.234 1 97.62 294 ASP B CA 1
ATOM 4983 C C . ASP B 1 294 ? 9.227 40.125 14.836 1 97.62 294 ASP B C 1
ATOM 4985 O O . ASP B 1 294 ? 9.523 41.312 14.695 1 97.62 294 ASP B O 1
ATOM 4989 N N . ALA B 1 295 ? 9.086 39.312 13.867 1 97.44 295 ALA B N 1
ATOM 4990 C CA . ALA B 1 295 ? 9.336 39.75 12.492 1 97.44 295 ALA B CA 1
ATOM 4991 C C . ALA B 1 295 ? 8.078 40.344 11.867 1 97.44 295 ALA B C 1
ATOM 4993 O O . ALA B 1 295 ? 8.055 40.656 10.672 1 97.44 295 ALA B O 1
ATOM 4994 N N . GLY B 1 296 ? 7.016 40.406 12.625 1 97.06 296 GLY B N 1
ATOM 4995 C CA . GLY B 1 296 ? 5.828 41.125 12.172 1 97.06 296 GLY B CA 1
ATOM 4996 C C . GLY B 1 296 ? 4.723 40.188 11.711 1 97.06 296 GLY B C 1
ATOM 4997 O O . GLY B 1 296 ? 3.703 40.625 11.188 1 97.06 296 GLY B O 1
ATOM 4998 N N . PHE B 1 297 ? 4.875 38.906 11.852 1 98.56 297 PHE B N 1
ATOM 4999 C CA . PHE B 1 297 ? 3.834 37.938 11.469 1 98.56 297 PHE B CA 1
ATOM 5000 C C . PHE B 1 297 ? 2.758 37.875 12.547 1 98.56 297 PHE B C 1
ATOM 5002 O O . PHE B 1 297 ? 3.039 38.062 13.734 1 98.56 297 PHE B O 1
ATOM 5009 N N . THR B 1 298 ? 1.587 37.625 12.094 1 98.56 298 THR B N 1
ATOM 5010 C CA . THR B 1 298 ? 0.538 37.094 12.961 1 98.56 298 THR B CA 1
ATOM 5011 C C . THR B 1 298 ? 0.41 35.594 12.781 1 98.56 298 THR B C 1
ATOM 5013 O O . THR B 1 298 ? 0.531 35.062 11.664 1 98.56 298 THR B O 1
ATOM 5016 N N . ILE B 1 299 ? 0.235 34.875 13.844 1 98.5 299 ILE B N 1
ATOM 5017 C CA . ILE B 1 299 ? 0.001 33.406 13.82 1 98.5 299 ILE B CA 1
ATOM 5018 C C . ILE B 1 299 ? -1.448 33.125 14.203 1 98.5 299 ILE B C 1
ATOM 5020 O O . ILE B 1 299 ? -1.898 33.5 15.289 1 98.5 299 ILE B O 1
ATOM 5024 N N . ASP B 1 300 ? -2.184 32.562 13.297 1 97.75 300 ASP B N 1
ATOM 5025 C CA . ASP B 1 300 ? -3.574 32.188 13.547 1 97.75 300 ASP B CA 1
ATOM 5026 C C . ASP B 1 300 ? -3.693 30.719 13.93 1 97.75 300 ASP B C 1
ATOM 5028 O O . ASP B 1 300 ? -3.016 29.859 13.352 1 97.75 300 ASP B O 1
ATOM 5032 N N . HIS B 1 301 ? -4.57 30.359 14.984 1 94.88 301 HIS B N 1
ATOM 5033 C CA . HIS B 1 301 ? -4.77 29 15.445 1 94.88 301 HIS B CA 1
ATOM 5034 C C . HIS B 1 301 ? -3.455 28.375 15.898 1 94.88 301 HIS B C 1
ATOM 5036 O O . HIS B 1 301 ? -2.818 28.859 16.828 1 94.88 301 HIS B O 1
ATOM 5042 N N . SER B 1 302 ? -3.029 27.344 15.172 1 94.5 302 SER B N 1
ATOM 5043 C CA . SER B 1 302 ? -1.772 26.641 15.445 1 94.5 302 SER B CA 1
ATOM 5044 C C . SER B 1 302 ? -1.727 26.109 16.875 1 94.5 302 SER B C 1
ATOM 5046 O O . SER B 1 302 ? -0.665 26.094 17.5 1 94.5 302 SER B O 1
ATOM 5048 N N . GLU B 1 303 ? -2.914 25.719 17.406 1 94.44 303 GLU B N 1
ATOM 5049 C CA . GLU B 1 303 ? -3.021 25.141 18.75 1 94.44 303 GLU B CA 1
ATOM 5050 C C . GLU B 1 303 ? -2.418 23.75 18.797 1 94.44 303 GLU B C 1
ATOM 5052 O O . GLU B 1 303 ? -2.033 23.266 19.875 1 94.44 303 GLU B O 1
ATOM 5057 N N . ALA B 1 304 ? -2.422 23.078 17.688 1 97.25 304 ALA B N 1
ATOM 5058 C CA . ALA B 1 304 ? -1.943 21.703 17.562 1 97.25 304 ALA B CA 1
ATOM 5059 C C . ALA B 1 304 ? -1.322 21.469 16.188 1 97.25 304 ALA B C 1
ATOM 5061 O O . ALA B 1 304 ? -1.239 22.391 15.375 1 97.25 304 ALA B O 1
ATOM 5062 N N . GLY B 1 305 ? -0.812 20.312 16.016 1 96.69 305 GLY B N 1
ATOM 5063 C CA . GLY B 1 305 ? -0.218 19.953 14.734 1 96.69 305 GLY B CA 1
ATOM 5064 C C . GLY B 1 305 ? 1.261 20.281 14.648 1 96.69 305 GLY B C 1
ATOM 5065 O O . GLY B 1 305 ? 1.961 20.281 15.664 1 96.69 305 GLY B O 1
ATOM 5066 N N . LEU B 1 306 ? 1.722 20.438 13.406 1 97.69 306 LEU B N 1
ATOM 5067 C CA . LEU B 1 306 ? 3.154 20.578 13.172 1 97.69 306 LEU B CA 1
ATOM 5068 C C . LEU B 1 306 ? 3.459 21.859 12.398 1 97.69 306 LEU B C 1
ATOM 5070 O O . LEU B 1 306 ? 4.516 21.969 11.773 1 97.69 306 LEU B O 1
ATOM 5074 N N . TYR B 1 307 ? 2.502 22.766 12.414 1 98 307 TYR B N 1
ATOM 5075 C CA . TYR B 1 307 ? 2.674 23.938 11.555 1 98 307 TYR B CA 1
ATOM 5076 C C . TYR B 1 307 ? 2.273 25.219 12.289 1 98 307 TYR B C 1
ATOM 5078 O O . TYR B 1 307 ? 1.444 25.188 13.203 1 98 307 TYR B O 1
ATOM 5086 N N . LEU B 1 308 ? 2.938 26.25 11.961 1 98.69 308 LEU B N 1
ATOM 5087 C CA . LEU B 1 308 ? 2.498 27.594 12.305 1 98.69 308 LEU B CA 1
ATOM 5088 C C . LEU B 1 308 ? 1.832 28.281 11.117 1 98.69 308 LEU B C 1
ATOM 5090 O O . LEU B 1 308 ? 2.482 28.531 10.102 1 98.69 308 LEU B O 1
ATOM 5094 N N . TRP B 1 309 ? 0.533 28.422 11.219 1 98.81 309 TRP B N 1
ATOM 5095 C CA . TRP B 1 309 ? -0.256 29.125 10.211 1 98.81 309 TRP B CA 1
ATOM 5096 C C . TRP B 1 309 ? -0.116 30.641 10.367 1 98.81 309 TRP B C 1
ATOM 5098 O O . TRP B 1 309 ? -0.744 31.234 11.242 1 98.81 309 TRP B O 1
ATOM 5108 N N . SER B 1 310 ? 0.687 31.266 9.484 1 98.81 310 SER B N 1
ATOM 5109 C CA . SER B 1 310 ? 1.191 32.625 9.727 1 98.81 310 SER B CA 1
ATOM 5110 C C . SER B 1 310 ? 0.878 33.531 8.555 1 98.81 310 SER B C 1
ATOM 5112 O O . SER B 1 310 ? 0.733 33.094 7.422 1 98.81 310 SER B O 1
ATOM 5114 N N . THR B 1 311 ? 0.772 34.812 8.844 1 98.75 311 THR B N 1
ATOM 5115 C CA . THR B 1 311 ? 0.455 35.781 7.793 1 98.75 311 THR B CA 1
ATOM 5116 C C . THR B 1 311 ? 1.109 37.125 8.078 1 98.75 311 THR B C 1
ATOM 5118 O O . THR B 1 311 ? 1.391 37.469 9.227 1 98.75 311 THR B O 1
ATOM 5121 N N . ARG B 1 312 ? 1.429 37.844 7.078 1 98.06 312 ARG B N 1
ATOM 5122 C CA . ARG B 1 312 ? 1.841 39.25 7.137 1 98.06 312 ARG B CA 1
ATOM 5123 C C . ARG B 1 312 ? 0.762 40.156 6.566 1 98.06 312 ARG B C 1
ATOM 5125 O O . ARG B 1 312 ? 1.023 41.344 6.27 1 98.06 312 ARG B O 1
ATOM 5132 N N . GLY B 1 313 ? -0.432 39.531 6.336 1 98 313 GLY B N 1
ATOM 5133 C CA . GLY B 1 313 ? -1.532 40.312 5.789 1 98 313 GLY B CA 1
ATOM 5134 C C . GLY B 1 313 ? -1.359 40.656 4.316 1 98 313 GLY B C 1
ATOM 5135 O O . GLY B 1 313 ? -1.902 41.625 3.826 1 98 313 GLY B O 1
ATOM 5136 N N . GLU B 1 314 ? -0.562 39.969 3.611 1 98.62 314 GLU B N 1
ATOM 5137 C CA . GLU B 1 314 ? -0.292 40.125 2.184 1 98.62 314 GLU B CA 1
ATOM 5138 C C . GLU B 1 314 ? -0.464 38.781 1.447 1 98.62 314 GLU B C 1
ATOM 5140 O O . GLU B 1 314 ? -0.789 37.781 2.061 1 98.62 314 GLU B O 1
ATOM 5145 N N . ASP B 1 315 ? -0.327 38.844 0.149 1 98.44 315 ASP B N 1
ATOM 5146 C CA . ASP B 1 315 ? -0.383 37.625 -0.658 1 98.44 315 ASP B CA 1
ATOM 5147 C C . ASP B 1 315 ? 0.626 36.594 -0.163 1 98.44 315 ASP B C 1
ATOM 5149 O O . ASP B 1 315 ? 1.777 36.906 0.124 1 98.44 315 ASP B O 1
ATOM 5153 N N . CYS B 1 316 ? 0.165 35.344 -0.018 1 98.5 316 CYS B N 1
ATOM 5154 C CA . CYS B 1 316 ? 1.021 34.281 0.546 1 98.5 316 CYS B CA 1
ATOM 5155 C C . CYS B 1 316 ? 2.303 34.156 -0.266 1 98.5 316 CYS B C 1
ATOM 5157 O O . CYS B 1 316 ? 3.361 33.844 0.288 1 98.5 316 CYS B O 1
ATOM 5159 N N . TRP B 1 317 ? 2.273 34.406 -1.593 1 98.31 317 TRP B N 1
ATOM 5160 C CA . TRP B 1 317 ? 3.463 34.25 -2.424 1 98.31 317 TRP B CA 1
ATOM 5161 C C . TRP B 1 317 ? 4.461 35.375 -2.168 1 98.31 317 TRP B C 1
ATOM 5163 O O . TRP B 1 317 ? 5.672 35.188 -2.295 1 98.31 317 TRP B O 1
ATOM 5173 N N . GLU B 1 318 ? 3.965 36.531 -1.791 1 98.56 318 GLU B N 1
ATOM 5174 C CA . GLU B 1 318 ? 4.855 37.594 -1.352 1 98.56 318 GLU B CA 1
ATOM 5175 C C . GLU B 1 318 ? 5.578 37.219 -0.061 1 98.56 318 GLU B C 1
ATOM 5177 O O . GLU B 1 318 ? 6.773 37.5 0.089 1 98.56 318 GLU B O 1
ATOM 5182 N N . THR B 1 319 ? 4.828 36.656 0.794 1 98.69 319 THR B N 1
ATOM 5183 C CA . THR B 1 319 ? 5.422 36.219 2.047 1 98.69 319 THR B CA 1
ATOM 5184 C C . THR B 1 319 ? 6.422 35.094 1.794 1 98.69 319 THR B C 1
ATOM 5186 O O . THR B 1 319 ? 7.48 35.031 2.422 1 98.69 319 THR B O 1
ATOM 5189 N N . VAL B 1 320 ? 6.086 34.094 0.888 1 98.75 320 VAL B N 1
ATOM 5190 C CA . VAL B 1 320 ? 7.008 33.031 0.515 1 98.75 320 VAL B CA 1
ATOM 5191 C C . VAL B 1 320 ? 8.305 33.625 -0.027 1 98.75 320 VAL B C 1
ATOM 5193 O O . VAL B 1 320 ? 9.398 33.188 0.342 1 98.75 320 VAL B O 1
ATOM 5196 N N . ASP B 1 321 ? 8.172 34.656 -0.845 1 98.56 321 ASP B N 1
ATOM 5197 C CA . ASP B 1 321 ? 9.336 35.312 -1.423 1 98.56 321 ASP B CA 1
ATOM 5198 C C . ASP B 1 321 ? 10.172 36 -0.342 1 98.56 321 ASP B C 1
ATOM 5200 O O . ASP B 1 321 ? 11.406 35.938 -0.374 1 98.56 321 ASP B O 1
ATOM 5204 N N . PHE B 1 322 ? 9.531 36.719 0.53 1 98.31 322 PHE B N 1
ATOM 5205 C CA . PHE B 1 322 ? 10.172 37.375 1.65 1 98.31 322 PHE B CA 1
ATOM 5206 C C . PHE B 1 322 ? 11.031 36.406 2.451 1 98.31 322 PHE B C 1
ATOM 5208 O O . PHE B 1 322 ? 12.188 36.688 2.764 1 98.31 322 PHE B O 1
ATOM 5215 N N . LEU B 1 323 ? 10.477 35.219 2.738 1 98.75 323 LEU B N 1
ATOM 5216 C CA . LEU B 1 323 ? 11.172 34.219 3.521 1 98.75 323 LEU B CA 1
ATOM 5217 C C . LEU B 1 323 ? 12.266 33.562 2.697 1 98.75 323 LEU B C 1
ATOM 5219 O O . LEU B 1 323 ? 13.359 33.281 3.203 1 98.75 323 LEU B O 1
ATOM 5223 N N . ALA B 1 324 ? 11.961 33.281 1.433 1 98.62 324 ALA B N 1
ATOM 5224 C CA . ALA B 1 324 ? 12.953 32.656 0.556 1 98.62 324 ALA B CA 1
ATOM 5225 C C . ALA B 1 324 ? 14.203 33.531 0.428 1 98.62 324 ALA B C 1
ATOM 5227 O O . ALA B 1 324 ? 15.312 33 0.338 1 98.62 324 ALA B O 1
ATOM 5228 N N . THR B 1 325 ? 14.031 34.844 0.407 1 97.88 325 THR B N 1
ATOM 5229 C CA . THR B 1 325 ? 15.141 35.781 0.332 1 97.88 325 THR B CA 1
ATOM 5230 C C . THR B 1 325 ? 16.047 35.656 1.551 1 97.88 325 THR B C 1
ATOM 5232 O O . THR B 1 325 ? 17.234 35.969 1.488 1 97.88 325 THR B O 1
ATOM 5235 N N . ARG B 1 326 ? 15.516 35.156 2.52 1 98.06 326 ARG B N 1
ATOM 5236 C CA . ARG B 1 326 ? 16.266 34.969 3.758 1 98.06 326 ARG B CA 1
ATOM 5237 C C . ARG B 1 326 ? 16.688 33.5 3.92 1 98.06 326 ARG B C 1
ATOM 5239 O O . ARG B 1 326 ? 17.094 33.094 5.008 1 98.06 326 ARG B O 1
ATOM 5246 N N . GLY B 1 327 ? 16.5 32.656 2.859 1 98.5 327 GLY B N 1
ATOM 5247 C CA . GLY B 1 327 ? 16.922 31.281 2.846 1 98.5 327 GLY B CA 1
ATOM 5248 C C . GLY B 1 327 ? 15.945 30.344 3.529 1 98.5 327 GLY B C 1
ATOM 5249 O O . GLY B 1 327 ? 16.312 29.219 3.904 1 98.5 327 GLY B O 1
ATOM 5250 N N . ILE B 1 328 ? 14.758 30.781 3.836 1 98.81 328 ILE B N 1
ATOM 5251 C CA . ILE B 1 328 ? 13.742 29.969 4.492 1 98.81 328 ILE B CA 1
ATOM 5252 C C . ILE B 1 328 ? 12.633 29.625 3.502 1 98.81 328 ILE B C 1
ATOM 5254 O O . ILE B 1 328 ? 12.031 30.531 2.898 1 98.81 328 ILE B O 1
ATOM 5258 N N . LEU B 1 329 ? 12.367 28.344 3.262 1 98.75 329 LEU B N 1
ATOM 5259 C CA . LEU B 1 329 ? 11.289 27.922 2.371 1 98.75 329 LEU B CA 1
ATOM 5260 C C . LEU B 1 329 ? 10.078 27.453 3.17 1 98.75 329 LEU B C 1
ATOM 5262 O O . LEU B 1 329 ? 10.227 26.688 4.133 1 98.75 329 LEU B O 1
ATOM 5266 N N . VAL B 1 330 ? 8.922 27.938 2.859 1 98.69 330 VAL B N 1
ATOM 5267 C CA . VAL B 1 330 ? 7.668 27.562 3.498 1 98.69 330 VAL B CA 1
ATOM 5268 C C . VAL B 1 330 ? 6.609 27.266 2.434 1 98.69 330 VAL B C 1
ATOM 5270 O O . VAL B 1 330 ? 6.848 27.484 1.243 1 98.69 330 VAL B O 1
ATOM 5273 N N . ALA B 1 331 ? 5.516 26.75 2.826 1 98.25 331 ALA B N 1
ATOM 5274 C CA . ALA B 1 331 ? 4.445 26.438 1.88 1 98.25 331 ALA B CA 1
ATOM 5275 C C . ALA B 1 331 ? 3.418 27.562 1.822 1 98.25 331 ALA B C 1
ATOM 5277 O O . ALA B 1 331 ? 2.982 28.078 2.859 1 98.25 331 ALA B O 1
ATOM 5278 N N . PRO B 1 332 ? 3.027 27.969 0.603 1 98.31 332 PRO B N 1
ATOM 5279 C CA . PRO B 1 332 ? 1.962 28.969 0.491 1 98.31 332 PRO B CA 1
ATOM 5280 C C . PRO B 1 332 ? 0.598 28.438 0.913 1 98.31 332 PRO B C 1
ATOM 5282 O O . PRO B 1 332 ? 0.284 27.266 0.648 1 98.31 332 PRO B O 1
ATOM 5285 N N . GLY B 1 333 ? -0.143 29.25 1.583 1 97.88 333 GLY B N 1
ATOM 5286 C CA . GLY B 1 333 ? -1.455 28.844 2.055 1 97.88 333 GLY B CA 1
ATOM 5287 C C . GLY B 1 333 ? -2.41 28.5 0.929 1 97.88 333 GLY B C 1
ATOM 5288 O O . GLY B 1 333 ? -3.375 27.75 1.136 1 97.88 333 GLY B O 1
ATOM 5289 N N . SER B 1 334 ? -2.139 28.984 -0.295 1 95.94 334 SER B N 1
ATOM 5290 C CA . SER B 1 334 ? -3.008 28.75 -1.444 1 95.94 334 SER B CA 1
ATOM 5291 C C . SER B 1 334 ? -3.023 27.266 -1.826 1 95.94 334 SER B C 1
ATOM 5293 O O . SER B 1 334 ? -3.93 26.812 -2.527 1 95.94 334 SER B O 1
ATOM 5295 N N . PHE B 1 335 ? -2.016 26.5 -1.433 1 95.12 335 PHE B N 1
ATOM 5296 C CA . PHE B 1 335 ? -1.976 25.062 -1.7 1 95.12 335 PHE B CA 1
ATOM 5297 C C . PHE B 1 335 ? -3.139 24.344 -1.02 1 95.12 335 PHE B C 1
ATOM 5299 O O . PHE B 1 335 ? -3.477 23.219 -1.374 1 95.12 335 PHE B O 1
ATOM 5306 N N . TYR B 1 336 ? -3.742 24.984 0.005 1 96.56 336 TYR B N 1
ATOM 5307 C CA . TYR B 1 336 ? -4.676 24.281 0.877 1 96.56 336 TYR B CA 1
ATOM 5308 C C . TYR B 1 336 ? -6.098 24.766 0.673 1 96.56 336 TYR B C 1
ATOM 5310 O O . TYR B 1 336 ? -7.043 24.234 1.262 1 96.56 336 TYR B O 1
ATOM 5318 N N . GLY B 1 337 ? -6.293 25.812 -0.071 1 94.06 337 GLY B N 1
ATOM 5319 C CA . GLY B 1 337 ? -7.594 26.375 -0.384 1 94.06 337 GLY B CA 1
ATOM 5320 C C . GLY B 1 337 ? -7.559 27.891 -0.554 1 94.06 337 GLY B C 1
ATOM 5321 O O . GLY B 1 337 ? -6.586 28.531 -0.162 1 94.06 337 GLY B O 1
ATOM 5322 N N . PRO B 1 338 ? -8.586 28.422 -1.08 1 91.75 338 PRO B N 1
ATOM 5323 C CA . PRO B 1 338 ? -8.586 29.844 -1.437 1 91.75 338 PRO B CA 1
ATOM 5324 C C . PRO B 1 338 ? -8.523 30.75 -0.215 1 91.75 338 PRO B C 1
ATOM 5326 O O . PRO B 1 338 ? -7.988 31.859 -0.294 1 91.75 338 PRO B O 1
ATOM 5329 N N . THR B 1 339 ? -9.008 30.312 0.881 1 94.31 339 THR B N 1
ATOM 5330 C CA . THR B 1 339 ? -9.039 31.156 2.066 1 94.31 339 THR B CA 1
ATOM 5331 C C . THR B 1 339 ? -7.676 31.188 2.746 1 94.31 339 THR B C 1
ATOM 5333 O O . THR B 1 339 ? -7.496 31.875 3.756 1 94.31 339 THR B O 1
ATOM 5336 N N . GLY B 1 340 ? -6.738 30.469 2.17 1 97.19 340 GLY B N 1
ATOM 5337 C CA . GLY B 1 340 ? -5.375 30.516 2.676 1 97.19 340 GLY B CA 1
ATOM 5338 C C . GLY B 1 340 ? -4.492 31.484 1.923 1 97.19 340 GLY B C 1
ATOM 5339 O O . GLY B 1 340 ? -3.275 31.516 2.119 1 97.19 340 GLY B O 1
ATOM 5340 N N . ALA B 1 341 ? -4.984 32.344 1.135 1 97.5 341 ALA B N 1
ATOM 5341 C CA . ALA B 1 341 ? -4.258 33.156 0.152 1 97.5 341 ALA B CA 1
ATOM 5342 C C . ALA B 1 341 ? -3.348 34.156 0.836 1 97.5 341 ALA B C 1
ATOM 5344 O O . ALA B 1 341 ? -2.453 34.719 0.203 1 97.5 341 ALA B O 1
ATOM 5345 N N . GLN B 1 342 ? -3.533 34.375 2.092 1 98.56 342 GLN B N 1
ATOM 5346 C CA . GLN B 1 342 ? -2.713 35.375 2.766 1 98.56 342 GLN B CA 1
ATOM 5347 C C . GLN B 1 342 ? -1.835 34.75 3.838 1 98.56 342 GLN B C 1
ATOM 5349 O O . GLN B 1 342 ? -1.215 35.438 4.641 1 98.56 342 GLN B O 1
ATOM 5354 N N . HIS B 1 343 ? -1.891 33.438 3.885 1 98.81 343 HIS B N 1
ATOM 5355 C CA . HIS B 1 343 ? -1.14 32.719 4.922 1 98.81 343 HIS B CA 1
ATOM 5356 C C . HIS B 1 343 ? -0.025 31.875 4.312 1 98.81 343 HIS B C 1
ATOM 5358 O O . HIS B 1 343 ? -0.047 31.578 3.117 1 98.81 343 HIS B O 1
ATOM 5364 N N . VAL B 1 344 ? 1.009 31.594 5.074 1 98.81 344 VAL B N 1
ATOM 5365 C CA . VAL B 1 344 ? 1.989 30.562 4.801 1 98.81 344 VAL B CA 1
ATOM 5366 C C . VAL B 1 344 ? 1.974 29.531 5.926 1 98.81 344 VAL B C 1
ATOM 5368 O O . VAL B 1 344 ? 1.601 29.844 7.059 1 98.81 344 VAL B O 1
ATOM 5371 N N . ARG B 1 345 ? 2.246 28.328 5.582 1 98.81 345 ARG B N 1
ATOM 5372 C CA . ARG B 1 345 ? 2.381 27.25 6.551 1 98.81 345 ARG B CA 1
ATOM 5373 C C . ARG B 1 345 ? 3.85 26.969 6.855 1 98.81 345 ARG B C 1
ATOM 5375 O O . ARG B 1 345 ? 4.602 26.531 5.98 1 98.81 345 ARG B O 1
ATOM 5382 N N . VAL B 1 346 ? 4.238 27.188 8.07 1 98.81 346 VAL B N 1
ATOM 5383 C CA . VAL B 1 346 ? 5.625 27.016 8.5 1 98.81 346 VAL B CA 1
ATOM 5384 C C . VAL B 1 346 ? 5.758 25.766 9.352 1 98.81 346 VAL B C 1
ATOM 5386 O O . VAL B 1 346 ? 5.195 25.672 10.445 1 98.81 346 VAL B O 1
ATOM 5389 N N . ALA B 1 347 ? 6.539 24.812 8.906 1 98.56 347 ALA B N 1
ATOM 5390 C CA . ALA B 1 347 ? 6.609 23.5 9.539 1 98.56 347 ALA B CA 1
ATOM 5391 C C . ALA B 1 347 ? 7.551 23.516 10.742 1 98.56 347 ALA B C 1
ATOM 5393 O O . ALA B 1 347 ? 8.586 24.188 10.719 1 98.56 347 ALA B O 1
ATOM 5394 N N . LEU B 1 348 ? 7.258 22.719 11.727 1 98.31 348 LEU B N 1
ATOM 5395 C CA . LEU B 1 348 ? 8.07 22.531 12.922 1 98.31 348 LEU B CA 1
ATOM 5396 C C . LEU B 1 348 ? 9.008 21.344 12.773 1 98.31 348 LEU B C 1
ATOM 5398 O O . LEU B 1 348 ? 9.727 21 13.711 1 98.31 348 LEU B O 1
ATOM 5402 N N . THR B 1 349 ? 9.055 20.75 11.578 1 97.31 349 THR B N 1
ATOM 5403 C CA . THR B 1 349 ? 9.719 19.469 11.375 1 97.31 349 THR B CA 1
ATOM 5404 C C . THR B 1 349 ? 11.148 19.672 10.883 1 97.31 349 THR B C 1
ATOM 5406 O O . THR B 1 349 ? 11.727 18.766 10.266 1 97.31 349 THR B O 1
ATOM 5409 N N . GLY B 1 350 ? 11.773 20.891 11.031 1 97.31 350 GLY B N 1
ATOM 5410 C CA . GLY B 1 350 ? 13.211 21.031 10.906 1 97.31 350 GLY B CA 1
ATOM 5411 C C . GLY B 1 350 ? 13.969 20.562 12.133 1 97.31 350 GLY B C 1
ATOM 5412 O O . GLY B 1 350 ? 13.383 20.406 13.203 1 97.31 350 GLY B O 1
ATOM 5413 N N . THR B 1 351 ? 15.258 20.281 11.984 1 97.5 351 THR B N 1
ATOM 5414 C CA . THR B 1 351 ? 16.078 20.016 13.164 1 97.5 351 THR B CA 1
ATOM 5415 C C . THR B 1 351 ? 16.094 21.219 14.102 1 97.5 351 THR B C 1
ATOM 5417 O O . THR B 1 351 ? 15.758 22.328 13.695 1 97.5 351 THR B O 1
ATOM 5420 N N . ASP B 1 352 ? 16.469 20.953 15.352 1 98.25 352 ASP B N 1
ATOM 5421 C CA . ASP B 1 352 ? 16.594 22.062 16.297 1 98.25 352 ASP B CA 1
ATOM 5422 C C . ASP B 1 352 ? 17.531 23.141 15.758 1 98.25 352 ASP B C 1
ATOM 5424 O O . ASP B 1 352 ? 17.25 24.328 15.898 1 98.25 352 ASP B O 1
ATOM 5428 N N . ASP B 1 353 ? 18.578 22.75 15.133 1 98.19 353 ASP B N 1
ATOM 5429 C CA . ASP B 1 353 ? 19.531 23.703 14.562 1 98.19 353 ASP B CA 1
ATOM 5430 C C . ASP B 1 353 ? 18.906 24.5 13.422 1 98.19 353 ASP B C 1
ATOM 5432 O O . ASP B 1 353 ? 19.109 25.703 13.312 1 98.19 353 ASP B O 1
ATOM 5436 N N . ALA B 1 354 ? 18.172 23.797 12.562 1 98.12 354 ALA B N 1
ATOM 5437 C CA . ALA B 1 354 ? 17.5 24.469 11.445 1 98.12 354 ALA B CA 1
ATOM 5438 C C . ALA B 1 354 ? 16.484 25.484 11.953 1 98.12 354 ALA B C 1
ATOM 5440 O O . ALA B 1 354 ? 16.359 26.578 11.406 1 98.12 354 ALA B O 1
ATOM 5441 N N . ILE B 1 355 ? 15.727 25.125 12.977 1 98.56 355 ILE B N 1
ATOM 5442 C CA . ILE B 1 355 ? 14.711 25.984 13.562 1 98.56 355 ILE B CA 1
ATOM 5443 C C . ILE B 1 355 ? 15.383 27.219 14.172 1 98.56 355 ILE B C 1
ATOM 5445 O O . ILE B 1 355 ? 14.922 28.344 13.977 1 98.56 355 ILE B O 1
ATOM 5449 N N . ALA B 1 356 ? 16.453 27 14.891 1 98.5 356 ALA B N 1
ATOM 5450 C CA . ALA B 1 356 ? 17.203 28.109 15.477 1 98.5 356 ALA B CA 1
ATOM 5451 C C . ALA B 1 356 ? 17.734 29.047 14.406 1 98.5 356 ALA B C 1
ATOM 5453 O O . ALA B 1 356 ? 17.719 30.266 14.562 1 98.5 356 ALA B O 1
ATOM 5454 N N . GLU B 1 357 ? 18.25 28.453 13.336 1 98.5 357 GLU B N 1
ATOM 5455 C CA . GLU B 1 357 ? 18.781 29.234 12.234 1 98.5 357 GLU B CA 1
ATOM 5456 C C . GLU B 1 357 ? 17.688 30.078 11.562 1 98.5 357 GLU B C 1
ATOM 5458 O O . GLU B 1 357 ? 17.906 31.234 11.25 1 98.5 357 GLU B O 1
ATOM 5463 N N . ALA B 1 358 ? 16.547 29.453 11.328 1 98.69 358 ALA B N 1
ATOM 5464 C CA . ALA B 1 358 ? 15.422 30.203 10.766 1 98.69 358 ALA B CA 1
ATOM 5465 C C . ALA B 1 358 ? 15.047 31.375 11.664 1 98.69 358 ALA B C 1
ATOM 5467 O O . ALA B 1 358 ? 14.805 32.5 11.18 1 98.69 358 ALA B O 1
ATOM 5468 N N . ALA B 1 359 ? 14.992 31.141 12.969 1 98.56 359 ALA B N 1
ATOM 5469 C CA . ALA B 1 359 ? 14.656 32.188 13.93 1 98.56 359 ALA B CA 1
ATOM 5470 C C . ALA B 1 359 ? 15.672 33.312 13.883 1 98.56 359 ALA B C 1
ATOM 5472 O O . ALA B 1 359 ? 15.297 34.5 13.914 1 98.56 359 ALA B O 1
ATOM 5473 N N . ARG B 1 360 ? 16.891 32.969 13.812 1 98.19 360 ARG B N 1
ATOM 5474 C CA . ARG B 1 360 ? 17.953 33.969 13.75 1 98.19 360 ARG B CA 1
ATOM 5475 C C . ARG B 1 360 ? 17.797 34.844 12.516 1 98.19 360 ARG B C 1
ATOM 5477 O O . ARG B 1 360 ? 17.906 36.094 12.602 1 98.19 360 ARG B O 1
ATOM 5484 N N . ARG B 1 361 ? 17.531 34.25 11.398 1 98.12 361 ARG B N 1
ATOM 5485 C CA . ARG B 1 361 ? 17.406 34.969 10.141 1 98.12 361 ARG B CA 1
ATOM 5486 C C . ARG B 1 361 ? 16.188 35.906 10.156 1 98.12 361 ARG B C 1
ATOM 5488 O O . ARG B 1 361 ? 16.219 36.969 9.578 1 98.12 361 ARG B O 1
ATOM 5495 N N . LEU B 1 362 ? 15.156 35.438 10.773 1 97.81 362 LEU B N 1
ATOM 5496 C CA . LEU B 1 362 ? 13.938 36.25 10.891 1 97.81 362 LEU B CA 1
ATOM 5497 C C . LEU B 1 362 ? 14.164 37.469 11.773 1 97.81 362 LEU B C 1
ATOM 5499 O O . LEU B 1 362 ? 13.617 38.531 11.508 1 97.81 362 LEU B O 1
ATOM 5503 N N . ARG B 1 363 ? 14.953 37.344 12.773 1 93.62 363 ARG B N 1
ATOM 5504 C CA . ARG B 1 363 ? 15.211 38.438 13.703 1 93.62 363 ARG B CA 1
ATOM 5505 C C . ARG B 1 363 ? 16.125 39.469 13.086 1 93.62 363 ARG B C 1
ATOM 5507 O O . ARG B 1 363 ? 16.078 40.656 13.453 1 93.62 363 ARG B O 1
ATOM 5514 N N . ALA B 1 364 ? 16.938 39.031 12.203 1 87.75 364 ALA B N 1
ATOM 5515 C CA . ALA B 1 364 ? 17.859 39.938 11.547 1 87.75 364 ALA B CA 1
ATOM 5516 C C . ALA B 1 364 ? 17.141 40.781 10.477 1 87.75 364 ALA B C 1
ATOM 5518 O O . ALA B 1 364 ? 17.719 41.688 9.898 1 87.75 364 ALA B O 1
ATOM 5519 N N . SER B 1 365 ? 15.961 40.531 10.164 1 72.19 365 SER B N 1
ATOM 5520 C CA . SER B 1 365 ? 15.203 41.188 9.102 1 72.19 365 SER B CA 1
ATOM 5521 C C . SER B 1 365 ? 14.609 42.5 9.578 1 72.19 365 SER B C 1
ATOM 5523 O O . SER B 1 365 ? 14.281 42.656 10.758 1 72.19 365 SER B O 1
#

Solvent-accessible surface area (backbone atoms only — not comparable to full-atom values): 35238 Å² total; per-residue (Å²): 113,46,79,74,68,63,73,79,71,65,68,65,74,46,46,68,42,48,54,47,4,48,66,24,93,86,37,58,38,70,19,48,53,84,44,34,70,53,74,29,46,66,66,28,24,50,30,24,39,74,32,31,68,25,13,39,68,50,52,42,60,42,52,69,70,37,32,52,35,52,41,51,31,40,29,73,75,53,54,28,69,90,66,48,57,70,20,44,36,53,38,56,19,49,52,28,48,55,22,39,43,42,45,69,56,29,38,21,73,90,35,30,29,37,30,40,50,63,22,56,58,44,59,54,41,8,22,30,70,26,47,21,42,64,44,69,41,88,55,62,85,80,59,64,85,65,79,42,55,34,34,52,42,55,40,23,19,52,58,38,3,39,68,68,51,55,68,59,49,22,52,52,51,52,52,24,51,74,68,67,16,35,34,39,32,45,31,53,25,47,76,30,59,72,60,92,65,77,62,64,49,69,63,15,48,87,27,38,50,95,50,48,71,48,35,37,41,36,39,40,36,27,74,52,48,18,26,33,6,50,28,40,25,34,38,34,42,18,48,70,58,42,48,50,46,48,54,54,34,53,66,26,36,55,48,45,29,40,26,44,47,43,19,48,35,39,50,58,71,43,63,66,62,36,55,52,46,40,51,52,44,50,51,45,43,54,51,41,52,53,23,40,43,74,56,60,34,47,74,49,72,35,47,17,42,57,29,44,20,27,26,73,83,40,53,14,65,57,52,41,47,60,36,6,71,64,6,31,32,49,29,47,19,53,72,31,22,78,88,23,40,36,21,30,32,37,30,48,36,44,52,73,65,46,43,52,48,51,26,51,50,37,65,72,105,114,45,80,74,68,62,73,79,72,65,67,66,74,45,46,67,45,47,53,48,4,48,66,26,92,87,37,58,38,71,19,46,54,86,45,34,68,53,74,27,44,65,66,29,26,50,31,24,40,74,31,32,68,26,14,38,67,48,52,44,60,42,54,71,69,35,32,53,35,52,42,51,32,39,29,73,76,53,54,28,71,88,67,48,58,72,21,44,37,54,38,54,18,51,53,28,48,53,22,39,42,41,44,70,55,30,38,23,72,92,36,30,30,37,31,39,49,64,23,57,58,43,60,54,39,9,23,31,71,28,47,21,42,64,45,70,41,88,54,64,84,81,60,63,85,66,77,44,56,33,34,51,42,53,40,24,20,52,59,36,4,38,67,66,52,55,68,59,48,21,50,53,50,52,52,25,50,75,69,67,16,35,34,38,31,44,31,51,26,46,77,30,58,73,60,93,66,79,63,65,51,69,64,15,49,86,28,40,51,96,50,48,74,48,34,38,42,36,41,39,35,26,72,51,49,17,26,33,6,50,28,40,25,34,38,33,42,19,46,70,59,41,48,50,47,48,54,54,34,55,66,25,36,55,50,45,30,40,28,45,48,43,18,48,35,39,50,58,70,42,63,66,64,36,53,52,45,39,51,51,43,49,51,43,43,54,50,40,50,52,22,39,43,73,56,60,34,47,75,48,73,37,48,17,40,57,29,43,20,27,27,74,83,42,54,12,66,58,52,39,48,58,36,6,71,64,8,30,30,50,29,48,20,55,72,31,23,78,87,24,41,36,22,31,33,37,29,47,36,42,52,73,67,45,42,52,50,52,25,52,50,36,61,72,99